Protein AF-0000000084665048 (afdb_homodimer)

Organism: Exserohilum turcicum (strain 28A) (NCBI:txid671987)

Radius of gyration: 93.36 Å; Cα contacts (8 Å, |Δi|>4): 493; chains: 2; bounding box: 47×267×161 Å

Structure (mmCIF, N/CA/C/O backbone):
data_AF-0000000084665048-model_v1
#
loop_
_entity.id
_entity.type
_entity.pdbx_description
1 polymer 'Uncharacterized protein'
#
loop_
_atom_site.group_PDB
_atom_site.id
_atom_site.type_symbol
_atom_site.label_atom_id
_atom_site.label_alt_id
_atom_site.label_comp_id
_atom_site.label_asym_id
_atom_site.label_entity_id
_atom_site.label_seq_id
_atom_site.pdbx_PDB_ins_code
_atom_site.Cartn_x
_atom_site.Cartn_y
_atom_site.Cartn_z
_atom_site.occupancy
_atom_site.B_iso_or_equiv
_atom_site.auth_seq_id
_atom_site.auth_comp_id
_atom_site.auth_asym_id
_atom_site.auth_atom_id
_atom_site.pdbx_PDB_model_num
ATOM 1 N N . MET A 1 1 ? -5.418 96.875 77.812 1 21.59 1 MET A N 1
ATOM 2 C CA . MET A 1 1 ? -4.332 97.875 78 1 21.59 1 MET A CA 1
ATOM 3 C C . MET A 1 1 ? -4.836 99.312 77.875 1 21.59 1 MET A C 1
ATOM 5 O O . MET A 1 1 ? -5.883 99.562 77.25 1 21.59 1 MET A O 1
ATOM 9 N N . GLY A 1 2 ? -4.117 100.188 78.5 1 20.19 2 GLY A N 1
ATOM 10 C CA . GLY A 1 2 ? -4.266 101.312 79.438 1 20.19 2 GLY A CA 1
ATOM 11 C C . GLY A 1 2 ? -4.543 102.625 78.75 1 20.19 2 GLY A C 1
ATOM 12 O O . GLY A 1 2 ? -5.07 103.562 79.375 1 20.19 2 GLY A O 1
ATOM 13 N N . ASP A 1 3 ? -3.957 102.75 77.625 1 22.33 3 ASP A N 1
ATOM 14 C CA . ASP A 1 3 ? -3.318 104.062 77.5 1 22.33 3 ASP A CA 1
ATOM 15 C C . ASP A 1 3 ? -4.352 105.188 77.25 1 22.33 3 ASP A C 1
ATOM 17 O O . ASP A 1 3 ? -5.078 105.125 76.312 1 22.33 3 ASP A O 1
ATOM 21 N N . ALA A 1 4 ? -4.734 105.812 78.438 1 29.12 4 ALA A N 1
ATOM 22 C CA . ALA A 1 4 ? -5.332 106.938 79.062 1 29.12 4 ALA A CA 1
ATOM 23 C C . ALA A 1 4 ? -4.84 108.25 78.5 1 29.12 4 ALA A C 1
ATOM 25 O O . ALA A 1 4 ? -3.941 108.875 79 1 29.12 4 ALA A O 1
ATOM 26 N N . THR A 1 5 ? -4.664 108 77.188 1 25.03 5 THR A N 1
ATOM 27 C CA . THR A 1 5 ? -3.963 109.188 76.688 1 25.03 5 THR A CA 1
ATOM 28 C C . THR A 1 5 ? -4.59 110.5 77.125 1 25.03 5 THR A C 1
ATOM 30 O O . THR A 1 5 ? -5.773 110.5 77.5 1 25.03 5 THR A O 1
ATOM 33 N N . ASN A 1 6 ? -3.83 111.5 77.25 1 23.17 6 ASN A N 1
ATOM 34 C CA . ASN A 1 6 ? -3.307 112.75 77.812 1 23.17 6 ASN A CA 1
ATOM 35 C C . ASN A 1 6 ? -4.148 113.938 77.375 1 23.17 6 ASN A C 1
ATOM 37 O O . ASN A 1 6 ? -3.861 115.062 77.75 1 23.17 6 ASN A O 1
ATOM 41 N N . SER A 1 7 ? -4.875 113.812 76.25 1 24.34 7 SER A N 1
ATOM 42 C CA . SER A 1 7 ? -4.688 115.125 75.688 1 24.34 7 SER A CA 1
ATOM 43 C C . SER A 1 7 ? -5.387 116.188 76.5 1 24.34 7 SER A C 1
ATOM 45 O O . SER A 1 7 ? -6.609 116.375 76.438 1 24.34 7 SER A O 1
ATOM 47 N N . PRO A 1 8 ? -4.992 116.375 77.812 1 24.16 8 PRO A N 1
ATOM 48 C CA . PRO A 1 8 ? -5.652 117 78.938 1 24.16 8 PRO A CA 1
ATOM 49 C C . PRO A 1 8 ? -6.023 118.5 78.562 1 24.16 8 PRO A C 1
ATOM 51 O O . PRO A 1 8 ? -7.195 118.875 78.688 1 24.16 8 PRO A O 1
ATOM 54 N N . GLU A 1 9 ? -5.215 119.375 79.312 1 23.55 9 GLU A N 1
ATOM 55 C CA . GLU A 1 9 ? -5.449 120.438 80.25 1 23.55 9 GLU A CA 1
ATOM 56 C C . GLU A 1 9 ? -5.551 121.812 79.562 1 23.55 9 GLU A C 1
ATOM 58 O O . GLU A 1 9 ? -4.555 122.5 79.375 1 23.55 9 GLU A O 1
ATOM 63 N N . TRP A 1 10 ? -5.969 121.812 78.312 1 20.64 10 TRP A N 1
ATOM 64 C CA . TRP A 1 10 ? -6.07 123.062 77.625 1 20.64 10 TRP A CA 1
ATOM 65 C C . TRP A 1 10 ? -6.746 124.125 78.562 1 20.64 10 TRP A C 1
ATOM 67 O O . TRP A 1 10 ? -7.793 123.875 79.125 1 20.64 10 TRP A O 1
ATOM 77 N N . SER A 1 11 ? -6.129 125.312 78.75 1 23.44 11 SER A N 1
ATOM 78 C CA . SER A 1 11 ? -5.816 126.5 79.562 1 23.44 11 SER A CA 1
ATOM 79 C C . SER A 1 11 ? -7.047 127.375 79.75 1 23.44 11 SER A C 1
ATOM 81 O O . SER A 1 11 ? -7.809 127.562 78.75 1 23.44 11 SER A O 1
ATOM 83 N N . ARG A 1 12 ? -7.609 127.562 81.062 1 27.73 12 ARG A N 1
ATOM 84 C CA . ARG A 1 12 ? -8.344 128.375 82 1 27.73 12 ARG A CA 1
ATOM 85 C C . ARG A 1 12 ? -8.211 129.875 81.75 1 27.73 12 ARG A C 1
ATOM 87 O O . ARG A 1 12 ? -7.234 130.5 82.125 1 27.73 12 ARG A O 1
ATOM 94 N N . ARG A 1 13 ? -8.234 130.25 80.562 1 26.05 13 ARG A N 1
ATOM 95 C CA . ARG A 1 13 ? -7.926 131.625 80.25 1 26.05 13 ARG A CA 1
ATOM 96 C C . ARG A 1 13 ? -8.789 132.5 81.125 1 26.05 13 ARG A C 1
ATOM 98 O O . ARG A 1 13 ? -8.266 133.375 81.875 1 26.05 13 ARG A O 1
ATOM 105 N N . ILE A 1 14 ? -9.414 133.625 80.562 1 21.19 14 ILE A N 1
ATOM 106 C CA . ILE A 1 14 ? -9.391 135 80.688 1 21.19 14 ILE A CA 1
ATOM 107 C C . ILE A 1 14 ? -10.547 135.5 81.562 1 21.19 14 ILE A C 1
ATOM 109 O O . ILE A 1 14 ? -11.352 136.375 81.188 1 21.19 14 ILE A O 1
ATOM 113 N N . GLN A 1 15 ? -11.203 134.5 82.375 1 19.81 15 GLN A N 1
ATOM 114 C CA . GLN A 1 15 ? -12.273 135 83.25 1 19.81 15 GLN A CA 1
ATOM 115 C C . GLN A 1 15 ? -11.828 136.125 84.125 1 19.81 15 GLN A C 1
ATOM 117 O O . GLN A 1 15 ? -12.641 136.75 84.812 1 19.81 15 GLN A O 1
ATOM 122 N N . GLU A 1 16 ? -10.539 136.125 84.562 1 21.41 16 GLU A N 1
ATOM 123 C CA . GLU A 1 16 ? -10.398 137 85.75 1 21.41 16 GLU A CA 1
ATOM 124 C C . GLU A 1 16 ? -10.875 138.375 85.438 1 21.41 16 GLU A C 1
ATOM 126 O O . GLU A 1 16 ? -10.086 139.25 85.062 1 21.41 16 GLU A O 1
ATOM 131 N N . LEU A 1 17 ? -11.641 138.625 84.375 1 19.05 17 LEU A N 1
ATOM 132 C CA . LEU A 1 17 ? -11.938 140 84.25 1 19.05 17 LEU A CA 1
ATOM 133 C C . LEU A 1 17 ? -12.312 140.625 85.625 1 19.05 17 LEU A C 1
ATOM 135 O O . LEU A 1 17 ? -12.859 140 86.438 1 19.05 17 LEU A O 1
ATOM 139 N N . MET A 1 18 ? -12.398 142 85.75 1 19.27 18 MET A N 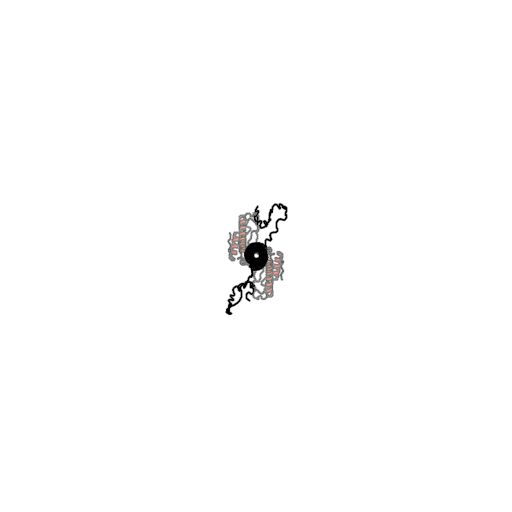1
ATOM 140 C CA . MET A 1 18 ? -12.141 143.25 86.562 1 19.27 18 MET A CA 1
ATOM 141 C C . MET A 1 18 ? -13.234 143.5 87.625 1 19.27 18 MET A C 1
ATOM 143 O O . MET A 1 18 ? -14.312 144 87.25 1 19.27 18 MET A O 1
ATOM 147 N N . ASP A 1 19 ? -13.578 142.375 88.5 1 21.27 19 ASP A N 1
ATOM 148 C CA . ASP A 1 19 ? -14.352 142.75 89.688 1 21.27 19 ASP A CA 1
ATOM 149 C C . ASP A 1 19 ? -13.781 143.875 90.438 1 21.27 19 ASP A C 1
ATOM 151 O O . ASP A 1 19 ? -12.68 143.875 91 1 21.27 19 ASP A O 1
ATOM 155 N N . GLY A 1 20 ? -13.961 145.125 89.938 1 20.64 20 GLY A N 1
ATOM 156 C CA . GLY A 1 20 ? -13.664 146.25 90.688 1 20.64 20 GLY A CA 1
ATOM 157 C C . GLY A 1 20 ? -14.344 146.375 92.062 1 20.64 20 GLY A C 1
ATOM 158 O O . GLY A 1 20 ? -15.562 146.25 92.188 1 20.64 20 GLY A O 1
ATOM 159 N N . THR A 1 21 ? -13.789 145.75 93.062 1 20.64 21 THR A N 1
ATOM 160 C CA . THR A 1 21 ? -14.109 146 94.5 1 20.64 21 THR A CA 1
ATOM 161 C C . THR A 1 21 ? -14.172 147.5 94.875 1 20.64 21 THR A C 1
ATOM 163 O O . THR A 1 21 ? -14.453 147.75 96 1 20.64 21 THR A O 1
ATOM 166 N N . VAL A 1 22 ? -14.242 148.375 94.125 1 20.45 22 VAL A N 1
ATOM 167 C CA . VAL A 1 22 ? -13.875 149.625 94.938 1 20.45 22 VAL A CA 1
ATOM 168 C C . VAL A 1 22 ? -14.852 149.75 96.125 1 20.45 22 VAL A C 1
ATOM 170 O O . VAL A 1 22 ? -16.062 149.625 95.938 1 20.45 22 VAL A O 1
ATOM 173 N N . ILE A 1 23 ? -14.312 149.5 97.312 1 19.67 23 ILE A N 1
ATOM 174 C CA . ILE A 1 23 ? -14.641 149.75 98.75 1 19.67 23 ILE A CA 1
ATOM 175 C C . ILE A 1 23 ? -14.984 151.25 98.938 1 19.67 23 ILE A C 1
ATOM 177 O O . ILE A 1 23 ? -15.18 151.625 100.125 1 19.67 23 ILE A O 1
ATOM 181 N N . SER A 1 24 ? -15.25 152 98.062 1 18.73 24 SER A N 1
ATOM 182 C CA . SER A 1 24 ? -15.328 153.375 98.625 1 18.73 24 SER A CA 1
ATOM 183 C C . SER A 1 24 ? -16.234 153.375 99.875 1 18.73 24 SER A C 1
ATOM 185 O O . SER A 1 24 ? -17.188 152.625 99.938 1 18.73 24 SER A O 1
ATOM 187 N N . HIS A 1 25 ? -15.625 153.875 101 1 18.75 25 HIS A N 1
ATOM 188 C CA . HIS A 1 25 ? -15.68 154.375 102.312 1 18.75 25 HIS A CA 1
ATOM 189 C C . HIS A 1 25 ? -16.969 155.25 102.5 1 18.75 25 HIS A C 1
ATOM 191 O O . HIS A 1 25 ? -17.625 155.625 101.562 1 18.75 25 HIS A O 1
ATOM 197 N N . ASP A 1 26 ? -16.938 155.75 103.688 1 19.64 26 ASP A N 1
ATOM 198 C CA . ASP A 1 26 ? -17.625 156.375 104.812 1 19.64 26 ASP A CA 1
ATOM 199 C C . ASP A 1 26 ? -18.203 157.75 104.5 1 19.64 26 ASP A C 1
ATOM 201 O O . ASP A 1 26 ? -17.469 158.625 104.25 1 19.64 26 ASP A O 1
ATOM 205 N N . ALA A 1 27 ? -19.312 157.75 103.938 1 20.66 27 ALA A N 1
ATOM 206 C CA . ALA A 1 27 ? -19.969 159 103.625 1 20.66 27 ALA A CA 1
ATOM 207 C C . ALA A 1 27 ? -20.375 159.75 104.938 1 20.66 27 ALA A C 1
ATOM 209 O O . ALA A 1 27 ? -21.359 159.375 105.562 1 20.66 27 ALA A O 1
ATOM 210 N N . GLN A 1 28 ? -19.188 159.875 105.812 1 21.7 28 GLN A N 1
ATOM 211 C CA . GLN A 1 28 ? -19.688 160.625 106.938 1 21.7 28 GLN A CA 1
ATOM 212 C C . GLN A 1 28 ? -20.422 161.875 106.438 1 21.7 28 GLN A C 1
ATOM 214 O O . GLN A 1 28 ? -19.938 162.625 105.5 1 21.7 28 GLN A O 1
ATOM 219 N N . PRO A 1 29 ? -21.688 161.75 106.812 1 19.88 29 PRO A N 1
ATOM 220 C CA . PRO A 1 29 ? -22.578 162.875 106.25 1 19.88 29 PRO A CA 1
ATOM 221 C C . PRO A 1 29 ? -22.062 164.25 106.5 1 19.88 29 PRO A C 1
ATOM 223 O O . PRO A 1 29 ? -21.047 164.375 107.188 1 19.88 29 PRO A O 1
ATOM 226 N N . LEU A 1 30 ? -22.922 165 106.812 1 18 30 LEU A N 1
ATOM 227 C CA . LEU A 1 30 ? -23.484 166.25 106.562 1 18 30 LEU A CA 1
ATOM 228 C C . LEU A 1 30 ? -23 167.25 107.625 1 18 30 LEU A C 1
ATOM 230 O O . LEU A 1 30 ? -23.328 167.25 108.812 1 18 30 LEU A O 1
ATOM 234 N N . ASN A 1 31 ? -21.484 167.375 107.938 1 20.86 31 ASN A N 1
ATOM 235 C CA . ASN A 1 31 ? -21.547 168.5 108.812 1 20.86 31 ASN A CA 1
ATOM 236 C C . ASN A 1 31 ? -22.562 169.625 108.312 1 20.86 31 ASN A C 1
ATOM 238 O O . ASN A 1 31 ? -22.953 169.625 107.125 1 20.86 31 ASN A O 1
ATOM 242 N N . GLY A 1 32 ? -23.188 170.25 109.375 1 21.27 32 GLY A N 1
ATOM 243 C CA . GLY A 1 32 ? -23.922 171.5 109.438 1 21.27 32 GLY A CA 1
ATOM 244 C C . GLY A 1 32 ? -23.25 172.625 108.625 1 21.27 32 GLY A C 1
ATOM 245 O O . GLY A 1 32 ? -22.016 172.75 108.688 1 21.27 32 GLY A O 1
ATOM 246 N N . ALA A 1 33 ? -23.875 173 107.625 1 21.39 33 ALA A N 1
ATOM 247 C CA . ALA A 1 33 ? -23.703 173.875 106.438 1 21.39 33 ALA A CA 1
ATOM 248 C C . ALA A 1 33 ? -23.172 175.25 106.812 1 21.39 33 ALA A C 1
ATOM 250 O O . ALA A 1 33 ? -22.281 175.75 106.188 1 21.39 33 ALA A O 1
ATOM 251 N N . VAL A 1 34 ? -23.781 175.75 107.875 1 20.91 34 VAL A N 1
ATOM 252 C CA . VAL A 1 34 ? -24.375 177 107.375 1 20.91 34 VAL A CA 1
ATOM 253 C C . VAL A 1 34 ? -23.281 178 107.125 1 20.91 34 VAL A C 1
ATOM 255 O O . VAL A 1 34 ? -22.203 177.875 107.75 1 20.91 34 VAL A O 1
ATOM 258 N N . LYS A 1 35 ? -23.562 179.375 107.25 1 25.08 35 LYS A N 1
ATOM 259 C CA . LYS A 1 35 ? -23.75 180.125 106.062 1 25.08 35 LYS A CA 1
ATOM 260 C C . LYS A 1 35 ? -22.469 181 105.75 1 25.08 35 LYS A C 1
ATOM 262 O O . LYS A 1 35 ? -22.438 181.75 104.75 1 25.08 35 LYS A O 1
ATOM 267 N N . ASP A 1 36 ? -21.375 180.5 106.562 1 23.59 36 ASP A N 1
ATOM 268 C CA . ASP A 1 36 ? -20.656 181.75 106.75 1 23.59 36 ASP A CA 1
ATOM 269 C C . ASP A 1 36 ? -20.094 182.375 105.438 1 23.59 36 ASP A C 1
ATOM 271 O O . ASP A 1 36 ? -19.875 181.5 104.5 1 23.59 36 ASP A O 1
ATOM 275 N N . SER A 1 37 ? -19.297 183.375 105.438 1 29.53 37 SER A N 1
ATOM 276 C CA . SER A 1 37 ? -19.391 184.5 104.5 1 29.53 37 SER A CA 1
ATOM 277 C C . SER A 1 37 ? -18.859 184.125 103.125 1 29.53 37 SER A C 1
ATOM 279 O O . SER A 1 37 ? -17.969 183.25 103 1 29.53 37 SER A O 1
ATOM 281 N N . THR A 1 38 ? -19.672 184.25 102 1 26.17 38 THR A N 1
ATOM 282 C CA . THR A 1 38 ? -19.906 184 100.562 1 26.17 38 THR A CA 1
ATOM 283 C C . THR A 1 38 ? -18.672 184.375 99.75 1 26.17 38 THR A C 1
ATOM 285 O O . THR A 1 38 ? -18.734 184.375 98.5 1 26.17 38 THR A O 1
ATOM 288 N N . HIS A 1 39 ? -17.391 184.25 100.312 1 30.7 39 HIS A N 1
ATOM 289 C CA . HIS A 1 39 ? -16.516 185 99.438 1 30.7 39 HIS A CA 1
ATOM 290 C C . HIS A 1 39 ? -16.469 184.375 98.062 1 30.7 39 HIS A C 1
ATOM 292 O O . HIS A 1 39 ? -16.516 183.125 97.875 1 30.7 39 HIS A O 1
ATOM 298 N N . THR A 1 40 ? -16.672 185.125 96.938 1 27.8 40 THR A N 1
ATOM 299 C CA . THR A 1 40 ? -16.891 185 95.5 1 27.8 40 THR A CA 1
ATOM 300 C C . THR A 1 40 ? -15.727 184.375 94.812 1 27.8 40 THR A C 1
ATOM 302 O O . THR A 1 40 ? -14.656 184.875 94.625 1 27.8 40 THR A O 1
ATOM 305 N N . LYS A 1 41 ? -15.266 183.125 95.25 1 38.25 41 LYS A N 1
ATOM 306 C CA . LYS A 1 41 ? -14.141 182.625 94.438 1 38.25 41 LYS A CA 1
ATOM 307 C C . LYS A 1 41 ? -14.531 182.5 92.938 1 38.25 41 LYS A C 1
ATOM 309 O O . LYS A 1 41 ? -15.57 182 92.625 1 38.25 41 LYS A O 1
ATOM 314 N N . GLY A 1 42 ? -14.062 183.25 92.125 1 32.84 42 GLY A N 1
ATOM 315 C CA . GLY A 1 42 ? -14.234 183.5 90.688 1 32.84 42 GLY A CA 1
ATOM 316 C C . GLY A 1 42 ? -13.945 182.25 89.875 1 32.84 42 GLY A C 1
ATOM 317 O O . GLY A 1 42 ? -13.367 181.25 90.375 1 32.84 42 GLY A O 1
ATOM 318 N N . PRO A 1 43 ? -14.289 181.875 88.5 1 39.59 43 PRO A N 1
ATOM 319 C CA . PRO A 1 43 ? -14.547 180.75 87.5 1 39.59 43 PRO A CA 1
ATOM 320 C C . PRO A 1 43 ? -13.289 180 87.125 1 39.59 43 PRO A C 1
ATOM 322 O O . PRO A 1 43 ? -13.344 179.125 86.25 1 39.59 43 PRO A O 1
ATOM 325 N N . HIS A 1 44 ? -12 180.125 87.5 1 41.44 44 HIS A N 1
ATOM 326 C CA . HIS A 1 44 ? -10.789 179.5 86.875 1 41.44 44 HIS A CA 1
ATOM 327 C C . HIS A 1 44 ? -10.609 178.125 87.25 1 41.44 44 HIS A C 1
ATOM 329 O O . HIS A 1 44 ? -9.734 177.375 86.688 1 41.44 44 HIS A O 1
ATOM 335 N N . GLN A 1 45 ? -11 177.375 88.312 1 48.84 45 GLN A N 1
ATOM 336 C CA . GLN A 1 45 ? -10.633 176.125 88.812 1 48.84 45 GLN A CA 1
ATOM 337 C C . GLN A 1 45 ? -11.211 175 87.938 1 48.84 45 GLN A C 1
ATOM 339 O O . GLN A 1 45 ? -10.68 173.875 87.938 1 48.84 45 GLN A O 1
ATOM 344 N N . SER A 1 46 ? -12.234 175.25 87.125 1 55.03 46 SER A N 1
ATOM 345 C CA . SER A 1 46 ? -13 174.25 86.5 1 55.03 46 SER A CA 1
ATOM 346 C C . SER A 1 46 ? -12.25 173.625 85.312 1 55.03 46 SER A C 1
ATOM 348 O O . SER A 1 46 ? -12.273 172.375 85.125 1 55.03 46 SER A O 1
ATOM 350 N N . PHE A 1 47 ? -11.352 174.25 84.625 1 57.69 47 PHE A N 1
ATOM 351 C CA . PHE A 1 47 ? -10.867 173.75 83.312 1 57.69 47 PHE A CA 1
ATOM 352 C C . PHE A 1 47 ? -9.664 172.875 83.5 1 57.69 47 PHE A C 1
ATOM 354 O O . PHE A 1 47 ? -9.5 171.875 82.75 1 57.69 47 PHE A O 1
ATOM 361 N N . GLU A 1 48 ? -8.891 172.875 84.562 1 59.19 48 GLU A N 1
ATOM 362 C CA . GLU A 1 48 ? -7.695 172.125 84.75 1 59.19 48 GLU A CA 1
ATOM 363 C C . GLU A 1 48 ? -8.055 170.625 85.062 1 59.19 48 GLU A C 1
ATOM 365 O O . GLU A 1 48 ? -7.426 169.75 84.562 1 59.19 48 GLU A O 1
ATOM 370 N N . HIS A 1 49 ? -9.023 170.375 85.75 1 63.69 49 HIS A N 1
ATOM 371 C CA . HIS A 1 49 ? -9.438 169 86.125 1 63.69 49 HIS A CA 1
ATOM 372 C C . HIS A 1 49 ? -9.977 168.25 84.938 1 63.69 49 HIS A C 1
ATOM 374 O O . HIS A 1 49 ? -9.672 167.125 84.75 1 63.69 49 HIS A O 1
ATOM 380 N N . LYS A 1 50 ? -10.5 169.125 84.062 1 64.12 50 LYS A N 1
ATOM 381 C CA . LYS A 1 50 ? -11.078 168.5 82.875 1 64.12 50 LYS A CA 1
ATOM 382 C C . LYS A 1 50 ? -9.992 168 81.938 1 64.12 50 LYS A C 1
ATOM 384 O O . LYS A 1 50 ? -10.086 167 81.312 1 64.12 50 LYS A O 1
ATOM 389 N N . TYR A 1 51 ? -8.828 168.625 81.875 1 63.91 51 TYR A N 1
ATOM 390 C CA . TYR A 1 51 ? -7.703 168.25 81 1 63.91 51 TYR A CA 1
ATOM 391 C C . TYR A 1 51 ? -7.008 167 81.5 1 63.91 51 TYR A C 1
ATOM 393 O O . TYR A 1 51 ? -6.703 166.125 80.688 1 63.91 51 TYR A O 1
ATOM 401 N N . GLU A 1 52 ? -6.855 167 82.75 1 67.81 52 GLU A N 1
ATOM 402 C CA . GLU A 1 52 ? -6.141 165.875 83.312 1 67.81 52 GLU A CA 1
ATOM 403 C C . GLU A 1 52 ? -6.945 164.625 83.125 1 67.81 52 GLU A C 1
ATOM 405 O O . GLU A 1 52 ? -6.387 163.5 82.812 1 67.81 52 GLU A O 1
ATOM 410 N N . GLU A 1 53 ? -8.25 164.75 83.188 1 68.5 53 GLU A N 1
ATOM 411 C CA . GLU A 1 53 ? -9.133 163.5 83 1 68.5 53 GLU A CA 1
ATOM 412 C C . GLU A 1 53 ? -9.102 163 81.562 1 68.5 53 GLU A C 1
ATOM 414 O O . GLU A 1 53 ? -9.062 161.875 81.312 1 68.5 53 GLU A O 1
ATOM 419 N N . LEU A 1 54 ? -8.938 163.875 80.688 1 71 54 LEU A N 1
ATOM 420 C CA . LEU A 1 54 ? -8.914 163.5 79.25 1 71 54 LEU A CA 1
ATOM 421 C C . LEU A 1 54 ? -7.57 162.875 78.875 1 71 54 LEU A C 1
ATOM 423 O O . LEU A 1 54 ? -7.52 162 78.062 1 71 54 LEU A O 1
ATOM 427 N N . ARG A 1 55 ? -6.523 163.375 79.562 1 72.75 55 ARG A N 1
ATOM 428 C CA . ARG A 1 55 ? -5.195 162.875 79.312 1 72.75 55 ARG A CA 1
ATOM 429 C C . ARG A 1 55 ? -5.109 161.375 79.812 1 72.75 55 ARG A C 1
ATOM 431 O O . ARG A 1 55 ? -4.547 160.5 79.062 1 72.75 55 ARG A O 1
ATOM 438 N N . PHE A 1 56 ? -5.711 161.125 80.812 1 74.5 56 PHE A N 1
ATOM 439 C CA . PHE A 1 56 ? -5.695 159.75 81.375 1 74.5 56 PHE A CA 1
ATOM 440 C C . PHE A 1 56 ? -6.523 158.875 80.5 1 74.5 56 PHE A C 1
ATOM 442 O O . PHE A 1 56 ? -6.121 157.75 80.25 1 74.5 56 PHE A O 1
ATOM 449 N N . GLU A 1 57 ? -7.586 159.375 80 1 74.31 57 GLU A N 1
ATOM 450 C CA . GLU A 1 57 ? -8.43 158.5 79.125 1 74.31 57 GLU A CA 1
ATOM 451 C C . GLU A 1 57 ? -7.73 158.25 77.812 1 74.31 57 GLU A C 1
ATOM 453 O O . GLU A 1 57 ? -7.836 157.125 77.25 1 74.31 57 GLU A O 1
ATOM 458 N N . LEU A 1 58 ? -6.895 159.125 77.375 1 70.19 58 LEU A N 1
ATOM 459 C CA . LEU A 1 58 ? -6.109 158.875 76.188 1 70.19 58 LEU A CA 1
ATOM 460 C C . LEU A 1 58 ? -5.062 157.875 76.375 1 70.19 58 LEU A C 1
ATOM 462 O O . LEU A 1 58 ? -4.871 157 75.5 1 70.19 58 LEU A O 1
ATOM 466 N N . GLN A 1 59 ? -4.461 157.875 77.5 1 74.38 59 GLN A N 1
ATOM 467 C CA . GLN A 1 59 ? -3.441 156.875 77.812 1 74.38 59 GLN A CA 1
ATOM 468 C C . GLN A 1 59 ? -4.051 155.5 77.875 1 74.38 59 GLN A C 1
ATOM 470 O O . GLN A 1 59 ? -3.465 154.5 77.375 1 74.38 59 GLN A O 1
ATOM 475 N N . ARG A 1 60 ? -5.188 155.375 78.438 1 75.44 60 ARG A N 1
ATOM 476 C CA . ARG A 1 60 ? -5.887 154.125 78.562 1 75.44 60 ARG A CA 1
ATOM 477 C C . ARG A 1 60 ? -6.277 153.625 77.188 1 75.44 60 ARG A C 1
ATOM 479 O O . ARG A 1 60 ? -6.07 152.375 76.938 1 75.44 60 ARG A O 1
ATOM 486 N N . ILE A 1 61 ? -6.66 154.5 76.312 1 70.5 61 ILE A N 1
ATOM 487 C CA . ILE A 1 61 ? -7.125 154 75 1 70.5 61 ILE A CA 1
ATOM 488 C C . ILE A 1 61 ? -5.934 153.625 74.125 1 70.5 61 ILE A C 1
ATOM 490 O O . ILE A 1 61 ? 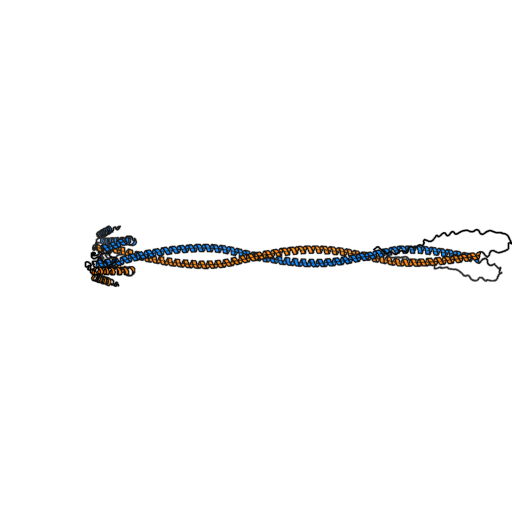-6.012 152.75 73.375 1 70.5 61 ILE A O 1
ATOM 494 N N . GLU A 1 62 ? -4.824 154.25 74.438 1 75.25 62 GLU A N 1
ATOM 495 C CA . GLU A 1 62 ? -3.604 153.875 73.688 1 75.25 62 GLU A CA 1
ATOM 496 C C . GLU A 1 62 ? -3.115 152.5 74.062 1 75.25 62 GLU A C 1
ATOM 498 O O . GLU A 1 62 ? -2.688 151.75 73.188 1 75.25 62 GLU A O 1
ATOM 503 N N . SER A 1 63 ? -3.287 152.25 75.25 1 76.56 63 SER A N 1
ATOM 504 C CA . SER A 1 63 ? -2.9 150.875 75.75 1 76.56 63 SER A CA 1
ATOM 505 C C . SER A 1 63 ? -3.824 149.75 75.188 1 76.56 63 SER A C 1
ATOM 507 O O . SER A 1 63 ? -3.367 148.75 74.812 1 76.56 63 SER A O 1
ATOM 509 N N . GLU A 1 64 ? -5.055 150.125 75.062 1 74.12 64 GLU A N 1
ATOM 510 C CA . GLU A 1 64 ? -6.023 149.125 74.438 1 74.12 64 GLU A CA 1
ATOM 511 C C . GLU A 1 64 ? -5.73 148.875 73 1 74.12 64 GLU A C 1
ATOM 513 O O . GLU A 1 64 ? -5.84 147.75 72.5 1 74.12 64 GLU A O 1
ATOM 518 N N . ILE A 1 65 ? -5.25 149.875 72.312 1 74 65 ILE A N 1
ATOM 519 C CA . ILE A 1 65 ? -4.887 149.75 70.938 1 74 65 ILE A CA 1
ATOM 520 C C . ILE A 1 65 ? -3.682 148.875 70.75 1 74 65 ILE A C 1
ATOM 522 O O . ILE A 1 65 ? -3.656 148 69.875 1 74 65 ILE A O 1
ATOM 526 N N . ASP A 1 66 ? -2.775 149 71.688 1 75.25 66 ASP A N 1
ATOM 527 C CA . ASP A 1 66 ? -1.581 148.125 71.625 1 75.25 66 ASP A CA 1
ATOM 528 C C . ASP A 1 66 ? -1.931 146.625 71.812 1 75.25 66 ASP A C 1
ATOM 530 O O . ASP A 1 66 ? -1.415 145.75 71.125 1 75.25 66 ASP A O 1
ATOM 534 N N . THR A 1 67 ? -2.854 146.5 72.688 1 75.56 67 THR A N 1
ATOM 535 C CA . THR A 1 67 ? -3.283 145.125 73 1 75.56 67 THR A CA 1
ATOM 536 C C . THR A 1 67 ? -4.039 144.5 71.812 1 75.56 67 THR A C 1
ATOM 538 O O . THR A 1 67 ? -3.828 143.375 71.5 1 75.56 67 THR A O 1
ATOM 541 N N . LEU A 1 68 ? -4.777 145.25 71.125 1 72.81 68 LEU A N 1
ATOM 542 C CA . LEU A 1 68 ? -5.551 144.75 70 1 72.81 68 LEU A CA 1
ATOM 543 C C . LEU A 1 68 ? -4.641 144.5 68.812 1 72.81 68 LEU A C 1
ATOM 545 O O . LEU A 1 68 ? -4.836 143.5 68.125 1 72.81 68 LEU A O 1
ATOM 549 N N . LYS A 1 69 ? -3.625 145.375 68.75 1 76.38 69 LYS A N 1
ATOM 550 C CA . LYS A 1 69 ? -2.67 145.125 67.688 1 76.38 69 LYS A CA 1
ATOM 551 C C . LYS A 1 69 ? -1.87 143.875 67.875 1 76.38 69 LYS A C 1
ATOM 553 O O . LYS A 1 69 ? -1.624 143.125 66.938 1 76.38 69 LYS A O 1
ATOM 558 N N . ALA A 1 70 ? -1.542 143.625 69.062 1 76.38 70 ALA A N 1
ATOM 559 C CA . ALA A 1 70 ? -0.823 142.375 69.375 1 76.38 70 ALA A CA 1
ATOM 560 C C . ALA A 1 70 ? -1.694 141.125 69.125 1 76.38 70 ALA A C 1
ATOM 562 O O . ALA A 1 70 ? -1.228 140.125 68.562 1 76.38 70 ALA A O 1
ATOM 563 N N . TYR A 1 71 ? -2.9 141.25 69.438 1 75.94 71 TYR A N 1
ATOM 564 C CA . TYR A 1 71 ? -3.875 140.125 69.188 1 75.94 71 TYR A CA 1
ATOM 565 C C . TYR A 1 71 ? -4.094 139.875 67.75 1 75.94 71 TYR A C 1
ATOM 567 O O . TYR A 1 71 ? -4.145 138.75 67.25 1 75.94 71 TYR A O 1
ATOM 575 N N . ASN A 1 72 ? -4.074 141 67 1 71 72 ASN A N 1
ATOM 576 C CA . ASN A 1 72 ? -4.207 141 65.562 1 71 72 ASN A CA 1
ATOM 577 C C . ASN A 1 72 ? -3.02 140.25 64.938 1 71 72 ASN A C 1
ATOM 579 O O . ASN A 1 72 ? -3.193 139.375 64.062 1 71 72 ASN A O 1
ATOM 583 N N . LYS A 1 73 ? -1.932 140.625 65.438 1 76.94 73 LYS A N 1
ATOM 584 C CA . LYS A 1 73 ? -0.728 140 64.938 1 76.94 73 LYS A CA 1
ATOM 585 C C . LYS A 1 73 ? -0.752 138.375 65.125 1 76.94 73 LYS A C 1
ATOM 587 O O . LYS A 1 73 ? -0.401 137.625 64.25 1 76.94 73 LYS A O 1
ATOM 592 N N . ASN A 1 74 ? -1.263 138 66.25 1 73.75 74 ASN A N 1
ATOM 593 C CA . ASN A 1 74 ? -1.369 136.625 66.562 1 73.75 74 ASN A CA 1
ATOM 594 C C . ASN A 1 74 ? -2.396 135.875 65.688 1 73.75 74 ASN A C 1
ATOM 596 O O . ASN A 1 74 ? -2.168 134.75 65.25 1 73.75 74 ASN A O 1
ATOM 600 N N . LEU A 1 75 ? -3.391 136.5 65.375 1 73.88 75 LEU A N 1
ATOM 601 C CA . LEU A 1 75 ? -4.441 136 64.562 1 73.88 75 LEU A CA 1
ATOM 602 C C . LEU A 1 75 ? -3.971 135.875 63.094 1 73.88 75 LEU A C 1
ATOM 604 O O . LEU A 1 75 ? -4.289 134.875 62.406 1 73.88 75 LEU A O 1
ATOM 608 N N . GLU A 1 76 ? -3.137 136.75 62.75 1 76.38 76 GLU A N 1
ATOM 609 C CA . GLU A 1 76 ? -2.578 136.75 61.406 1 76.38 76 GLU A CA 1
ATOM 610 C C . GLU A 1 76 ? -1.616 135.5 61.25 1 76.38 76 GLU A C 1
ATOM 612 O O . GLU A 1 76 ? -1.63 134.875 60.219 1 76.38 76 GLU A O 1
ATOM 617 N N . LEU A 1 77 ? -0.916 135.375 62.25 1 77.69 77 LEU A N 1
ATOM 618 C CA . LEU A 1 77 ? 0.013 134.25 62.25 1 77.69 77 LEU A CA 1
ATOM 619 C C . LEU A 1 77 ? -0.74 132.875 62.188 1 77.69 77 LEU A C 1
ATOM 621 O O . LEU A 1 77 ? -0.353 132 61.469 1 77.69 77 LEU A O 1
ATOM 625 N N . ASP A 1 78 ? -1.812 132.875 62.844 1 73.25 78 ASP A N 1
ATOM 626 C CA . ASP A 1 78 ? -2.645 131.625 62.875 1 73.25 78 ASP A CA 1
ATOM 627 C C . ASP A 1 78 ? -3.303 131.375 61.5 1 73.25 78 ASP A C 1
ATOM 629 O O . ASP A 1 78 ? -3.381 130.25 61.031 1 73.25 78 ASP A O 1
ATOM 633 N N . ASN A 1 79 ? -3.637 132.375 60.906 1 70.94 79 ASN A N 1
ATOM 634 C CA . ASN A 1 79 ? -4.23 132.375 59.562 1 70.94 79 ASN A CA 1
ATOM 635 C C . ASN A 1 79 ? -3.225 131.875 58.531 1 70.94 79 ASN A C 1
ATOM 637 O O . ASN A 1 79 ? -3.574 131.125 57.656 1 70.94 79 ASN A O 1
ATOM 641 N N . ALA A 1 80 ? -2.006 132.375 58.781 1 75.38 80 ALA A N 1
ATOM 642 C CA . ALA A 1 80 ? -0.963 131.875 57.844 1 75.38 80 ALA A CA 1
ATOM 643 C C . ALA A 1 80 ? -0.712 130.375 58 1 75.38 80 ALA A C 1
ATOM 645 O O . ALA A 1 80 ? -0.552 129.75 57 1 75.38 80 ALA A O 1
ATOM 646 N N . ARG A 1 81 ? -0.686 129.875 59.125 1 75.81 81 ARG A N 1
ATOM 647 C CA . ARG A 1 81 ? -0.532 128.5 59.406 1 75.81 81 ARG A CA 1
ATOM 648 C C . ARG A 1 81 ? -1.7 127.688 58.844 1 75.81 81 ARG A C 1
ATOM 650 O O . ARG A 1 81 ? -1.51 126.625 58.312 1 75.81 81 ARG A O 1
ATOM 657 N N . MET A 1 82 ? -2.768 128.25 58.812 1 74.12 82 MET A N 1
ATOM 658 C CA . MET A 1 82 ? -3.992 127.625 58.312 1 74.12 82 MET A CA 1
ATOM 659 C C . MET A 1 82 ? -3.953 127.438 56.812 1 74.12 82 MET A C 1
ATOM 661 O O . MET A 1 82 ? -4.43 126.438 56.281 1 74.12 82 MET A O 1
ATOM 665 N N . ALA A 1 83 ? -3.324 128.375 56.219 1 75.81 83 ALA A N 1
ATOM 666 C CA . ALA A 1 83 ? -3.158 128.375 54.781 1 75.81 83 ALA A CA 1
ATOM 667 C C . ALA A 1 83 ? -2.303 127.125 54.406 1 75.81 83 ALA A C 1
ATOM 669 O O . ALA A 1 83 ? -2.609 126.375 53.438 1 75.81 83 ALA A O 1
ATOM 670 N N . SER A 1 84 ? -1.375 126.812 55.25 1 79.88 84 SER A N 1
ATOM 671 C CA . SER A 1 84 ? -0.508 125.688 55.031 1 79.88 84 SER A CA 1
ATOM 672 C C . SER A 1 84 ? -1.262 124.375 55.25 1 79.88 84 SER A C 1
ATOM 674 O O . SER A 1 84 ? -1.099 123.438 54.469 1 79.88 84 SER A O 1
ATOM 676 N N . VAL A 1 85 ? -2.18 124.25 56.094 1 80.44 85 VAL A N 1
ATOM 677 C CA . VAL A 1 85 ? -2.982 123.062 56.406 1 80.44 85 VAL A CA 1
ATOM 678 C C . VAL A 1 85 ? -3.984 122.812 55.281 1 80.44 85 VAL A C 1
ATOM 680 O O . VAL A 1 85 ? -4.203 121.688 54.875 1 80.44 85 VAL A O 1
ATOM 683 N N . ALA A 1 86 ? -4.461 123.938 54.719 1 78.88 86 ALA A N 1
ATOM 684 C CA . ALA A 1 86 ? -5.395 123.812 53.594 1 78.88 86 ALA A CA 1
ATOM 685 C C . ALA A 1 86 ? -4.707 123.188 52.375 1 78.88 86 ALA A C 1
ATOM 687 O O . ALA A 1 86 ? -5.277 122.312 51.688 1 78.88 86 ALA A O 1
ATOM 688 N N . LEU A 1 87 ? -3.445 123.625 52.219 1 81.56 87 LEU A N 1
ATOM 689 C CA . LEU A 1 87 ? -2.676 123.125 51.094 1 81.56 87 LEU A CA 1
ATOM 690 C C . LEU A 1 87 ? -2.367 121.625 51.312 1 81.56 87 LEU A C 1
ATOM 692 O O . LEU A 1 87 ? -2.439 120.812 50.375 1 81.56 87 LEU A O 1
ATOM 696 N N . GLU A 1 88 ? -2.137 121.25 52.469 1 83.69 88 GLU A N 1
ATOM 697 C CA . GLU A 1 88 ? -1.88 119.812 52.812 1 83.69 88 GLU A CA 1
ATOM 698 C C . GLU A 1 88 ? -3.137 119 52.625 1 83.69 88 GLU A C 1
ATOM 700 O O . GLU A 1 88 ? -3.068 117.875 52.156 1 83.69 88 GLU A O 1
ATOM 705 N N . ASN A 1 89 ? -4.266 119.625 53 1 81.75 89 ASN A N 1
ATOM 706 C CA . ASN A 1 89 ? -5.543 118.938 52.812 1 81.75 89 ASN A CA 1
ATOM 707 C C . ASN A 1 89 ? -5.809 118.625 51.344 1 81.75 89 ASN A C 1
ATOM 709 O O . ASN A 1 89 ? -6.277 117.562 51 1 81.75 89 ASN A O 1
ATOM 713 N N . GLN A 1 90 ? -5.426 119.625 50.562 1 84.38 90 GLN A N 1
ATOM 714 C CA . GLN A 1 90 ? -5.609 119.438 49.125 1 84.38 90 GLN A CA 1
ATOM 715 C C . GLN A 1 90 ? -4.699 118.312 48.594 1 84.38 90 GLN A C 1
ATOM 717 O O . GLN A 1 90 ? -5.129 117.5 47.812 1 84.38 90 GLN A O 1
ATOM 722 N N . ARG A 1 91 ? -3.494 118.25 49.062 1 84.75 91 ARG A N 1
ATOM 723 C CA . ARG A 1 91 ? -2.523 117.25 48.656 1 84.75 91 ARG A CA 1
ATOM 724 C C . ARG A 1 91 ? -2.963 115.875 49.094 1 84.75 91 ARG A C 1
ATOM 726 O O . ARG A 1 91 ? -2.918 114.938 48.312 1 84.75 91 ARG A O 1
ATOM 733 N N . LEU A 1 92 ? -3.445 115.688 50.25 1 86.25 92 LEU A N 1
ATOM 734 C CA . LEU A 1 92 ? -3.863 114.438 50.812 1 86.25 92 LEU A CA 1
ATOM 735 C C . LEU A 1 92 ? -5.117 113.875 50.125 1 86.25 92 LEU A C 1
ATOM 737 O O . LEU A 1 92 ? -5.238 112.688 49.875 1 86.25 92 LEU A O 1
ATOM 741 N N . SER A 1 93 ? -5.965 114.938 49.844 1 86.06 93 SER A N 1
ATOM 742 C CA . SER A 1 93 ? -7.164 114.5 49.094 1 86.06 93 SER A CA 1
ATOM 743 C C . SER A 1 93 ? -6.812 113.938 47.75 1 86.06 93 SER A C 1
ATOM 745 O O . SER A 1 93 ? -7.367 112.938 47.344 1 86.06 93 SER A O 1
ATOM 747 N N . ALA A 1 94 ? -5.848 114.562 47.156 1 86.94 94 ALA A N 1
ATOM 748 C CA . ALA A 1 94 ? -5.395 114.062 45.875 1 86.94 94 ALA A CA 1
ATOM 749 C C . ALA A 1 94 ? -4.711 112.75 46 1 86.94 94 ALA A C 1
ATOM 751 O O . ALA A 1 94 ? -4.91 111.812 45.156 1 86.94 94 ALA A O 1
ATOM 752 N N . GLU A 1 95 ? -4.039 112.5 46.969 1 86.19 95 GLU A N 1
ATOM 753 C CA . GLU A 1 95 ? -3.334 111.25 47.219 1 86.19 95 GLU A CA 1
ATOM 754 C C . GLU A 1 95 ? -4.309 110.062 47.531 1 86.19 95 GLU A C 1
ATOM 756 O O . GLU A 1 95 ? -4.145 109 47.031 1 86.19 95 GLU A O 1
ATOM 761 N N . VAL A 1 96 ? -5.328 110.375 48.312 1 87.44 96 VAL A N 1
ATOM 762 C CA . VAL A 1 96 ? -6.352 109.375 48.594 1 87.44 96 VAL A CA 1
ATOM 763 C C . VAL A 1 96 ? -7.016 108.938 47.312 1 87.44 96 VAL A C 1
ATOM 765 O O . VAL A 1 96 ? -7.199 107.75 47.094 1 87.44 96 VAL A O 1
ATOM 768 N N . LYS A 1 97 ? -7.285 110 46.531 1 86.06 97 LYS A N 1
ATOM 769 C CA . LYS A 1 97 ? -7.93 109.688 45.281 1 86.06 97 LYS A CA 1
ATOM 770 C C . LYS A 1 97 ? -7.027 108.812 44.406 1 86.06 97 LYS A C 1
ATOM 772 O O . LYS A 1 97 ? -7.477 107.812 43.875 1 86.06 97 LYS A O 1
ATOM 777 N N . LYS A 1 98 ? -5.773 109.062 44.344 1 86.75 98 LYS A N 1
ATOM 778 C CA . LYS A 1 98 ? -4.801 108.312 43.562 1 86.75 98 LYS A CA 1
ATOM 779 C C . LYS A 1 98 ? -4.652 106.875 44.062 1 86.75 98 LYS A C 1
ATOM 781 O O . LYS A 1 98 ? -4.707 105.938 43.281 1 86.75 98 LYS A O 1
ATOM 786 N N . VAL A 1 99 ? -4.574 106.688 45.312 1 89.12 99 VAL A N 1
ATOM 787 C CA . VAL A 1 99 ? -4.324 105.375 45.906 1 89.12 99 VAL A CA 1
ATOM 788 C C . VAL A 1 99 ? -5.594 104.562 45.844 1 89.12 99 VAL A C 1
ATOM 790 O O . VAL A 1 99 ? -5.527 103.312 45.625 1 89.12 99 VAL A O 1
ATOM 793 N N . THR A 1 100 ? -6.703 105.188 45.969 1 87.56 100 THR A N 1
ATOM 794 C CA . THR A 1 100 ? -7.969 104.5 45.844 1 87.56 100 THR A CA 1
ATOM 795 C C . THR A 1 100 ? -8.156 103.938 44.438 1 87.56 100 THR A C 1
ATOM 797 O O . THR A 1 100 ? -8.57 102.812 44.25 1 87.56 100 THR A O 1
ATOM 800 N N . THR A 1 101 ? -7.797 104.688 43.5 1 88.56 101 THR A N 1
ATOM 801 C CA . THR A 1 101 ? -7.891 104.25 42.094 1 88.56 101 THR A CA 1
ATOM 802 C C . THR A 1 101 ? -6.934 103.125 41.844 1 88.56 101 THR A C 1
ATOM 804 O O . THR A 1 101 ? -7.297 102.125 41.188 1 88.56 101 THR A O 1
ATOM 807 N N . ALA A 1 102 ? -5.812 103.188 42.344 1 86.25 102 ALA A N 1
ATOM 808 C CA . ALA A 1 102 ? -4.828 102.125 42.219 1 86.25 102 ALA A CA 1
ATOM 809 C C . ALA A 1 102 ? -5.32 100.875 42.875 1 86.25 102 ALA A C 1
ATOM 811 O O . ALA A 1 102 ? -5.156 99.75 42.312 1 86.25 102 ALA A O 1
ATOM 812 N N . LEU A 1 103 ? -5.918 100.938 44 1 88.19 103 LEU A N 1
ATOM 813 C CA . LEU A 1 103 ? -6.477 99.812 44.719 1 88.19 103 LEU A CA 1
ATOM 814 C C . LEU A 1 103 ? -7.582 99.188 43.906 1 88.19 103 LEU A C 1
ATOM 816 O O . LEU A 1 103 ? -7.625 97.938 43.781 1 88.19 103 LEU A O 1
ATOM 820 N N . GLU A 1 104 ? -8.406 100.062 43.312 1 87.31 104 GLU A N 1
ATOM 821 C CA . GLU A 1 104 ? -9.492 99.5 42.5 1 87.31 104 GLU A CA 1
ATOM 822 C C . GLU A 1 104 ? -8.953 98.75 41.312 1 87.31 104 GLU A C 1
ATOM 824 O O . GLU A 1 104 ? -9.461 97.688 40.969 1 87.31 104 GLU A O 1
ATOM 829 N N . ARG A 1 105 ? -7.941 99.188 40.719 1 87.56 105 ARG A N 1
ATOM 830 C CA . ARG A 1 105 ? -7.316 98.562 39.562 1 87.56 105 ARG A CA 1
ATOM 831 C C . ARG A 1 105 ? -6.715 97.188 39.969 1 87.56 105 ARG A C 1
ATOM 833 O O . ARG A 1 105 ? -6.871 96.25 39.25 1 87.56 105 ARG A O 1
ATOM 840 N N . LYS A 1 106 ? -6.176 97.188 41.094 1 86.75 106 LYS A N 1
ATOM 841 C CA . LYS A 1 106 ? -5.543 95.938 41.562 1 86.75 106 LYS A CA 1
ATOM 842 C C . LYS A 1 106 ? -6.586 94.875 41.938 1 86.75 106 LYS A C 1
ATOM 844 O O . LYS A 1 106 ? -6.383 93.688 41.719 1 86.75 106 LYS A O 1
ATOM 849 N N . ILE A 1 107 ? -7.645 95.375 42.438 1 87.56 107 ILE A N 1
ATOM 850 C CA . ILE A 1 107 ? -8.75 94.438 42.75 1 87.56 107 ILE A CA 1
ATOM 851 C C . ILE A 1 107 ? -9.281 93.812 41.469 1 87.56 107 ILE A C 1
ATOM 853 O O . ILE A 1 107 ? -9.508 92.625 41.438 1 87.56 107 ILE A O 1
ATOM 857 N N . LEU A 1 108 ? -9.344 94.625 40.469 1 88.81 108 LEU A N 1
ATOM 858 C CA . LEU A 1 108 ? -9.844 94.125 39.188 1 88.81 108 LEU A CA 1
ATOM 859 C C . LEU A 1 108 ? -8.844 93.125 38.562 1 88.81 108 LEU A C 1
ATOM 861 O O . LEU A 1 108 ? -9.234 92.062 38.031 1 88.81 108 LEU A O 1
ATOM 865 N N . GLU A 1 109 ? -7.641 93.438 38.625 1 88.31 109 GLU A N 1
ATOM 866 C CA . GLU A 1 109 ? -6.586 92.562 38.125 1 88.31 109 GLU A CA 1
ATOM 867 C C . GLU A 1 109 ? -6.57 91.188 38.844 1 88.31 109 GLU A C 1
ATOM 869 O O . GLU A 1 109 ? -6.457 90.188 38.219 1 88.31 109 GLU A O 1
ATOM 874 N N . LEU A 1 110 ? -6.715 91.312 40.156 1 88 110 LEU A N 1
ATOM 875 C CA . LEU A 1 110 ? -6.738 90.062 40.969 1 88 110 LEU A CA 1
ATOM 876 C C . LEU A 1 110 ? -7.906 89.188 40.594 1 88 110 LEU A C 1
ATOM 878 O O . LEU A 1 110 ? -7.746 88 40.469 1 88 110 LEU A O 1
ATOM 882 N N . ALA A 1 111 ? -9.047 89.812 40.406 1 86.56 111 ALA A N 1
ATOM 883 C CA . ALA A 1 111 ? -10.234 89.062 40 1 86.56 111 ALA A CA 1
ATOM 884 C C . ALA A 1 111 ? -10.023 88.375 38.688 1 86.56 111 ALA A C 1
ATOM 886 O O . ALA A 1 111 ? -10.383 87.188 38.5 1 86.56 111 ALA A O 1
ATOM 887 N N . THR A 1 112 ? -9.383 89 37.75 1 87.88 112 THR A N 1
ATOM 888 C CA . THR A 1 112 ? -9.125 88.438 36.438 1 87.88 112 THR A CA 1
ATOM 889 C C . THR A 1 112 ? -8.141 87.312 36.5 1 87.88 112 THR A C 1
ATOM 891 O O . THR A 1 112 ? -8.359 86.25 35.875 1 87.88 112 THR A O 1
ATOM 894 N N . VAL A 1 113 ? -7.145 87.438 37.312 1 84.81 113 VAL A N 1
ATOM 895 C CA . VAL A 1 113 ? -6.109 86.438 37.469 1 84.81 113 VAL A CA 1
ATOM 896 C C . VAL A 1 113 ? -6.684 85.188 38.156 1 84.81 113 VAL A C 1
ATOM 898 O O . VAL A 1 113 ? -6.398 84.062 37.75 1 84.81 113 VAL A O 1
ATOM 901 N N . LYS A 1 114 ? -7.559 85.438 39.125 1 83.44 114 LYS A N 1
ATOM 902 C CA . LYS A 1 114 ? -8.188 84.312 39.812 1 83.44 114 LYS A CA 1
ATOM 903 C C . LYS A 1 114 ? -9.094 83.5 38.875 1 83.44 114 LYS A C 1
ATOM 905 O O . LYS A 1 114 ? -9.102 82.25 38.906 1 83.44 114 LYS A O 1
ATOM 910 N N . ALA A 1 115 ? -9.789 84.25 38.031 1 85.56 115 ALA A N 1
ATOM 911 C CA . ALA A 1 115 ? -10.664 83.562 37.062 1 85.56 115 ALA A CA 1
ATOM 912 C C . ALA A 1 115 ? -9.859 82.75 36.062 1 85.56 115 ALA A C 1
ATOM 914 O O . ALA A 1 115 ? -10.211 81.625 35.75 1 85.56 115 ALA A O 1
ATOM 915 N N . SER A 1 116 ? -8.766 83.25 35.625 1 83.44 116 SER A N 1
ATOM 916 C CA . SER A 1 116 ? -7.895 82.625 34.688 1 83.44 116 SER A CA 1
ATOM 917 C C . SER A 1 116 ? -7.234 81.375 35.312 1 83.44 116 SER A C 1
ATOM 919 O O . SER A 1 116 ? -7.117 80.312 34.656 1 83.44 116 SER A O 1
ATOM 921 N N . THR A 1 117 ? -6.922 81.5 36.562 1 81.88 117 THR A N 1
ATOM 922 C CA . THR A 1 117 ? -6.297 80.438 37.281 1 81.88 117 THR A CA 1
ATOM 923 C C . THR A 1 117 ? -7.273 79.25 37.469 1 81.88 117 THR A C 1
ATOM 925 O O . THR A 1 117 ? -6.902 78.125 37.312 1 81.88 117 THR A O 1
ATOM 928 N N . ALA A 1 118 ? -8.477 79.688 37.781 1 83.38 118 ALA A N 1
ATOM 929 C CA . ALA A 1 118 ? -9.5 78.625 37.969 1 83.38 118 ALA A CA 1
ATOM 930 C C . ALA A 1 118 ? -9.734 77.875 36.656 1 83.38 118 ALA A C 1
ATOM 932 O O . ALA A 1 118 ? -9.844 76.625 36.688 1 83.38 118 ALA A O 1
ATOM 933 N N . LYS A 1 119 ? -9.75 78.5 35.594 1 83 119 LYS A N 1
ATOM 934 C CA . LYS A 1 119 ? -9.945 77.875 34.281 1 83 119 LYS A CA 1
ATOM 935 C C . LYS A 1 119 ? -8.781 77 33.938 1 83 119 LYS A C 1
ATOM 937 O O . LYS A 1 119 ? -8.977 75.875 33.438 1 83 119 LYS A O 1
ATOM 942 N N . THR A 1 120 ? -7.633 77.375 34.188 1 79.94 120 THR A N 1
ATOM 943 C CA . THR A 1 120 ? -6.43 76.625 33.906 1 79.94 120 THR A CA 1
ATOM 944 C C . THR A 1 120 ? -6.375 75.375 34.781 1 79.94 120 THR A C 1
ATOM 946 O O . THR A 1 120 ? -5.973 74.312 34.312 1 79.94 120 THR A O 1
ATOM 949 N N . ALA A 1 121 ? -6.805 75.625 36.062 1 81.25 121 ALA A N 1
ATOM 950 C CA . ALA A 1 121 ? -6.828 74.438 36.969 1 81.25 121 ALA A CA 1
ATOM 951 C C . ALA A 1 121 ? -7.805 73.375 36.469 1 81.25 121 ALA A C 1
ATOM 953 O O . ALA A 1 121 ? -7.504 72.188 36.531 1 81.25 121 ALA A O 1
ATOM 954 N N . LEU A 1 122 ? -8.961 73.812 35.969 1 85.25 122 LEU A N 1
ATOM 955 C CA . LEU A 1 122 ? -9.961 72.875 35.438 1 85.25 122 LEU A CA 1
ATOM 956 C C . LEU A 1 122 ? -9.445 72.125 34.219 1 85.25 122 LEU A C 1
ATOM 958 O O . LEU A 1 122 ? -9.625 70.938 34.094 1 85.25 122 LEU A O 1
ATOM 962 N N . THR A 1 123 ? -8.766 72.75 33.344 1 81.25 123 THR A N 1
ATOM 963 C CA . THR A 1 123 ? -8.195 72.125 32.125 1 81.25 123 THR A CA 1
ATOM 964 C C . THR A 1 123 ? -7.105 71.125 32.5 1 81.25 123 THR A C 1
ATOM 966 O O . THR A 1 123 ? -7.008 70.062 31.875 1 81.25 123 THR A O 1
ATOM 969 N N . ALA A 1 124 ? -6.352 71.562 33.5 1 80.06 124 ALA A N 1
ATOM 970 C CA . ALA A 1 124 ? -5.289 70.688 33.969 1 80.06 124 ALA A CA 1
ATOM 971 C C . ALA A 1 124 ? -5.859 69.375 34.562 1 80.06 124 ALA A C 1
ATOM 973 O O . ALA A 1 124 ? -5.324 68.312 34.344 1 80.06 124 ALA A O 1
ATOM 974 N N . GLN A 1 125 ? -6.934 69.562 35.281 1 83.75 125 GLN A N 1
ATOM 975 C CA . GLN A 1 125 ? -7.59 68.375 35.875 1 83.75 125 GLN A CA 1
ATOM 976 C C . GLN A 1 125 ? -8.156 67.438 34.812 1 83.75 125 GLN A C 1
ATOM 978 O O . GLN A 1 125 ? -8.023 66.25 34.906 1 83.75 125 GLN A O 1
ATOM 983 N N . GLU A 1 126 ? -8.766 67.938 33.812 1 84.06 126 GLU A N 1
ATOM 984 C CA . GLU A 1 126 ? -9.312 67.125 32.688 1 84.06 126 GLU A CA 1
ATOM 985 C C . GLU A 1 126 ? -8.211 66.375 31.938 1 84.06 126 GLU A C 1
ATOM 987 O O . GLU A 1 126 ? -8.375 65.25 31.578 1 84.06 126 GLU A O 1
ATOM 992 N N . ALA A 1 127 ? -7.129 67.062 31.766 1 79.88 127 ALA A N 1
ATOM 993 C CA . ALA A 1 127 ? -5.992 66.5 31.062 1 79.88 127 ALA A CA 1
ATOM 994 C C . ALA A 1 127 ? -5.402 65.312 31.875 1 79.88 127 ALA A C 1
ATOM 996 O O . ALA A 1 127 ? -5.031 64.312 31.312 1 79.88 127 ALA A O 1
ATOM 997 N N . ALA A 1 128 ? -5.371 65.562 33.156 1 81.88 128 ALA A N 1
ATOM 998 C CA . ALA A 1 128 ? -4.848 64.5 34.031 1 81.88 128 ALA A CA 1
ATOM 999 C C . ALA A 1 128 ? -5.75 63.281 34.031 1 81.88 128 ALA A C 1
ATOM 1001 O O . ALA A 1 128 ? -5.27 62.156 34.031 1 81.88 128 ALA A O 1
ATOM 1002 N N . GLN A 1 129 ? -7.02 63.469 34.031 1 85.75 129 GLN A N 1
ATOM 1003 C CA . GLN A 1 129 ? -7.984 62.375 34 1 85.75 129 GLN A CA 1
ATOM 1004 C C . GLN A 1 129 ? -7.883 61.625 32.656 1 85.75 129 GLN A C 1
ATOM 1006 O O . GLN A 1 129 ? -7.906 60.406 32.656 1 85.75 129 GLN A O 1
ATOM 1011 N N . GLU A 1 130 ? -7.727 62.25 31.594 1 83.38 130 GLU A N 1
ATOM 1012 C CA . GLU A 1 130 ? -7.562 61.625 30.281 1 83.38 130 GLU A CA 1
ATOM 1013 C C . GLU A 1 130 ? -6.277 60.812 30.203 1 83.38 130 GLU A C 1
ATOM 1015 O O . GLU A 1 130 ? -6.273 59.688 29.672 1 83.38 130 GLU A O 1
ATOM 1020 N N . ALA A 1 131 ? -5.223 61.438 30.797 1 82.81 131 ALA A N 1
ATOM 1021 C CA . ALA A 1 131 ? -3.943 60.719 30.828 1 82.81 131 ALA A CA 1
ATOM 1022 C C . ALA A 1 131 ? -4.051 59.438 31.609 1 82.81 131 ALA A C 1
ATOM 1024 O O . ALA A 1 131 ? -3.508 58.406 31.203 1 82.81 131 ALA A O 1
ATOM 1025 N N . SER A 1 132 ? -4.793 59.594 32.719 1 86.62 132 SER A N 1
ATOM 1026 C CA . SER A 1 132 ? -4.988 58.406 33.531 1 86.62 132 SER A CA 1
ATOM 1027 C C . SER A 1 132 ? -5.789 57.344 32.781 1 86.62 132 SER A C 1
ATOM 1029 O O . SER A 1 132 ? -5.438 56.156 32.812 1 86.62 132 SER A O 1
ATOM 1031 N N . HIS A 1 133 ? -6.824 57.656 32.094 1 88.44 133 HIS A N 1
ATOM 1032 C CA . HIS A 1 133 ? -7.656 56.719 31.312 1 88.44 133 HIS A CA 1
ATOM 1033 C C . HIS A 1 133 ? -6.863 56.094 30.172 1 88.44 133 HIS A C 1
ATOM 1035 O O . HIS A 1 133 ? -6.957 54.875 29.953 1 88.44 133 HIS A O 1
ATOM 1041 N N . THR A 1 134 ? -6.023 56.844 29.516 1 90.06 134 THR A N 1
ATOM 1042 C CA . THR A 1 134 ? -5.238 56.375 28.391 1 90.06 134 THR A CA 1
ATOM 1043 C C . THR A 1 134 ? -4.164 55.406 28.859 1 90.06 134 THR A C 1
ATOM 1045 O O . THR A 1 134 ? -3.859 54.406 28.172 1 90.06 134 THR A O 1
ATOM 1048 N N . ARG A 1 135 ? -3.689 55.688 30.078 1 90.25 135 ARG A N 1
ATOM 1049 C CA . ARG A 1 135 ? -2.703 54.781 30.656 1 90.25 135 ARG A CA 1
ATOM 1050 C C . ARG A 1 135 ? -3.316 53.406 30.906 1 90.25 135 ARG A C 1
ATOM 1052 O O . ARG A 1 135 ? -2.684 52.375 30.641 1 90.25 135 ARG A O 1
ATOM 1059 N N . ILE A 1 136 ? -4.523 53.344 31.328 1 91.69 136 ILE A N 1
ATOM 1060 C CA . ILE A 1 136 ? -5.234 52.094 31.562 1 91.69 136 ILE A CA 1
ATOM 1061 C C . ILE A 1 136 ? -5.477 51.375 30.234 1 91.69 136 ILE A C 1
ATOM 1063 O O . ILE A 1 136 ? -5.301 50.156 30.141 1 91.69 136 ILE A O 1
ATOM 1067 N N . GLN A 1 137 ? -5.801 52.094 29.219 1 92.12 137 GLN A N 1
ATOM 1068 C CA . GLN A 1 137 ? -6.027 51.531 27.891 1 92.12 137 GLN A CA 1
ATOM 1069 C C . GLN A 1 137 ? -4.75 50.938 27.328 1 92.12 137 GLN A C 1
ATOM 1071 O O . GLN A 1 137 ? -4.789 49.844 26.719 1 92.12 137 GLN A O 1
ATOM 1076 N N . VAL A 1 138 ? -3.621 51.594 27.516 1 93.94 138 VAL A N 1
ATOM 1077 C CA . VAL A 1 138 ? -2.33 51.094 27.062 1 93.94 138 VAL A CA 1
ATOM 1078 C C . VAL A 1 138 ? -2.025 49.781 27.734 1 93.94 138 VAL A C 1
ATOM 1080 O O . VAL A 1 138 ? -1.612 48.812 27.078 1 93.94 138 VAL A O 1
ATOM 1083 N N . GLN A 1 139 ? -2.299 49.75 29.078 1 93.06 139 GLN A N 1
ATOM 1084 C CA . GLN A 1 139 ? -2.035 48.531 29.812 1 93.06 139 GLN A CA 1
ATOM 1085 C C . GLN A 1 139 ? -2.91 47.375 29.312 1 93.06 139 GLN A C 1
ATOM 1087 O O . GLN A 1 139 ? -2.43 46.281 29.125 1 93.06 139 GLN A O 1
ATOM 1092 N N . GLU A 1 140 ? -4.168 47.562 29.031 1 94.31 140 GLU A N 1
ATOM 1093 C CA . GLU A 1 140 ? -5.102 46.562 28.547 1 94.31 140 GLU A CA 1
ATOM 1094 C C . GLU A 1 140 ? -4.703 46.062 27.156 1 94.31 140 GLU A C 1
ATOM 1096 O O . GLU A 1 140 ? -4.727 44.875 26.891 1 94.31 140 GLU A O 1
ATOM 1101 N N . LEU A 1 141 ? -4.262 47.031 26.344 1 96 141 LEU A N 1
ATOM 1102 C CA . LEU A 1 141 ? -3.854 46.688 24.984 1 96 141 LEU A CA 1
ATOM 1103 C C . LEU A 1 141 ? -2.568 45.844 25 1 96 141 LEU A C 1
ATOM 1105 O O . LEU A 1 141 ? -2.406 44.938 24.188 1 96 141 LEU A O 1
ATOM 1109 N N . GLN A 1 142 ? -1.723 46.25 25.984 1 95.62 142 GLN A N 1
ATOM 1110 C CA . GLN A 1 142 ? -0.477 45.5 26.094 1 95.62 142 GLN A CA 1
ATOM 1111 C C . GLN A 1 142 ? -0.744 44.031 26.484 1 95.62 142 GLN A C 1
ATOM 1113 O O . GLN A 1 142 ? -0.136 43.125 25.938 1 95.62 142 GLN A O 1
ATOM 1118 N N . VAL A 1 143 ? -1.659 43.75 27.375 1 96.31 143 VAL A N 1
ATOM 1119 C CA . VAL A 1 143 ? -2.02 42.406 27.812 1 96.31 143 VAL A CA 1
ATOM 1120 C C . VAL A 1 143 ? -2.648 41.625 26.656 1 96.31 143 VAL A C 1
ATOM 1122 O O . VAL A 1 143 ? -2.297 40.469 26.406 1 96.31 143 VAL A O 1
ATOM 1125 N N . LYS A 1 144 ? -3.516 42.281 25.953 1 95.31 144 LYS A N 1
ATOM 1126 C CA . LYS A 1 144 ? -4.172 41.656 24.812 1 95.31 144 LYS A CA 1
ATOM 1127 C C . LYS A 1 144 ? -3.168 41.312 23.719 1 95.31 144 LYS A C 1
ATOM 1129 O O . LYS A 1 144 ? -3.264 40.25 23.094 1 95.31 144 LYS A O 1
ATOM 1134 N N . LEU A 1 145 ? -2.25 42.219 23.484 1 96.06 145 LEU A N 1
ATOM 1135 C CA . LEU A 1 145 ? -1.218 42 22.469 1 96.06 145 LEU A CA 1
ATOM 1136 C C . LEU A 1 145 ? -0.343 40.812 22.844 1 96.06 145 LEU A C 1
ATOM 1138 O O . LEU A 1 145 ? -0.069 39.969 22 1 96.06 145 LEU A O 1
ATOM 1142 N N . GLU A 1 146 ? 0.111 40.781 24.047 1 95.06 146 GLU A N 1
ATOM 1143 C CA . GLU A 1 146 ? 0.938 39.688 24.5 1 95.06 146 GLU A CA 1
ATOM 1144 C C . GLU A 1 146 ? 0.216 38.344 24.328 1 95.06 146 GLU A C 1
ATOM 1146 O O . GLU A 1 146 ? 0.807 37.375 23.875 1 95.06 146 GLU A O 1
ATOM 1151 N N . ALA A 1 147 ? -1.055 38.281 24.672 1 95.06 147 ALA A N 1
ATOM 1152 C CA . ALA A 1 147 ? -1.856 37.062 24.547 1 95.06 147 ALA A CA 1
ATOM 1153 C C . ALA A 1 147 ? -1.99 36.656 23.078 1 95.06 147 ALA A C 1
ATOM 1155 O O . ALA A 1 147 ? -1.859 35.469 22.734 1 95.06 147 ALA A O 1
ATOM 1156 N N . ALA A 1 148 ? -2.219 37.656 22.281 1 93.5 148 ALA A N 1
ATOM 1157 C CA . ALA A 1 148 ? -2.367 37.375 20.844 1 93.5 148 ALA A CA 1
ATOM 1158 C C . ALA A 1 148 ? -1.066 36.875 20.25 1 93.5 148 ALA A C 1
ATOM 1160 O O . ALA A 1 148 ? -1.078 35.938 19.438 1 93.5 148 ALA A O 1
ATOM 1161 N N . GLU A 1 149 ? 0.027 37.438 20.656 1 94.25 149 GLU A N 1
ATOM 1162 C CA . GLU A 1 149 ? 1.33 37.031 20.141 1 94.25 149 GLU A CA 1
ATOM 1163 C C . GLU A 1 149 ? 1.69 35.625 20.625 1 94.25 149 GLU A C 1
ATOM 1165 O O . GLU A 1 149 ? 2.24 34.812 19.859 1 94.25 149 GLU A O 1
ATOM 1170 N N . GLN A 1 150 ? 1.409 35.375 21.859 1 94.62 150 GLN A N 1
ATOM 1171 C CA . GLN A 1 150 ? 1.663 34.031 22.375 1 94.62 150 GLN A CA 1
ATOM 1172 C C . GLN A 1 150 ? 0.854 32.969 21.625 1 94.62 150 GLN A C 1
ATOM 1174 O O . GLN A 1 150 ? 1.381 31.922 21.266 1 94.62 150 GLN A O 1
ATOM 1179 N N . ASP A 1 151 ? -0.389 33.25 21.359 1 93.44 151 ASP A N 1
ATOM 1180 C CA . ASP A 1 151 ? -1.261 32.344 20.609 1 93.44 151 ASP A CA 1
ATOM 1181 C C . ASP A 1 151 ? -0.764 32.156 19.188 1 93.44 151 ASP A C 1
ATOM 1183 O O . ASP A 1 151 ? -0.704 31.047 18.672 1 93.44 151 ASP A O 1
ATOM 1187 N N . ARG A 1 152 ? -0.437 33.25 18.609 1 91.19 152 ARG A N 1
ATOM 1188 C CA . ARG A 1 152 ? 0.12 33.219 17.266 1 91.19 152 ARG A CA 1
ATOM 1189 C C . ARG A 1 152 ? 1.359 32.344 17.203 1 91.19 152 ARG A C 1
ATOM 1191 O O . ARG A 1 152 ? 1.469 31.484 16.328 1 91.19 152 ARG A O 1
ATOM 1198 N N . ASP A 1 153 ? 2.254 32.594 18.062 1 92.81 153 ASP A N 1
ATOM 1199 C CA . ASP A 1 153 ? 3.51 31.844 18.047 1 92.81 153 ASP A CA 1
ATOM 1200 C C . ASP A 1 153 ? 3.268 30.359 18.297 1 92.81 153 ASP A C 1
ATOM 1202 O O . ASP A 1 153 ? 3.939 29.516 17.719 1 92.81 153 ASP A O 1
ATOM 1206 N N . TRP A 1 154 ? 2.328 29.984 19.141 1 93.62 154 TRP A N 1
ATOM 1207 C CA . TRP A 1 154 ? 1.966 28.594 19.391 1 93.62 154 TRP A CA 1
ATOM 1208 C C . TRP A 1 154 ? 1.434 27.938 18.109 1 93.62 154 TRP A C 1
ATOM 1210 O O . TRP A 1 154 ? 1.885 26.859 17.734 1 93.62 154 TRP A O 1
ATOM 1220 N N . HIS A 1 155 ? 0.556 28.594 17.453 1 90.44 155 HIS A N 1
ATOM 1221 C CA . HIS A 1 155 ? -0.029 28.047 16.234 1 90.44 155 HIS A CA 1
ATOM 1222 C C . HIS A 1 155 ? 1.016 27.922 15.133 1 90.44 155 HIS A C 1
ATOM 1224 O O . HIS A 1 155 ? 0.991 26.953 14.359 1 90.44 155 HIS A O 1
ATOM 1230 N N . ARG A 1 156 ? 1.863 28.922 15.148 1 90.12 156 ARG A N 1
ATOM 1231 C CA . ARG A 1 156 ? 2.943 28.859 14.172 1 90.12 156 ARG A CA 1
ATOM 1232 C C . ARG A 1 156 ? 3.816 27.625 14.398 1 90.12 156 ARG A C 1
ATOM 1234 O O . ARG A 1 156 ? 4.141 26.906 13.453 1 90.12 156 ARG A O 1
ATOM 1241 N N . LYS A 1 157 ? 4.18 27.406 15.562 1 91.94 157 LYS A N 1
ATOM 1242 C CA . LYS A 1 157 ? 4.992 26.25 15.906 1 91.94 157 LYS A CA 1
ATOM 1243 C C . LYS A 1 157 ? 4.238 24.953 15.617 1 91.94 157 LYS A C 1
ATOM 1245 O O . LYS A 1 157 ? 4.793 24.031 15.023 1 91.94 157 LYS A O 1
ATOM 1250 N N . GLU A 1 158 ? 3.039 24.891 16.016 1 90 158 GLU A N 1
ATOM 1251 C CA . GLU A 1 158 ? 2.209 23.703 15.797 1 90 158 GLU A CA 1
ATOM 1252 C C . GLU A 1 158 ? 2.055 23.406 14.305 1 90 158 GLU A C 1
ATOM 1254 O O . GLU A 1 158 ? 2.098 22.25 13.891 1 90 158 GLU A O 1
ATOM 1259 N N . HIS A 1 159 ? 1.868 24.469 13.586 1 88.12 159 HIS A N 1
ATOM 1260 C CA . HIS A 1 159 ? 1.76 24.328 12.133 1 88.12 159 HIS A CA 1
ATOM 1261 C C . HIS A 1 159 ? 3.031 23.734 11.547 1 88.12 159 HIS A C 1
ATOM 1263 O O . HIS A 1 159 ? 2.967 22.812 10.734 1 88.12 159 HIS A O 1
ATOM 1269 N N . THR A 1 160 ? 4.086 24.266 11.984 1 89.31 160 THR A N 1
ATOM 1270 C CA . THR A 1 160 ? 5.367 23.797 11.477 1 89.31 160 THR A CA 1
ATOM 1271 C C . THR A 1 160 ? 5.578 22.328 11.844 1 89.31 160 THR A C 1
ATOM 1273 O O . THR A 1 160 ? 5.973 21.516 11 1 89.31 160 THR A O 1
ATOM 1276 N N . ASP A 1 161 ? 5.309 21.922 13.016 1 91.06 161 ASP A N 1
ATOM 1277 C CA . ASP A 1 161 ? 5.465 20.547 13.492 1 91.06 161 ASP A CA 1
ATOM 1278 C C . ASP A 1 161 ? 4.535 19.594 12.742 1 91.06 161 ASP A C 1
ATOM 1280 O O . ASP A 1 161 ? 4.945 18.516 12.336 1 91.06 161 ASP A O 1
ATOM 1284 N N . MET A 1 162 ? 3.346 20.062 12.578 1 88.56 162 MET A N 1
ATOM 1285 C CA . MET A 1 162 ? 2.365 19.25 11.867 1 88.56 162 MET A CA 1
ATOM 1286 C C . MET A 1 162 ? 2.771 19.062 10.406 1 88.56 162 MET A C 1
ATOM 1288 O O . MET A 1 162 ? 2.602 17.969 9.852 1 88.56 162 MET A O 1
ATOM 1292 N N . PHE A 1 163 ? 3.262 20.062 9.852 1 88.88 163 PHE A N 1
ATOM 1293 C CA . PHE A 1 163 ? 3.705 20 8.461 1 88.88 163 PHE A CA 1
ATOM 1294 C C . PHE A 1 163 ? 4.84 19 8.297 1 88.88 163 PHE A C 1
ATOM 1296 O O . PHE A 1 163 ? 4.828 18.188 7.371 1 88.88 163 PHE A O 1
ATOM 1303 N N . GLU A 1 164 ? 5.746 19.031 9.164 1 90.75 164 GLU A N 1
ATOM 1304 C CA . GLU A 1 164 ? 6.867 18.109 9.109 1 90.75 164 GLU A CA 1
ATOM 130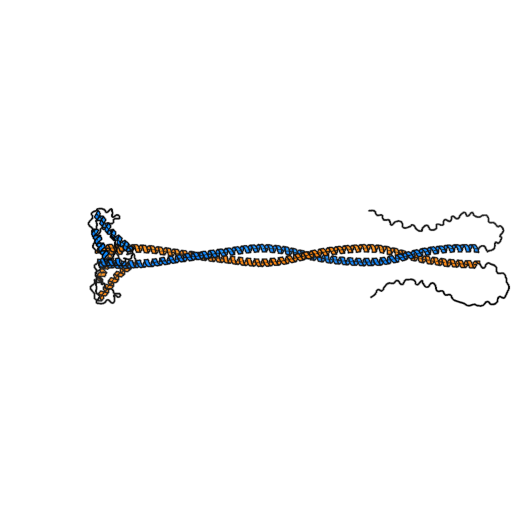5 C C . GLU A 1 164 ? 6.402 16.672 9.336 1 90.75 164 GLU A C 1
ATOM 1307 O O . GLU A 1 164 ? 6.832 15.75 8.633 1 90.75 164 GLU A O 1
ATOM 1312 N N . ALA A 1 165 ? 5.605 16.516 10.297 1 87.25 165 ALA A N 1
ATOM 1313 C CA . ALA A 1 165 ? 5.062 15.195 10.594 1 87.25 165 ALA A CA 1
ATOM 1314 C C . ALA A 1 165 ? 4.289 14.641 9.398 1 87.25 165 ALA A C 1
ATOM 1316 O O . ALA A 1 165 ? 4.41 13.453 9.07 1 87.25 165 ALA A O 1
ATOM 1317 N N . ARG A 1 166 ? 3.518 15.484 8.805 1 86.19 166 ARG A N 1
ATOM 1318 C CA . ARG A 1 166 ? 2.756 15.102 7.621 1 86.19 166 ARG A CA 1
ATOM 1319 C C . ARG A 1 166 ? 3.684 14.68 6.488 1 86.19 166 ARG A C 1
ATOM 1321 O O . ARG A 1 166 ? 3.445 13.656 5.836 1 86.19 166 ARG A O 1
ATOM 1328 N N . ASN A 1 167 ? 4.66 15.438 6.285 1 87.38 167 ASN A N 1
ATOM 1329 C CA . ASN A 1 167 ? 5.609 15.125 5.227 1 87.38 167 ASN A CA 1
ATOM 1330 C C . ASN A 1 167 ? 6.309 13.789 5.473 1 87.38 167 ASN A C 1
ATOM 1332 O O . ASN A 1 167 ? 6.477 12.992 4.547 1 87.38 167 ASN A O 1
ATOM 1336 N N . THR A 1 168 ? 6.672 13.617 6.641 1 89.62 168 THR A N 1
ATOM 1337 C CA . THR A 1 168 ? 7.316 12.367 7.008 1 89.62 168 THR A CA 1
ATOM 1338 C C . THR A 1 168 ? 6.363 11.188 6.812 1 89.62 168 THR A C 1
ATOM 1340 O O . THR A 1 168 ? 6.746 10.164 6.242 1 89.62 168 THR A O 1
ATOM 1343 N N . HIS A 1 169 ? 5.184 11.336 7.277 1 90.31 169 HIS A N 1
ATOM 1344 C CA . HIS A 1 169 ? 4.168 10.297 7.141 1 90.31 169 HIS A CA 1
ATOM 1345 C C . HIS A 1 169 ? 3.873 10.008 5.672 1 90.31 169 HIS A C 1
ATOM 1347 O O . HIS A 1 169 ? 3.766 8.844 5.277 1 90.31 169 HIS A O 1
ATOM 1353 N N . ASN A 1 170 ? 3.758 11.055 4.918 1 87.5 170 ASN A N 1
ATOM 1354 C CA . ASN A 1 170 ? 3.502 10.898 3.49 1 87.5 170 ASN A CA 1
ATOM 1355 C C . ASN A 1 170 ? 4.629 10.133 2.801 1 87.5 170 ASN A C 1
ATOM 1357 O O . ASN A 1 170 ? 4.379 9.273 1.96 1 87.5 170 ASN A O 1
ATOM 1361 N N . ALA A 1 171 ? 5.77 10.492 3.195 1 89.62 171 ALA A N 1
ATOM 1362 C CA . ALA A 1 171 ? 6.922 9.805 2.621 1 89.62 171 ALA A CA 1
ATOM 1363 C C . ALA A 1 171 ? 6.918 8.32 2.992 1 89.62 171 ALA A C 1
ATOM 1365 O O . ALA A 1 171 ? 7.18 7.461 2.146 1 89.62 171 ALA A O 1
ATOM 1366 N N . THR A 1 172 ? 6.582 8.023 4.18 1 90.31 172 THR A N 1
ATOM 1367 C CA . THR A 1 172 ? 6.527 6.652 4.664 1 90.31 172 THR A CA 1
ATOM 1368 C C . THR A 1 172 ? 5.41 5.879 3.973 1 90.31 172 THR A C 1
ATOM 1370 O O . THR A 1 172 ? 5.609 4.738 3.543 1 90.31 172 THR A O 1
ATOM 1373 N N . CYS A 1 173 ? 4.316 6.469 3.848 1 87.69 173 CYS A N 1
ATOM 1374 C CA . CYS A 1 173 ? 3.182 5.844 3.18 1 87.69 173 CYS A CA 1
ATOM 1375 C C . CYS A 1 173 ? 3.498 5.559 1.718 1 87.69 173 CYS A C 1
ATOM 1377 O O . CYS A 1 173 ? 3.193 4.477 1.214 1 87.69 173 CYS A O 1
ATOM 1379 N N . ALA A 1 174 ? 4.105 6.543 1.143 1 89.88 174 ALA A N 1
ATOM 1380 C CA . ALA A 1 174 ? 4.469 6.367 -0.261 1 89.88 174 ALA A CA 1
ATOM 1381 C C . ALA A 1 174 ? 5.461 5.219 -0.433 1 89.88 174 ALA A C 1
ATOM 1383 O O . ALA A 1 174 ? 5.312 4.395 -1.338 1 89.88 174 ALA A O 1
ATOM 1384 N N . ALA A 1 175 ? 6.426 5.129 0.371 1 93.44 175 ALA A N 1
ATOM 1385 C CA . ALA A 1 175 ? 7.418 4.059 0.315 1 93.44 175 ALA A CA 1
ATOM 1386 C C . ALA A 1 175 ? 6.773 2.695 0.536 1 93.44 175 ALA A C 1
ATOM 1388 O O . ALA A 1 175 ? 7.066 1.738 -0.184 1 93.44 175 ALA A O 1
ATOM 1389 N N . ASN A 1 176 ? 5.953 2.574 1.489 1 92.44 176 ASN A N 1
ATOM 1390 C CA . ASN A 1 176 ? 5.25 1.333 1.793 1 92.44 176 ASN A CA 1
ATOM 1391 C C . ASN A 1 176 ? 4.348 0.902 0.641 1 92.44 176 ASN A C 1
ATOM 1393 O O . ASN A 1 176 ? 4.32 -0.274 0.274 1 92.44 176 ASN A O 1
ATOM 1397 N N . THR A 1 177 ? 3.682 1.798 0.12 1 92.25 177 THR A N 1
ATOM 1398 C CA . THR A 1 177 ? 2.812 1.523 -1.018 1 92.25 177 THR A CA 1
ATOM 1399 C C . THR A 1 177 ? 3.619 1.006 -2.205 1 92.25 177 THR A C 1
ATOM 1401 O O . THR A 1 177 ? 3.23 0.031 -2.85 1 92.25 177 THR A O 1
ATOM 1404 N N . ASN A 1 178 ? 4.711 1.636 -2.432 1 94.38 178 ASN A N 1
ATOM 1405 C CA . ASN A 1 178 ? 5.57 1.218 -3.535 1 94.38 178 ASN A CA 1
ATOM 1406 C C . ASN A 1 178 ? 6.109 -0.193 -3.322 1 94.38 178 ASN A C 1
ATOM 1408 O O . ASN A 1 178 ? 6.16 -0.992 -4.258 1 94.38 178 ASN A O 1
ATOM 1412 N N . ARG A 1 179 ? 6.469 -0.487 -2.139 1 96.12 179 ARG A N 1
ATOM 1413 C CA . ARG A 1 179 ? 6.961 -1.817 -1.8 1 96.12 179 ARG A CA 1
ATOM 1414 C C . ARG A 1 179 ? 5.883 -2.873 -2.018 1 96.12 179 ARG A C 1
ATOM 1416 O O . ARG A 1 179 ? 6.148 -3.926 -2.604 1 96.12 179 ARG A O 1
ATOM 1423 N N . LEU A 1 180 ? 4.742 -2.6 -1.608 1 96.12 180 LEU A N 1
ATOM 1424 C CA . LEU A 1 180 ? 3.625 -3.529 -1.741 1 96.12 180 LEU A CA 1
ATOM 1425 C C . LEU A 1 180 ? 3.25 -3.723 -3.207 1 96.12 180 LEU A C 1
ATOM 1427 O O . LEU A 1 180 ? 2.943 -4.84 -3.631 1 96.12 180 LEU A O 1
ATOM 1431 N N . LYS A 1 181 ? 3.344 -2.652 -3.969 1 95.69 181 LYS A N 1
ATOM 1432 C CA . LYS A 1 181 ? 3.074 -2.746 -5.398 1 95.69 181 LYS A CA 1
ATOM 1433 C C . LYS A 1 181 ? 4.09 -3.652 -6.094 1 95.69 181 LYS A C 1
ATOM 1435 O O . LYS A 1 181 ? 3.719 -4.512 -6.895 1 95.69 181 LYS A O 1
ATOM 1440 N N . LYS A 1 182 ? 5.281 -3.529 -5.809 1 96.06 182 LYS A N 1
ATOM 1441 C CA . LYS A 1 182 ? 6.34 -4.352 -6.387 1 96.06 182 LYS A CA 1
ATOM 1442 C C . LYS A 1 182 ? 6.164 -5.82 -6.004 1 96.06 182 LYS A C 1
ATOM 1444 O O . LYS A 1 182 ? 6.312 -6.707 -6.848 1 96.06 182 LYS A O 1
ATOM 1449 N N . SER A 1 183 ? 5.871 -5.965 -4.773 1 96.88 183 SER A N 1
ATOM 1450 C CA . SER A 1 183 ? 5.629 -7.324 -4.297 1 96.88 183 SER A CA 1
ATOM 1451 C C . SER A 1 183 ? 4.441 -7.957 -5.016 1 96.88 183 SER A C 1
ATOM 1453 O O . SER A 1 183 ? 4.504 -9.125 -5.414 1 96.88 183 SER A O 1
ATOM 1455 N N . ASN A 1 184 ? 3.434 -7.215 -5.172 1 96.19 184 ASN A N 1
ATOM 1456 C CA . ASN A 1 184 ? 2.252 -7.68 -5.891 1 96.19 184 ASN A CA 1
ATOM 1457 C C . ASN A 1 184 ? 2.572 -8.008 -7.344 1 96.19 184 ASN A C 1
ATOM 1459 O O . ASN A 1 184 ? 2.139 -9.039 -7.863 1 96.19 184 ASN A O 1
ATOM 1463 N N . ASP A 1 185 ? 3.326 -7.211 -7.945 1 96.12 185 ASP A N 1
ATOM 1464 C CA . ASP A 1 185 ? 3.721 -7.441 -9.336 1 96.12 185 ASP A CA 1
ATOM 1465 C C . ASP A 1 185 ? 4.551 -8.711 -9.469 1 96.12 185 ASP A C 1
ATOM 1467 O O . ASP A 1 185 ? 4.34 -9.508 -10.383 1 96.12 185 ASP A O 1
ATOM 1471 N N . LYS A 1 186 ? 5.43 -8.898 -8.609 1 97.31 186 LYS A N 1
ATOM 1472 C CA . LYS A 1 186 ? 6.27 -10.094 -8.609 1 97.31 186 LYS A CA 1
ATOM 1473 C C . LYS A 1 186 ? 5.434 -11.352 -8.398 1 97.31 186 LYS A C 1
ATOM 1475 O O . LYS A 1 186 ? 5.629 -12.352 -9.094 1 97.31 186 LYS A O 1
ATOM 1480 N N . ALA A 1 187 ? 4.535 -11.281 -7.504 1 96.81 187 ALA A N 1
ATOM 1481 C CA . ALA A 1 187 ? 3.67 -12.414 -7.207 1 96.81 187 ALA A CA 1
ATOM 1482 C C . ALA A 1 187 ? 2.777 -12.75 -8.398 1 96.81 187 ALA A C 1
ATOM 1484 O O . ALA A 1 187 ? 2.586 -13.922 -8.727 1 96.81 187 ALA A O 1
ATOM 1485 N N . LYS A 1 188 ? 2.311 -11.812 -9.047 1 96.19 188 LYS A N 1
ATOM 1486 C CA . LYS A 1 188 ? 1.457 -12.016 -10.211 1 96.19 188 LYS A CA 1
ATOM 1487 C C . LYS A 1 188 ? 2.24 -12.633 -11.367 1 96.19 188 LYS A C 1
ATOM 1489 O O . LYS A 1 188 ? 1.744 -13.539 -12.039 1 96.19 188 LYS A O 1
ATOM 1494 N N . LYS A 1 189 ? 3.391 -12.141 -11.516 1 97.25 189 LYS A N 1
ATOM 1495 C CA . LYS A 1 189 ? 4.246 -12.703 -12.562 1 97.25 189 LYS A CA 1
ATOM 1496 C C . LYS A 1 189 ? 4.566 -14.164 -12.273 1 97.25 189 LYS A C 1
ATOM 1498 O O . LYS A 1 189 ? 4.531 -15.008 -13.18 1 97.25 189 LYS A O 1
ATOM 1503 N N . GLN A 1 190 ? 4.836 -14.414 -11.102 1 97.62 190 GLN A N 1
ATOM 1504 C CA . GLN A 1 190 ? 5.105 -15.789 -10.68 1 97.62 190 GLN A CA 1
ATOM 1505 C C . GLN A 1 190 ? 3.887 -16.672 -10.898 1 97.62 190 GLN A C 1
ATOM 1507 O O . GLN A 1 190 ? 4.016 -17.812 -11.359 1 97.62 190 GLN A O 1
ATOM 1512 N N . ASN A 1 191 ? 2.781 -16.156 -10.539 1 96.88 191 ASN A N 1
ATOM 1513 C CA . ASN A 1 191 ? 1.531 -16.875 -10.773 1 96.88 191 ASN A CA 1
ATOM 1514 C C . ASN A 1 191 ? 1.342 -17.203 -12.25 1 96.88 191 ASN A C 1
ATOM 1516 O O . ASN A 1 191 ? 0.959 -18.328 -12.594 1 96.88 191 ASN A O 1
ATOM 1520 N N . GLU A 1 192 ? 1.61 -16.266 -13.039 1 97 192 GLU A N 1
ATOM 1521 C CA . GLU A 1 192 ? 1.472 -16.469 -14.477 1 97 192 GLU A CA 1
ATOM 1522 C C . GLU A 1 192 ? 2.432 -17.531 -14.992 1 97 192 GLU A C 1
ATOM 1524 O O . GLU A 1 192 ? 2.045 -18.391 -15.781 1 97 192 GLU A O 1
ATOM 1529 N N . GLU A 1 193 ? 3.59 -17.484 -14.562 1 96.75 193 GLU A N 1
ATOM 1530 C CA . GLU A 1 193 ? 4.605 -18.453 -14.977 1 96.75 193 GLU A CA 1
ATOM 1531 C C . GLU A 1 193 ? 4.246 -19.859 -14.523 1 96.75 193 GLU A C 1
ATOM 1533 O O . GLU A 1 193 ? 4.328 -20.812 -15.305 1 96.75 193 GLU A O 1
ATOM 1538 N N . LEU A 1 194 ? 3.812 -19.984 -13.328 1 96.75 194 LEU A N 1
ATOM 1539 C CA . LEU A 1 194 ? 3.416 -21.281 -12.789 1 96.75 194 LEU A CA 1
ATOM 1540 C C . LEU A 1 194 ? 2.191 -21.828 -13.523 1 96.75 194 LEU A C 1
ATOM 1542 O O . LEU A 1 194 ? 2.133 -23.016 -13.844 1 96.75 194 LEU A O 1
ATOM 1546 N N . ALA A 1 195 ? 1.269 -20.938 -13.711 1 96.25 195 ALA A N 1
ATOM 1547 C CA . ALA A 1 195 ? 0.052 -21.344 -14.414 1 96.25 195 ALA A CA 1
ATOM 1548 C C . ALA A 1 195 ? 0.371 -21.828 -15.82 1 96.25 195 ALA A C 1
ATOM 1550 O O . ALA A 1 195 ? -0.171 -22.844 -16.281 1 96.25 195 ALA A O 1
ATOM 1551 N N . LYS A 1 196 ? 1.197 -21.109 -16.516 1 96.69 196 LYS A N 1
ATOM 1552 C CA . LYS A 1 196 ? 1.612 -21.5 -17.859 1 96.69 196 LYS A CA 1
ATOM 1553 C C . LYS A 1 196 ? 2.301 -22.859 -17.859 1 96.69 196 LYS A C 1
ATOM 1555 O O . LYS A 1 196 ? 2.01 -23.719 -18.688 1 96.69 196 LYS A O 1
ATOM 1560 N N . LYS A 1 197 ? 3.152 -23 -16.922 1 96.44 197 LYS A N 1
ATOM 1561 C CA . LYS A 1 197 ? 3.861 -24.266 -16.797 1 96.44 197 LYS A CA 1
ATOM 1562 C C . LYS A 1 197 ? 2.896 -25.406 -16.516 1 96.44 197 LYS A C 1
ATOM 1564 O O . LYS A 1 197 ? 2.977 -26.469 -17.141 1 96.44 197 LYS A O 1
ATOM 1569 N N . LEU A 1 198 ? 2.064 -25.172 -15.602 1 96.56 198 LEU A N 1
ATOM 1570 C CA . LEU A 1 198 ? 1.08 -26.188 -15.25 1 96.56 198 LEU A CA 1
ATOM 1571 C C . LEU A 1 198 ? 0.195 -26.531 -16.453 1 96.56 198 LEU A C 1
ATOM 1573 O O . LEU A 1 198 ? -0.053 -27.703 -16.734 1 96.56 198 LEU A O 1
ATOM 1577 N N . THR A 1 199 ? -0.261 -25.516 -17.094 1 96.5 199 THR A N 1
ATOM 1578 C CA . THR A 1 199 ? -1.091 -25.719 -18.281 1 96.5 199 THR A CA 1
ATOM 1579 C C . THR A 1 199 ? -0.358 -26.547 -19.312 1 96.5 199 THR A C 1
ATOM 1581 O O . THR A 1 199 ? -0.937 -27.469 -19.891 1 96.5 199 THR A O 1
ATOM 1584 N N . SER A 1 200 ? 0.848 -26.266 -19.484 1 96.5 200 SER A N 1
ATOM 1585 C CA . SER A 1 200 ? 1.66 -27 -20.453 1 96.5 200 SER A CA 1
ATOM 1586 C C . SER A 1 200 ? 1.805 -28.453 -20.062 1 96.5 200 SER A C 1
ATOM 1588 O O . SER A 1 200 ? 1.609 -29.344 -20.891 1 96.5 200 SER A O 1
ATOM 1590 N N . VAL A 1 201 ? 2.119 -28.688 -18.844 1 96.81 201 VAL A N 1
ATOM 1591 C CA . VAL A 1 201 ? 2.32 -30.062 -18.359 1 96.81 201 VAL A CA 1
ATOM 1592 C C . VAL A 1 201 ? 1.019 -30.844 -18.484 1 96.81 201 VAL A C 1
ATOM 1594 O O . VAL A 1 201 ? 1.016 -31.984 -18.953 1 96.81 201 VAL A O 1
ATOM 1597 N N . LEU A 1 202 ? -0.022 -30.25 -18.141 1 96.88 202 LEU A N 1
ATOM 1598 C CA . LEU A 1 202 ? -1.322 -30.906 -18.203 1 96.88 202 LEU A CA 1
ATOM 1599 C C . LEU A 1 202 ? -1.695 -31.219 -19.656 1 96.88 202 LEU A C 1
ATOM 1601 O O . LEU A 1 202 ? -2.252 -32.281 -19.953 1 96.88 202 LEU A O 1
ATOM 1605 N N . TYR A 1 203 ? -1.401 -30.266 -20.516 1 97.06 203 TYR A N 1
ATOM 1606 C CA . TYR A 1 203 ? -1.646 -30.484 -21.938 1 97.06 203 TYR A CA 1
ATOM 1607 C C . TYR A 1 203 ? -0.912 -31.719 -22.438 1 97.06 203 TYR A C 1
ATOM 1609 O O . TYR A 1 203 ? -1.519 -32.625 -23.047 1 97.06 203 TYR A O 1
ATOM 1617 N N . TYR A 1 204 ? 0.346 -31.797 -22.125 1 96 204 TYR A N 1
ATOM 1618 C CA . TYR A 1 204 ? 1.158 -32.938 -22.578 1 96 204 TYR A CA 1
ATOM 1619 C C . TYR A 1 204 ? 0.662 -34.25 -21.984 1 96 204 TYR A C 1
ATOM 1621 O O . TYR A 1 204 ? 0.638 -35.25 -22.656 1 96 204 TYR A O 1
ATOM 1629 N N . MET A 1 205 ? 0.249 -34.188 -20.812 1 96.44 205 MET A N 1
ATOM 1630 C CA . MET A 1 205 ? -0.252 -35.406 -20.156 1 96.44 205 MET A CA 1
ATOM 1631 C C . MET A 1 205 ? -1.519 -35.906 -20.844 1 96.44 205 MET A C 1
ATOM 1633 O O . MET A 1 205 ? -1.692 -37.094 -21.031 1 96.44 205 MET A O 1
ATOM 1637 N N . GLY A 1 206 ? -2.332 -34.969 -21.156 1 96.06 206 GLY A N 1
ATOM 1638 C CA . GLY A 1 206 ? -3.516 -35.375 -21.906 1 96.06 206 GLY A CA 1
ATOM 1639 C C . GLY A 1 206 ? -3.193 -36.062 -23.219 1 96.06 206 GLY A C 1
ATOM 1640 O O . GLY A 1 206 ? -3.814 -37.094 -23.562 1 96.06 206 GLY A O 1
ATOM 1641 N N . CYS A 1 207 ? -2.207 -35.594 -23.875 1 96.75 207 CYS A N 1
ATOM 1642 C CA . CYS A 1 207 ? -1.768 -36.219 -25.125 1 96.75 207 CYS A CA 1
ATOM 1643 C C . CYS A 1 207 ? -1.129 -37.562 -24.875 1 96.75 207 CYS A C 1
ATOM 1645 O O . CYS A 1 207 ? -1.389 -38.531 -25.625 1 96.75 207 CYS A O 1
ATOM 1647 N N . TYR A 1 208 ? -0.401 -37.625 -23.828 1 97.25 208 TYR A N 1
ATOM 1648 C CA . TYR A 1 208 ? 0.337 -38.875 -23.562 1 97.25 208 TYR A CA 1
ATOM 1649 C C . TYR A 1 208 ? -0.608 -40 -23.172 1 97.25 208 TYR A C 1
ATOM 1651 O O . TYR A 1 208 ? -0.366 -41.156 -23.5 1 97.25 208 TYR A O 1
ATOM 1659 N N . VAL A 1 209 ? -1.607 -39.656 -22.438 1 97.81 209 VAL A N 1
ATOM 1660 C CA . VAL A 1 209 ? -2.582 -40.688 -22.109 1 97.81 209 VAL A CA 1
ATOM 1661 C C . VAL A 1 209 ? -3.18 -41.25 -23.391 1 97.81 209 VAL A C 1
ATOM 1663 O O . VAL A 1 209 ? -3.35 -42.469 -23.516 1 97.81 209 VAL A O 1
ATOM 1666 N N . THR A 1 210 ? -3.471 -40.406 -24.312 1 96.81 210 THR A N 1
ATOM 1667 C CA . THR A 1 210 ? -3.984 -40.875 -25.594 1 96.81 210 THR A CA 1
ATOM 1668 C C . THR A 1 210 ? -2.955 -41.719 -26.312 1 96.81 210 THR A C 1
ATOM 1670 O O . THR A 1 210 ? -3.293 -42.781 -26.844 1 96.81 210 THR A O 1
ATOM 1673 N N . ASP A 1 211 ? -1.748 -41.281 -26.297 1 97.38 211 ASP A N 1
ATOM 1674 C CA . ASP A 1 211 ? -0.68 -42.062 -26.906 1 97.38 211 ASP A CA 1
ATOM 1675 C C . ASP A 1 211 ? -0.572 -43.438 -26.266 1 97.38 211 ASP A C 1
ATOM 1677 O O . ASP A 1 211 ? -0.423 -44.469 -26.969 1 97.38 211 ASP A O 1
ATOM 1681 N N . LEU A 1 212 ? -0.635 -43.438 -24.984 1 98.25 212 LEU A N 1
ATOM 1682 C CA . LEU A 1 212 ? -0.537 -44.719 -24.266 1 98.25 212 LEU A CA 1
ATOM 1683 C C . LEU A 1 212 ? -1.724 -45.625 -24.578 1 98.25 212 LEU A C 1
ATOM 1685 O O . LEU A 1 212 ? -1.571 -46.844 -24.688 1 98.25 212 LEU A O 1
ATOM 1689 N N . ASP A 1 213 ? -2.816 -45.062 -24.719 1 97.81 213 ASP A N 1
ATOM 1690 C CA . ASP A 1 213 ? -3.984 -45.844 -25.125 1 97.81 213 ASP A CA 1
ATOM 1691 C C . ASP A 1 213 ? -3.787 -46.469 -26.5 1 97.81 213 ASP A C 1
ATOM 1693 O O . ASP A 1 213 ? -4.133 -47.625 -26.719 1 97.81 213 ASP A O 1
ATOM 1697 N N . LEU A 1 214 ? -3.262 -45.688 -27.375 1 97.38 214 LEU A N 1
ATOM 1698 C CA . LEU A 1 214 ? -2.977 -46.188 -28.719 1 97.38 214 LEU A CA 1
ATOM 1699 C C . LEU A 1 214 ? -1.959 -47.312 -28.656 1 97.38 214 LEU A C 1
ATOM 1701 O O . LEU A 1 214 ? -2.08 -48.312 -29.391 1 97.38 214 LEU A O 1
ATOM 1705 N N . VAL A 1 215 ? -1.02 -47.156 -27.828 1 97.25 215 VAL A N 1
ATOM 1706 C CA . VAL A 1 215 ? -0.018 -48.219 -27.641 1 97.25 215 VAL A CA 1
ATOM 1707 C C . VAL A 1 215 ? -0.685 -49.469 -27.109 1 97.25 215 VAL A C 1
ATOM 1709 O O . VAL A 1 215 ? -0.444 -50.562 -27.609 1 97.25 215 VAL A O 1
ATOM 1712 N N . SER A 1 216 ? -1.481 -49.312 -26.078 1 96.38 216 SER A N 1
ATOM 1713 C CA . SER A 1 216 ? -2.145 -50.406 -25.422 1 96.38 216 SER A CA 1
ATOM 1714 C C . SER A 1 216 ? -3.014 -51.219 -26.391 1 96.38 216 SER A C 1
ATOM 1716 O O . SER A 1 216 ? -3.092 -52.438 -26.312 1 96.38 216 SER A O 1
ATOM 1718 N N . GLU A 1 217 ? -3.525 -50.531 -27.266 1 95.38 217 GLU A N 1
ATOM 1719 C CA . GLU A 1 217 ? -4.441 -51.156 -28.219 1 95.38 217 GLU A CA 1
ATOM 1720 C C . GLU A 1 217 ? -3.736 -51.469 -29.516 1 95.38 217 GLU A C 1
ATOM 1722 O O . GLU A 1 217 ? -4.375 -51.906 -30.484 1 95.38 217 GLU A O 1
ATOM 1727 N N . GLU A 1 218 ? -2.494 -51.219 -29.641 1 95.31 218 GLU A N 1
ATOM 1728 C CA . GLU A 1 218 ? -1.645 -51.531 -30.781 1 95.31 218 GLU A CA 1
ATOM 1729 C C . GLU A 1 218 ? -2.172 -50.906 -32.062 1 95.31 218 GLU A C 1
ATOM 1731 O O . GLU A 1 218 ? -2.27 -51.562 -33.094 1 95.31 218 GLU A O 1
ATOM 1736 N N . VAL A 1 219 ? -2.484 -49.656 -31.922 1 96.25 219 VAL A N 1
ATOM 1737 C CA . VAL A 1 219 ? -3.049 -48.938 -33.062 1 96.25 219 VAL A CA 1
ATOM 1738 C C . VAL A 1 219 ? -1.924 -48.406 -33.938 1 96.25 219 VAL A C 1
ATOM 1740 O O . VAL A 1 219 ? -0.924 -47.875 -33.438 1 96.25 219 VAL A O 1
ATOM 1743 N N . ARG A 1 220 ? -2.084 -48.625 -35.188 1 95.88 220 ARG A N 1
ATOM 1744 C CA . ARG A 1 220 ? -1.15 -48.031 -36.156 1 95.88 220 ARG A CA 1
ATOM 1745 C C . ARG A 1 220 ? -1.633 -46.688 -36.656 1 95.88 220 ARG A C 1
ATOM 1747 O O . ARG A 1 220 ? -2.727 -46.562 -37.219 1 95.88 220 ARG A O 1
ATOM 1754 N N . ILE A 1 221 ? -0.781 -45.625 -36.438 1 93.81 221 ILE A N 1
ATOM 1755 C CA . ILE A 1 221 ? -1.206 -44.25 -36.75 1 93.81 221 ILE A CA 1
ATOM 1756 C C . ILE A 1 221 ? -0.301 -43.656 -37.844 1 93.81 221 ILE A C 1
ATOM 1758 O O . ILE A 1 221 ? 0.793 -44.188 -38.094 1 93.81 221 ILE A O 1
ATOM 1762 N N . TYR A 1 222 ? -0.853 -42.594 -38.469 1 90.56 222 TYR A N 1
ATOM 1763 C CA . TYR A 1 222 ? -0.036 -41.812 -39.406 1 90.56 222 TYR A CA 1
ATOM 1764 C C . TYR A 1 222 ? 0.89 -40.875 -38.656 1 90.56 222 TYR A C 1
ATOM 1766 O O . TYR A 1 222 ? 0.484 -40.25 -37.688 1 90.56 222 TYR A O 1
ATOM 1774 N N . LYS A 1 223 ? 2.119 -40.812 -39.031 1 84.19 223 LYS A N 1
ATOM 1775 C CA . LYS A 1 223 ? 3.113 -40.031 -38.312 1 84.19 223 LYS A CA 1
ATOM 1776 C C . LYS A 1 223 ? 3.369 -38.688 -39.031 1 84.19 223 LYS A C 1
ATOM 1778 O O . LYS A 1 223 ? 4.254 -37.938 -38.625 1 84.19 223 LYS A O 1
ATOM 1783 N N . CYS A 1 224 ? 2.715 -38.469 -40.031 1 82.56 224 CYS A N 1
ATOM 1784 C CA . CYS A 1 224 ? 2.975 -37.281 -40.781 1 82.56 224 CYS A CA 1
ATOM 1785 C C . CYS A 1 224 ? 2.451 -36.031 -40.062 1 82.56 224 CYS A C 1
ATOM 1787 O O . CYS A 1 224 ? 1.453 -36.125 -39.344 1 82.56 224 CYS A O 1
ATOM 1789 N N . GLU A 1 225 ? 3.338 -35.062 -40.188 1 73.31 225 GLU A N 1
ATOM 1790 C CA . GLU A 1 225 ? 2.977 -33.781 -39.594 1 73.31 225 GLU A CA 1
ATOM 1791 C C . GLU A 1 225 ? 2.414 -32.844 -40.656 1 73.31 225 GLU A C 1
ATOM 1793 O O . GLU A 1 225 ? 2.951 -32.75 -41.75 1 73.31 225 GLU A O 1
ATOM 1798 N N . HIS A 1 226 ? 1.187 -32.562 -40.5 1 73.5 226 HIS A N 1
ATOM 1799 C CA . HIS A 1 226 ? 0.619 -31.562 -41.406 1 73.5 226 HIS A CA 1
ATOM 1800 C C . HIS A 1 226 ? -0.187 -30.531 -40.625 1 73.5 226 HIS A C 1
ATOM 1802 O O . HIS A 1 226 ? -0.943 -30.875 -39.719 1 73.5 226 HIS A O 1
ATOM 1808 N N . ASP A 1 227 ? 0.117 -29.328 -40.938 1 65.06 227 ASP A N 1
ATOM 1809 C CA . ASP A 1 227 ? -0.619 -28.219 -40.344 1 65.06 227 ASP A CA 1
ATOM 1810 C C . ASP A 1 227 ? -2.066 -28.188 -40.844 1 65.06 227 ASP A C 1
ATOM 1812 O O . ASP A 1 227 ? -2.971 -27.812 -40.094 1 65.06 227 ASP A O 1
ATOM 1816 N N . ASP A 1 228 ? -2.107 -28.641 -42.062 1 72.31 228 ASP A N 1
ATOM 1817 C CA . ASP A 1 228 ? -3.416 -28.594 -42.688 1 72.31 228 ASP A CA 1
ATOM 1818 C C . ASP A 1 228 ? -3.826 -29.984 -43.188 1 72.31 228 ASP A C 1
ATOM 1820 O O . ASP A 1 228 ? -3.236 -30.531 -44.125 1 72.31 228 ASP A O 1
ATOM 1824 N N . ILE A 1 229 ? -4.797 -30.625 -42.375 1 79.75 229 ILE A N 1
ATOM 1825 C CA . ILE A 1 229 ? -5.207 -31.984 -42.688 1 79.75 229 ILE A CA 1
ATOM 1826 C C . ILE A 1 229 ? -6.039 -32 -43.969 1 79.75 229 ILE A C 1
ATOM 1828 O O . ILE A 1 229 ? -6.32 -33.062 -44.5 1 79.75 229 ILE A O 1
ATOM 1832 N N . SER A 1 230 ? -6.297 -30.812 -44.469 1 76.5 230 SER A N 1
ATOM 1833 C CA . SER A 1 230 ? -7.082 -30.75 -45.719 1 76.5 230 SER A CA 1
ATOM 1834 C C . SER A 1 230 ? -6.199 -30.938 -46.938 1 76.5 230 SER A C 1
ATOM 1836 O O . SER A 1 230 ? -6.699 -31.203 -48.031 1 76.5 230 SER A O 1
ATOM 1838 N N . ASN A 1 231 ? -4.895 -30.844 -46.75 1 77.12 231 ASN A N 1
ATOM 1839 C CA . ASN A 1 231 ? -3.998 -30.953 -47.906 1 77.12 231 ASN A CA 1
ATOM 1840 C C . ASN A 1 231 ? -2.904 -31.984 -47.656 1 77.12 231 ASN A C 1
ATOM 1842 O O . ASN A 1 231 ? -1.719 -31.641 -47.625 1 77.12 231 ASN A O 1
ATOM 1846 N N . ILE A 1 232 ? -3.24 -33.188 -47.469 1 79.19 232 ILE A N 1
ATOM 1847 C CA . ILE A 1 232 ? -2.273 -34.25 -47.281 1 79.19 232 ILE A CA 1
ATOM 1848 C C . ILE A 1 232 ? -1.699 -34.688 -48.625 1 79.19 232 ILE A C 1
ATOM 1850 O O . ILE A 1 232 ? -2.449 -35.031 -49.531 1 79.19 232 ILE A O 1
ATOM 1854 N N . PRO A 1 233 ? -0.45 -34.531 -48.688 1 75.06 233 PRO A N 1
ATOM 1855 C CA . PRO A 1 233 ? 0.137 -35 -49.938 1 75.06 233 PRO A CA 1
ATOM 1856 C C . PRO A 1 233 ? -0.058 -36.5 -50.156 1 75.06 233 PRO A C 1
ATOM 1858 O O . PRO A 1 233 ? -0.052 -37.281 -49.219 1 75.06 233 PRO A O 1
ATOM 1861 N N . TYR A 1 234 ? -0.178 -36.938 -51.406 1 72.38 234 TYR A N 1
ATOM 1862 C CA . TYR A 1 234 ? -0.5 -38.312 -51.781 1 72.38 234 TYR A CA 1
ATOM 1863 C C . TYR A 1 234 ? 0.639 -39.25 -51.438 1 72.38 234 TYR A C 1
ATOM 1865 O O . TYR A 1 234 ? 0.403 -40.406 -51.062 1 72.38 234 TYR A O 1
ATOM 1873 N N . LYS A 1 235 ? 1.839 -38.781 -51.25 1 71.38 235 LYS A N 1
ATOM 1874 C CA . LYS A 1 235 ? 2.957 -39.688 -51.094 1 71.38 235 LYS A CA 1
ATOM 1875 C C . LYS A 1 235 ? 3.311 -39.875 -49.625 1 71.38 235 LYS A C 1
ATOM 1877 O O . LYS A 1 235 ? 4.133 -40.719 -49.281 1 71.38 235 LYS A O 1
ATOM 1882 N N . VAL A 1 236 ? 2.633 -39.219 -48.875 1 67.69 236 VAL A N 1
ATOM 1883 C CA . VAL A 1 236 ? 3.035 -39.281 -47.469 1 67.69 236 VAL A CA 1
ATOM 1884 C C . VAL A 1 236 ? 2.109 -40.219 -46.719 1 67.69 236 VAL A C 1
ATOM 1886 O O . VAL A 1 236 ? 1.011 -39.844 -46.312 1 67.69 236 VAL A O 1
ATOM 1889 N N . GLN A 1 237 ? 2.547 -41.531 -46.594 1 79.19 237 GLN A N 1
ATOM 1890 C CA . GLN A 1 237 ? 1.712 -42.531 -45.969 1 79.19 237 GLN A CA 1
ATOM 1891 C C . GLN A 1 237 ? 2.494 -43.281 -44.875 1 79.19 237 GLN A C 1
ATOM 1893 O O . GLN A 1 237 ? 2.264 -44.469 -44.656 1 79.19 237 GLN A O 1
ATOM 1898 N N . HIS A 1 238 ? 3.365 -42.562 -44.312 1 86.38 238 HIS A N 1
ATOM 1899 C CA . HIS A 1 238 ? 4.137 -43.281 -43.312 1 86.38 238 HIS A CA 1
ATOM 1900 C C . HIS A 1 238 ? 3.318 -43.469 -42.031 1 86.38 238 HIS A C 1
ATOM 1902 O O . HIS A 1 238 ? 2.604 -42.562 -41.594 1 86.38 238 HIS A O 1
ATOM 1908 N N . THR A 1 239 ? 3.314 -44.781 -41.594 1 91.62 239 THR A N 1
ATOM 1909 C CA . THR A 1 239 ? 2.574 -45.156 -40.406 1 91.62 239 THR A CA 1
ATOM 1910 C C . THR A 1 239 ? 3.508 -45.719 -39.344 1 91.62 239 THR A C 1
ATOM 1912 O O . THR A 1 239 ? 4.672 -46.031 -39.625 1 91.62 239 THR A O 1
ATOM 1915 N N . GLN A 1 240 ? 3.064 -45.625 -38.094 1 91.69 240 GLN A N 1
ATOM 1916 C CA . GLN A 1 240 ? 3.824 -46.219 -37 1 91.69 240 GLN A CA 1
ATOM 1917 C C . GLN A 1 240 ? 2.898 -46.75 -35.906 1 91.69 240 GLN A C 1
ATOM 1919 O O . GLN A 1 240 ? 1.777 -46.25 -35.75 1 91.69 240 GLN A O 1
ATOM 1924 N N . GLN A 1 241 ? 3.342 -47.812 -35.438 1 93.62 241 GLN A N 1
ATOM 1925 C CA . GLN A 1 241 ? 2.793 -48.219 -34.156 1 93.62 241 GLN A CA 1
ATOM 1926 C C . GLN A 1 241 ? 3.654 -47.688 -33 1 93.62 241 GLN A C 1
ATOM 1928 O O . GLN A 1 241 ? 4.844 -48 -32.906 1 93.62 241 GLN A O 1
ATOM 1933 N N . LYS A 1 242 ? 3.061 -46.844 -32.188 1 93.44 242 LYS A N 1
ATOM 1934 C CA . LYS A 1 242 ? 3.828 -46.281 -31.078 1 93.44 242 LYS A CA 1
ATOM 1935 C C . LYS A 1 242 ? 4.156 -47.375 -30.047 1 93.44 242 LYS A C 1
ATOM 1937 O O . LYS A 1 242 ? 3.381 -48.312 -29.844 1 93.44 242 LYS A O 1
ATOM 1942 N N . GLU A 1 243 ? 5.293 -47.188 -29.484 1 95.5 243 GLU A N 1
ATOM 1943 C CA . GLU A 1 243 ? 5.738 -48.094 -28.422 1 95.5 243 GLU A CA 1
ATOM 1944 C C . GLU A 1 243 ? 5.852 -47.375 -27.094 1 95.5 243 GLU A C 1
ATOM 1946 O O . GLU A 1 243 ? 5.957 -46.125 -27.062 1 95.5 243 GLU A O 1
ATOM 1951 N N . VAL A 1 244 ? 5.863 -48.125 -26.094 1 97.31 244 VAL A N 1
ATOM 1952 C CA . VAL A 1 244 ? 5.855 -47.594 -24.75 1 97.31 244 VAL A CA 1
ATOM 1953 C C . VAL A 1 244 ? 7.105 -46.719 -24.531 1 97.31 244 VAL A C 1
ATOM 1955 O O . VAL A 1 244 ? 7.027 -45.625 -23.969 1 97.31 244 VAL A O 1
ATOM 1958 N N . TRP A 1 245 ? 8.203 -47.188 -25.031 1 96 245 TRP A N 1
ATOM 1959 C CA . TRP A 1 245 ? 9.453 -46.469 -24.781 1 96 245 TRP A CA 1
ATOM 1960 C C . TRP A 1 245 ? 9.453 -45.125 -25.484 1 96 245 TRP A C 1
ATOM 1962 O O . TRP A 1 245 ? 10.102 -44.156 -25.016 1 96 245 TRP A O 1
ATOM 1972 N N . MET A 1 246 ? 8.719 -44.938 -26.516 1 95.69 246 MET A N 1
ATOM 1973 C CA . MET A 1 246 ? 8.633 -43.656 -27.219 1 95.69 246 MET A CA 1
ATOM 1974 C C . MET A 1 246 ? 7.934 -42.625 -26.359 1 95.69 246 MET A C 1
ATOM 1976 O O . MET A 1 246 ? 8.383 -41.469 -26.266 1 95.69 246 MET A O 1
ATOM 1980 N N . VAL A 1 247 ? 6.867 -43.125 -25.75 1 97.38 247 VAL A N 1
ATOM 1981 C CA . VAL A 1 247 ? 6.078 -42.219 -24.922 1 97.38 247 VAL A CA 1
ATOM 1982 C C . VAL A 1 247 ? 6.867 -41.844 -23.656 1 97.38 247 VAL A C 1
ATOM 1984 O O . VAL A 1 247 ? 6.965 -40.688 -23.297 1 97.38 247 VAL A O 1
ATOM 1987 N N . SER A 1 248 ? 7.422 -42.844 -22.969 1 97.75 248 SER A N 1
ATOM 1988 C CA . SER A 1 248 ? 8.195 -42.594 -21.766 1 97.75 248 SER A CA 1
ATOM 1989 C C . SER A 1 248 ? 9.375 -41.688 -22.047 1 97.75 248 SER A C 1
ATOM 1991 O O . SER A 1 248 ? 9.656 -40.75 -21.281 1 97.75 248 SER A O 1
ATOM 1993 N N . ASN A 1 249 ? 10.016 -41.875 -23.188 1 96.62 249 ASN A N 1
ATOM 1994 C CA . ASN A 1 249 ? 11.141 -41.031 -23.562 1 96.62 249 ASN A CA 1
ATOM 1995 C C . ASN A 1 249 ? 10.695 -39.594 -23.844 1 96.62 249 ASN A C 1
ATOM 1997 O O . ASN A 1 249 ? 11.406 -38.625 -23.531 1 96.62 249 ASN A O 1
ATOM 2001 N N . ASP A 1 250 ? 9.602 -39.438 -24.391 1 96.25 250 ASP A N 1
ATOM 2002 C CA . ASP A 1 250 ? 9.086 -38.094 -24.688 1 96.25 250 ASP A CA 1
ATOM 2003 C C . ASP A 1 250 ? 8.75 -37.344 -23.406 1 96.25 250 ASP A C 1
ATOM 2005 O O . ASP A 1 250 ? 9.07 -36.156 -23.266 1 96.25 250 ASP A O 1
ATOM 2009 N N . ILE A 1 251 ? 8.117 -38.062 -22.516 1 97.31 251 ILE A N 1
ATOM 2010 C CA . ILE A 1 251 ? 7.816 -37.438 -21.234 1 97.31 251 ILE A CA 1
ATOM 2011 C C . ILE A 1 251 ? 9.109 -36.969 -20.562 1 97.31 251 ILE A C 1
ATOM 2013 O O . ILE A 1 251 ? 9.211 -35.844 -20.094 1 97.31 251 ILE A O 1
ATOM 2017 N N . TYR A 1 252 ? 10.055 -37.844 -20.531 1 97.44 252 TYR A N 1
ATOM 2018 C CA . TYR A 1 252 ? 11.336 -37.531 -19.922 1 97.44 252 TYR A CA 1
ATOM 2019 C C . TYR A 1 252 ? 11.969 -36.312 -20.594 1 97.44 252 TYR A C 1
ATOM 2021 O O . TYR A 1 252 ? 12.438 -35.375 -19.922 1 97.44 252 TYR A O 1
ATOM 2029 N N . ARG A 1 253 ? 11.945 -36.25 -21.859 1 95.75 253 ARG A N 1
ATOM 2030 C CA . ARG A 1 253 ? 12.555 -35.156 -22.609 1 95.75 253 ARG A CA 1
ATOM 2031 C C . ARG A 1 253 ? 11.875 -33.844 -22.297 1 95.75 253 ARG A C 1
ATOM 2033 O O . ARG A 1 253 ? 12.539 -32.812 -22.172 1 95.75 253 ARG A O 1
ATOM 2040 N N . GLN A 1 254 ? 10.641 -33.875 -22.109 1 95.5 254 GLN A N 1
ATOM 2041 C CA . GLN A 1 254 ? 9.867 -32.656 -21.875 1 95.5 254 GLN A CA 1
ATOM 2042 C C . GLN A 1 254 ? 10.102 -32.125 -20.469 1 95.5 254 GLN A C 1
ATOM 2044 O O . GLN A 1 254 ? 10.062 -30.906 -20.25 1 95.5 254 GLN A O 1
ATOM 2049 N N . LEU A 1 255 ? 10.469 -33.062 -19.594 1 96.38 255 LEU A N 1
ATOM 2050 C CA . LEU A 1 255 ? 10.422 -32.625 -18.203 1 96.38 255 LEU A CA 1
ATOM 2051 C C . LEU A 1 255 ? 11.789 -32.781 -17.531 1 96.38 255 LEU A C 1
ATOM 2053 O O . LEU A 1 255 ? 11.945 -32.469 -16.359 1 96.38 255 LEU A O 1
ATOM 2057 N N . LYS A 1 256 ? 12.727 -33.125 -18.281 1 95 256 LYS A N 1
ATOM 2058 C CA . LYS A 1 256 ? 14.039 -33.438 -17.734 1 95 256 LYS A CA 1
ATOM 2059 C C . LYS A 1 256 ? 14.656 -32.219 -17.047 1 95 256 LYS A C 1
ATOM 2061 O O . LYS A 1 256 ? 15.531 -32.375 -16.188 1 95 256 LYS A O 1
ATOM 2066 N N . ASP A 1 257 ? 14.195 -30.984 -17.406 1 94 257 ASP A N 1
ATOM 2067 C CA . ASP A 1 257 ? 14.766 -29.781 -16.812 1 94 257 ASP A CA 1
ATOM 2068 C C . ASP A 1 257 ? 13.984 -29.344 -15.578 1 94 257 ASP A C 1
ATOM 2070 O O . ASP A 1 257 ? 14.336 -28.359 -14.922 1 94 257 ASP A O 1
ATOM 2074 N N . GLU A 1 258 ? 13.086 -30.109 -15.25 1 95.19 258 GLU A N 1
ATOM 2075 C CA . GLU A 1 258 ? 12.305 -29.828 -14.055 1 95.19 258 GLU A CA 1
ATOM 2076 C C . GLU A 1 258 ? 12.828 -30.609 -12.852 1 95.19 258 GLU A C 1
ATOM 2078 O O . GLU A 1 258 ? 12.781 -31.828 -12.836 1 95.19 258 GLU A O 1
ATOM 2083 N N . GLU A 1 259 ? 13.156 -29.875 -11.852 1 93.56 259 GLU A N 1
ATOM 2084 C CA . GLU A 1 259 ? 13.797 -30.484 -10.688 1 93.56 259 GLU A CA 1
ATOM 2085 C C . GLU A 1 259 ? 12.852 -31.453 -9.984 1 93.56 259 GLU A C 1
ATOM 2087 O O . GLU A 1 259 ? 13.258 -32.562 -9.602 1 93.56 259 GLU A O 1
ATOM 2092 N N . GLY A 1 260 ? 11.609 -31 -9.859 1 94.44 260 GLY A N 1
ATOM 2093 C CA . GLY A 1 260 ? 10.641 -31.859 -9.203 1 94.44 260 GLY A CA 1
ATOM 2094 C C . GLY A 1 260 ? 10.445 -33.188 -9.906 1 94.44 260 GLY A C 1
ATOM 2095 O O . GLY A 1 260 ? 10.312 -34.219 -9.258 1 94.44 260 GLY A O 1
ATOM 2096 N N . PHE A 1 261 ? 10.477 -33.25 -11.188 1 96.94 261 PHE A N 1
ATOM 2097 C CA . PHE A 1 261 ? 10.344 -34.438 -12.008 1 96.94 261 PHE A CA 1
ATOM 2098 C C . PHE A 1 261 ? 11.555 -35.344 -11.82 1 96.94 261 PHE A C 1
ATOM 2100 O O . PHE A 1 261 ? 11.406 -36.562 -11.57 1 96.94 261 PHE A O 1
ATOM 2107 N N . LEU A 1 262 ? 12.719 -34.781 -11.906 1 96.06 262 LEU A N 1
ATOM 2108 C CA . LEU A 1 262 ? 13.945 -35.562 -11.844 1 96.06 262 LEU A CA 1
ATOM 2109 C C . LEU A 1 262 ? 14.086 -36.25 -10.484 1 96.06 262 LEU A C 1
ATOM 2111 O O . LEU A 1 262 ? 14.5 -37.406 -10.398 1 96.06 262 LEU A O 1
ATOM 2115 N N . ASN A 1 263 ? 13.797 -35.5 -9.453 1 95.62 263 ASN A N 1
ATOM 2116 C CA . ASN A 1 263 ? 13.852 -36.062 -8.109 1 95.62 263 ASN A CA 1
ATOM 2117 C C . ASN A 1 263 ? 12.906 -37.25 -7.969 1 95.62 263 ASN A C 1
ATOM 2119 O O . ASN A 1 263 ? 13.289 -38.281 -7.414 1 95.62 263 ASN A O 1
ATOM 2123 N N . ALA A 1 264 ? 11.719 -37.031 -8.477 1 96.69 264 ALA A N 1
ATOM 2124 C CA . ALA A 1 264 ? 10.734 -38.125 -8.414 1 96.69 264 ALA A CA 1
ATOM 2125 C C . ALA A 1 264 ? 11.172 -39.312 -9.258 1 96.69 264 ALA A C 1
ATOM 2127 O O . ALA A 1 264 ? 11 -40.469 -8.844 1 96.69 264 ALA A O 1
ATOM 2128 N N . TYR A 1 265 ? 11.711 -39.031 -10.422 1 96.81 265 TYR A N 1
ATOM 2129 C CA . TYR A 1 265 ? 12.25 -40.031 -11.336 1 96.81 265 TYR A CA 1
ATOM 2130 C C . TYR A 1 265 ? 13.297 -40.906 -10.648 1 96.81 265 TYR A C 1
ATOM 2132 O O . TYR A 1 265 ? 13.203 -42.125 -10.664 1 96.81 265 TYR A O 1
ATOM 2140 N N . MET A 1 266 ? 14.164 -40.281 -9.961 1 95.38 266 MET A N 1
ATOM 2141 C CA . MET A 1 266 ? 15.242 -40.969 -9.258 1 95.38 266 MET A CA 1
ATOM 2142 C C . MET A 1 266 ? 14.695 -41.719 -8.039 1 95.38 266 MET A C 1
ATOM 2144 O O . MET A 1 266 ? 15.094 -42.844 -7.781 1 95.38 266 MET A O 1
ATOM 2148 N N . TYR A 1 267 ? 13.891 -41.062 -7.367 1 95.12 267 TYR A N 1
ATOM 2149 C CA . TYR A 1 267 ? 13.289 -41.688 -6.188 1 95.12 267 TYR A CA 1
ATOM 2150 C C . TYR A 1 267 ? 12.547 -42.969 -6.551 1 95.12 267 TYR A C 1
ATOM 2152 O O . TYR A 1 267 ? 12.703 -44 -5.887 1 95.12 267 TYR A O 1
ATOM 2160 N N . ALA A 1 268 ? 11.719 -42.875 -7.562 1 95.44 268 ALA A N 1
ATOM 2161 C CA . ALA A 1 268 ? 10.922 -44.031 -7.988 1 95.44 268 ALA A CA 1
ATOM 2162 C C . ALA A 1 268 ? 11.812 -45.219 -8.344 1 95.44 268 ALA A C 1
ATOM 2164 O O . ALA A 1 268 ? 11.531 -46.344 -7.949 1 95.44 268 ALA A O 1
ATOM 2165 N N . ARG A 1 269 ? 12.812 -44.969 -9.016 1 95.56 269 ARG A N 1
ATOM 2166 C CA . ARG A 1 269 ? 13.734 -46 -9.445 1 95.56 269 ARG A CA 1
ATOM 2167 C C . ARG A 1 269 ? 14.445 -46.625 -8.258 1 95.56 269 ARG A C 1
ATOM 2169 O O . ARG A 1 269 ? 14.5 -47.875 -8.141 1 95.56 269 ARG A O 1
ATOM 2176 N N . GLN A 1 270 ? 14.914 -45.781 -7.363 1 94.69 270 GLN A N 1
ATOM 2177 C CA . GLN A 1 270 ? 15.586 -46.281 -6.172 1 94.69 270 GLN A CA 1
ATOM 2178 C C . GLN A 1 270 ? 14.625 -47.094 -5.293 1 94.69 270 GLN A C 1
ATOM 2180 O O . GLN A 1 270 ? 15 -48.125 -4.742 1 94.69 270 GLN A O 1
ATOM 2185 N N . ASN A 1 271 ? 13.531 -46.594 -5.188 1 93 271 ASN A N 1
ATOM 2186 C CA . ASN A 1 271 ? 12.531 -47.25 -4.352 1 93 271 ASN A CA 1
ATOM 2187 C C . ASN A 1 271 ? 12.227 -48.656 -4.848 1 93 271 ASN A C 1
ATOM 2189 O O . ASN A 1 271 ? 12.078 -49.594 -4.047 1 93 271 ASN A O 1
ATOM 2193 N N . ILE A 1 272 ? 12.062 -48.812 -6.145 1 93.75 272 ILE A N 1
ATOM 2194 C CA . ILE A 1 272 ? 11.805 -50.125 -6.73 1 93.75 272 ILE A CA 1
ATOM 2195 C C . ILE A 1 272 ? 12.969 -51.062 -6.434 1 93.75 272 ILE A C 1
ATOM 2197 O O . ILE A 1 272 ? 12.758 -52.219 -6.059 1 93.75 272 ILE A O 1
ATOM 2201 N N . LEU A 1 273 ? 14.133 -50.594 -6.586 1 94.75 273 LEU A N 1
ATOM 2202 C CA . LEU A 1 273 ? 15.32 -51.406 -6.332 1 94.75 273 LEU A CA 1
ATOM 2203 C C . LEU A 1 273 ? 15.383 -51.844 -4.871 1 94.75 273 LEU A C 1
ATOM 2205 O O . LEU A 1 273 ? 15.602 -53 -4.574 1 94.75 273 LEU A O 1
ATOM 2209 N N . ASP A 1 274 ? 15.203 -50.875 -3.975 1 93 274 ASP A N 1
ATOM 2210 C CA . ASP A 1 274 ? 15.25 -51.188 -2.545 1 93 274 ASP A CA 1
ATOM 2211 C C . ASP A 1 274 ? 14.164 -52.188 -2.15 1 93 274 ASP A C 1
ATOM 2213 O O . ASP A 1 274 ? 14.406 -53.094 -1.359 1 93 274 ASP A O 1
ATOM 2217 N N . HIS A 1 275 ? 13.039 -51.969 -2.691 1 93 275 HIS A N 1
ATOM 2218 C CA . HIS A 1 275 ? 11.93 -52.875 -2.422 1 93 275 HIS A CA 1
ATOM 2219 C C . HIS A 1 275 ? 12.25 -54.281 -2.863 1 93 275 HIS A C 1
ATOM 2221 O O . HIS A 1 275 ? 12.031 -55.25 -2.113 1 93 275 HIS A O 1
ATOM 2227 N N . HIS A 1 276 ? 12.742 -54.469 -4.055 1 94.06 276 HIS A N 1
ATOM 2228 C CA . HIS A 1 276 ? 13.094 -55.781 -4.578 1 94.06 276 HIS A CA 1
ATOM 2229 C C . HIS A 1 276 ? 14.234 -56.406 -3.779 1 94.06 276 HIS A C 1
ATOM 2231 O O . HIS A 1 276 ? 14.211 -57.594 -3.49 1 94.06 276 HIS A O 1
ATOM 2237 N N . ARG A 1 277 ? 15.172 -55.594 -3.357 1 93.12 277 ARG A N 1
ATOM 2238 C CA . ARG A 1 277 ? 16.266 -56.062 -2.516 1 93.12 277 ARG A CA 1
ATOM 2239 C C . ARG A 1 277 ? 15.727 -56.594 -1.187 1 93.12 277 ARG A C 1
ATOM 2241 O O . ARG A 1 277 ? 16.203 -57.625 -0.681 1 93.12 277 ARG A O 1
ATOM 2248 N N . ALA A 1 278 ? 14.859 -55.906 -0.64 1 91.81 278 ALA A N 1
ATOM 2249 C CA . ALA A 1 278 ? 14.266 -56.312 0.631 1 91.81 278 ALA A CA 1
ATOM 2250 C C . ALA A 1 278 ? 13.594 -57.688 0.501 1 91.81 278 ALA A C 1
ATOM 2252 O O . ALA A 1 278 ? 13.719 -58.531 1.388 1 91.81 278 ALA A O 1
ATOM 2253 N N . HIS A 1 279 ? 12.883 -57.844 -0.562 1 92.56 279 HIS A N 1
ATOM 2254 C CA . HIS A 1 279 ? 12.25 -59.156 -0.809 1 92.56 279 HIS A CA 1
ATOM 2255 C C . HIS A 1 279 ? 13.297 -60.25 -1.021 1 92.56 279 HIS A C 1
ATOM 2257 O O . HIS A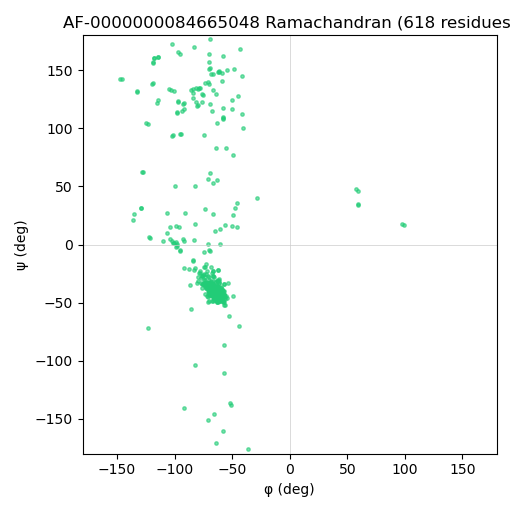 1 279 ? 13.141 -61.344 -0.523 1 92.56 279 HIS A O 1
ATOM 2263 N N . GLU A 1 280 ? 14.344 -59.906 -1.713 1 92.06 280 GLU A N 1
ATOM 2264 C CA . GLU A 1 280 ? 15.422 -60.875 -1.956 1 92.06 280 GLU A CA 1
ATOM 2265 C C . GLU A 1 280 ? 16.094 -61.281 -0.652 1 92.06 280 GLU A C 1
ATOM 2267 O O . GLU A 1 280 ? 16.453 -62.469 -0.478 1 92.06 280 GLU A O 1
ATOM 2272 N N . LYS A 1 281 ? 16.219 -60.406 0.216 1 90.69 281 LYS A N 1
ATOM 2273 C CA . LYS A 1 281 ? 16.875 -60.656 1.5 1 90.69 281 LYS A CA 1
ATOM 2274 C C . LYS A 1 281 ? 16.109 -61.719 2.305 1 90.69 281 LYS A C 1
ATOM 2276 O O . LYS A 1 281 ? 16.703 -62.438 3.09 1 90.69 281 LYS A O 1
ATOM 2281 N N . ILE A 1 282 ? 14.867 -61.75 2.125 1 89.44 282 ILE A N 1
ATOM 2282 C CA . ILE A 1 282 ? 14.078 -62.656 2.934 1 89.44 282 ILE A CA 1
ATOM 2283 C C . ILE A 1 282 ? 13.711 -63.906 2.102 1 89.44 282 ILE A C 1
ATOM 2285 O O . ILE A 1 282 ? 12.812 -64.688 2.469 1 89.44 282 ILE A O 1
ATOM 2289 N N . GLY A 1 283 ? 14.203 -64 0.83 1 88.62 283 GLY A N 1
ATOM 2290 C CA . GLY A 1 283 ? 14.117 -65.25 0.049 1 88.62 283 GLY A CA 1
ATOM 2291 C C . GLY A 1 283 ? 12.961 -65.25 -0.934 1 88.62 283 GLY A C 1
ATOM 2292 O O . GLY A 1 283 ? 12.492 -66.312 -1.35 1 88.62 283 GLY A O 1
ATOM 2293 N N . HIS A 1 284 ? 12.422 -64.125 -1.223 1 88.81 284 HIS A N 1
ATOM 2294 C CA . HIS A 1 284 ? 11.383 -64 -2.246 1 88.81 284 HIS A CA 1
ATOM 2295 C C . HIS A 1 284 ? 11.992 -63.875 -3.635 1 88.81 284 HIS A C 1
ATOM 2297 O O . HIS A 1 284 ? 12.781 -62.938 -3.865 1 88.81 284 HIS A O 1
ATOM 2303 N N . TRP A 1 285 ? 11.555 -64.75 -4.574 1 87.44 285 TRP A N 1
ATOM 2304 C CA . TRP A 1 285 ? 12.227 -64.688 -5.871 1 87.44 285 TRP A CA 1
ATOM 2305 C C . TRP A 1 285 ? 11.211 -64.75 -7.012 1 87.44 285 TRP A C 1
ATOM 2307 O O . TRP A 1 285 ? 11.539 -65.125 -8.133 1 87.44 285 TRP A O 1
ATOM 2317 N N . LYS A 1 286 ? 10.016 -64.312 -6.688 1 89.5 286 LYS A N 1
ATOM 2318 C CA . LYS A 1 286 ? 8.977 -64.375 -7.711 1 89.5 286 LYS A CA 1
ATOM 2319 C C . LYS A 1 286 ? 9.055 -63.188 -8.641 1 89.5 286 LYS A C 1
ATOM 2321 O O . LYS A 1 286 ? 8.547 -63.219 -9.766 1 89.5 286 LYS A O 1
ATOM 2326 N N . GLY A 1 287 ? 9.68 -62.125 -8.156 1 91.88 287 GLY A N 1
ATOM 2327 C CA . GLY A 1 287 ? 9.914 -60.969 -9 1 91.88 287 GLY A CA 1
ATOM 2328 C C . GLY A 1 287 ? 11.289 -60.969 -9.648 1 91.88 287 GLY A C 1
ATOM 2329 O O . GLY A 1 287 ? 12.148 -61.781 -9.281 1 91.88 287 GLY A O 1
ATOM 2330 N N . ASP A 1 288 ? 11.406 -60.156 -10.625 1 95.12 288 ASP A N 1
ATOM 2331 C CA . ASP A 1 288 ? 12.734 -60 -11.211 1 95.12 288 ASP A CA 1
ATOM 2332 C C . ASP A 1 288 ? 13.75 -59.531 -10.172 1 95.12 288 ASP A C 1
ATOM 2334 O O . ASP A 1 288 ? 13.398 -58.844 -9.227 1 95.12 288 ASP A O 1
ATOM 2338 N N . SER A 1 289 ? 14.93 -60 -10.414 1 95.44 289 SER A N 1
ATOM 2339 C CA . SER A 1 289 ? 15.945 -59.656 -9.422 1 95.44 289 SER A CA 1
ATOM 2340 C C . SER A 1 289 ? 16.281 -58.188 -9.461 1 95.44 289 SER A C 1
ATOM 2342 O O . SER A 1 289 ? 16.25 -57.562 -10.523 1 95.44 289 SER A O 1
ATOM 2344 N N . SER A 1 290 ? 16.719 -57.688 -8.219 1 95.5 290 SER A N 1
ATOM 2345 C CA . SER A 1 290 ? 17.125 -56.281 -8.125 1 95.5 290 SER A CA 1
ATOM 2346 C C . SER A 1 290 ? 18.312 -56 -9.047 1 95.5 290 SER A C 1
ATOM 2348 O O . SER A 1 290 ? 18.391 -54.906 -9.625 1 95.5 290 SER A O 1
ATOM 2350 N N . LYS A 1 291 ? 19.125 -56.906 -9.258 1 95.88 291 LYS A N 1
ATOM 2351 C CA . LYS A 1 291 ? 20.297 -56.75 -10.125 1 95.88 291 LYS A CA 1
ATOM 2352 C C . LYS A 1 291 ? 19.891 -56.594 -11.578 1 95.88 291 LYS A C 1
ATOM 2354 O O . LYS A 1 291 ? 20.406 -55.75 -12.297 1 95.88 291 LYS A O 1
ATOM 2359 N N . GLN A 1 292 ? 18.984 -57.375 -12.008 1 96.62 292 GLN A N 1
ATOM 2360 C CA . GLN A 1 292 ? 18.484 -57.312 -13.375 1 96.62 292 GLN A CA 1
ATOM 2361 C C . GLN A 1 292 ? 17.734 -56 -13.625 1 96.62 292 GLN A C 1
ATOM 2363 O O . GLN A 1 292 ? 17.922 -55.375 -14.664 1 96.62 292 GLN A O 1
ATOM 2368 N N . ILE A 1 293 ? 16.969 -55.625 -12.633 1 96.94 293 ILE A N 1
ATOM 2369 C CA . ILE A 1 293 ? 16.203 -54.406 -12.766 1 96.94 293 ILE A CA 1
ATOM 2370 C C . ILE A 1 293 ? 17.156 -53.219 -12.844 1 96.94 293 ILE A C 1
ATOM 2372 O O . ILE A 1 293 ? 16.969 -52.312 -13.688 1 96.94 293 ILE A O 1
ATOM 2376 N N . LYS A 1 294 ? 18.078 -53.188 -11.961 1 96.69 294 LYS A N 1
ATOM 2377 C CA . LYS A 1 294 ? 19.062 -52.125 -11.969 1 96.69 294 LYS A CA 1
ATOM 2378 C C . LYS A 1 294 ? 19.766 -52.031 -13.32 1 96.69 294 LYS A C 1
ATOM 2380 O O . LYS A 1 294 ? 19.953 -50.938 -13.852 1 96.69 294 LYS A O 1
ATOM 2385 N N . TRP A 1 295 ? 20.125 -53.125 -13.836 1 96.5 295 TRP A N 1
ATOM 2386 C CA . TRP A 1 295 ? 20.797 -53.188 -15.133 1 96.5 295 TRP A CA 1
ATOM 2387 C C . TRP A 1 295 ? 19.891 -52.625 -16.219 1 96.5 295 TRP A C 1
ATOM 2389 O O . TRP A 1 295 ? 20.328 -51.812 -17.047 1 96.5 295 TRP A O 1
ATOM 2399 N N . LEU A 1 296 ? 18.703 -52.969 -16.234 1 96.19 296 LEU A N 1
ATOM 2400 C CA . LEU A 1 296 ? 17.734 -52.5 -17.219 1 96.19 296 LEU A CA 1
ATOM 2401 C C . LEU A 1 296 ? 17.531 -51 -17.125 1 96.19 296 LEU A C 1
ATOM 2403 O O . LEU A 1 296 ? 17.562 -50.312 -18.141 1 96.19 296 LEU A O 1
ATOM 2407 N N . LEU A 1 297 ? 17.375 -50.562 -15.875 1 96.19 297 LEU A N 1
ATOM 2408 C CA . LEU A 1 297 ? 17.141 -49.125 -15.672 1 96.19 297 LEU A CA 1
ATOM 2409 C C . LEU A 1 297 ? 18.359 -48.312 -16.094 1 96.19 297 LEU A C 1
ATOM 2411 O O . LEU A 1 297 ? 18.234 -47.25 -16.703 1 96.19 297 LEU A O 1
ATOM 2415 N N . LYS A 1 298 ? 19.484 -48.812 -15.82 1 95.88 298 LYS A N 1
ATOM 2416 C CA . LYS A 1 298 ? 20.719 -48.125 -16.219 1 95.88 298 LYS A CA 1
ATOM 2417 C C . LYS A 1 298 ? 20.828 -48.031 -17.734 1 95.88 298 LYS A C 1
ATOM 2419 O O . LYS A 1 298 ? 21.281 -47.031 -18.266 1 95.88 298 LYS A O 1
ATOM 2424 N N . ASN A 1 299 ? 20.484 -49.031 -18.406 1 95.81 299 ASN A N 1
ATOM 2425 C CA . ASN A 1 299 ? 20.531 -49.031 -19.875 1 95.81 299 ASN A CA 1
ATOM 2426 C C . ASN A 1 299 ? 19.547 -48.031 -20.469 1 95.81 299 ASN A C 1
ATOM 2428 O O . ASN A 1 299 ? 19.875 -47.312 -21.422 1 95.81 299 ASN A O 1
ATOM 2432 N N . VAL A 1 300 ? 18.375 -48 -19.891 1 96.69 300 VAL A N 1
ATOM 2433 C CA . VAL A 1 300 ? 17.375 -47.062 -20.359 1 96.69 300 VAL A CA 1
ATOM 2434 C C . VAL A 1 300 ? 17.859 -45.625 -20.125 1 96.69 300 VAL A C 1
ATOM 2436 O O . VAL A 1 300 ? 17.734 -44.781 -21 1 96.69 300 VAL A O 1
ATOM 2439 N N . ASP A 1 301 ? 18.438 -45.438 -18.984 1 96.31 301 ASP A N 1
ATOM 2440 C CA . ASP A 1 301 ? 18.953 -44.094 -18.641 1 96.31 301 ASP A CA 1
ATOM 2441 C C . ASP A 1 301 ? 20.094 -43.719 -19.578 1 96.31 301 ASP A C 1
ATOM 2443 O O . ASP A 1 301 ? 20.188 -42.531 -19.984 1 96.31 301 ASP A O 1
ATOM 2447 N N . LYS A 1 302 ? 20.875 -44.625 -19.875 1 94.69 302 LYS A N 1
ATOM 2448 C CA . LYS A 1 302 ? 21.969 -44.344 -20.797 1 94.69 302 LYS A CA 1
ATOM 2449 C C . LYS A 1 302 ? 21.453 -43.906 -22.156 1 94.69 302 LYS A C 1
ATOM 2451 O O . LYS A 1 302 ? 21.969 -42.969 -22.75 1 94.69 302 LYS A O 1
ATOM 2456 N N . LYS A 1 303 ? 20.422 -44.531 -22.578 1 94.12 303 LYS A N 1
ATOM 2457 C CA . LYS A 1 303 ? 19.844 -44.188 -23.875 1 94.12 303 LYS A CA 1
ATOM 2458 C C . LYS A 1 303 ? 19.25 -42.781 -23.859 1 94.12 303 LYS A C 1
ATOM 2460 O O . LYS A 1 303 ? 19.266 -42.094 -24.891 1 94.12 303 LYS A O 1
ATOM 2465 N N . ARG A 1 304 ? 18.828 -42.312 -22.641 1 93.5 304 ARG A N 1
ATOM 2466 C CA . ARG A 1 304 ? 18.219 -41 -22.5 1 93.5 304 ARG A CA 1
ATOM 2467 C C . ARG A 1 304 ? 19.266 -39.969 -22.094 1 93.5 304 ARG A C 1
ATOM 2469 O O . ARG A 1 304 ? 18.938 -38.781 -21.922 1 93.5 304 ARG A O 1
ATOM 2476 N N . SER A 1 305 ? 20.391 -40.375 -21.844 1 92 305 SER A N 1
ATOM 2477 C CA . SER A 1 305 ? 21.438 -39.531 -21.297 1 92 305 SER A CA 1
ATOM 2478 C C . SER A 1 305 ? 21.016 -38.938 -19.953 1 92 305 SER A C 1
ATOM 2480 O O . SER A 1 305 ? 21.25 -37.781 -19.672 1 92 305 SER A O 1
ATOM 2482 N N . ALA A 1 306 ? 20.281 -39.812 -19.297 1 91.56 306 ALA A N 1
ATOM 2483 C CA . ALA A 1 306 ? 19.906 -39.438 -17.938 1 91.56 306 ALA A CA 1
ATOM 2484 C C . ALA A 1 306 ? 21.031 -39.688 -16.953 1 91.56 306 ALA A C 1
ATOM 2486 O O . ALA A 1 306 ? 21.672 -40.75 -17.016 1 91.56 306 ALA A O 1
ATOM 2487 N N . VAL A 1 307 ? 21.297 -38.75 -16.109 1 85.31 307 VAL A N 1
ATOM 2488 C CA . VAL A 1 307 ? 22.328 -38.938 -15.094 1 85.31 307 VAL A CA 1
ATOM 2489 C C . VAL A 1 307 ? 21.688 -39.406 -13.805 1 85.31 307 VAL A C 1
ATOM 2491 O O . VAL A 1 307 ? 21.109 -38.625 -13.047 1 85.31 307 VAL A O 1
ATOM 2494 N N . THR A 1 308 ? 21.688 -40.656 -13.656 1 87.38 308 THR A N 1
ATOM 2495 C CA . THR A 1 308 ? 21.094 -41.281 -12.477 1 87.38 308 THR A CA 1
ATOM 2496 C C . THR A 1 308 ? 22.141 -42.062 -11.703 1 87.38 308 THR A C 1
ATOM 2498 O O . THR A 1 308 ? 23.047 -42.656 -12.289 1 87.38 308 THR A O 1
ATOM 2501 N N . THR A 1 309 ? 22.047 -41.938 -10.344 1 87.25 309 THR A N 1
ATOM 2502 C CA . THR A 1 309 ? 22.891 -42.719 -9.469 1 87.25 309 THR A CA 1
ATOM 2503 C C . THR A 1 309 ? 22.062 -43.688 -8.633 1 87.25 309 THR A C 1
ATOM 2505 O O . THR A 1 309 ? 21.031 -43.312 -8.07 1 87.25 309 THR A O 1
ATOM 2508 N N . TYR A 1 310 ? 22.406 -44.906 -8.805 1 89.75 310 TYR A N 1
ATOM 2509 C CA . TYR A 1 310 ? 21.734 -45.938 -8.047 1 89.75 310 TYR A CA 1
ATOM 2510 C C . TYR A 1 310 ? 22.594 -46.438 -6.879 1 89.75 310 TYR A C 1
ATOM 2512 O O . TYR A 1 310 ? 23.812 -46.562 -7.012 1 89.75 310 TYR A O 1
ATOM 2520 N N . GLU A 1 311 ? 21.969 -46.531 -5.688 1 82.44 311 GLU A N 1
ATOM 2521 C CA . GLU A 1 311 ? 22.688 -47.125 -4.559 1 82.44 311 GLU A CA 1
ATOM 2522 C C . GLU A 1 311 ? 22.625 -48.625 -4.586 1 82.44 311 GLU A C 1
ATOM 2524 O O . GLU A 1 311 ? 21.672 -49.219 -5.102 1 82.44 311 GLU A O 1
ATOM 2529 N N . MET B 1 1 ? -1.948 122.312 26.031 1 25.41 1 MET B N 1
ATOM 2530 C CA . MET B 1 1 ? -3.168 122.812 26.672 1 25.41 1 MET B CA 1
ATOM 2531 C C . MET B 1 1 ? -2.922 123.125 28.141 1 25.41 1 MET B C 1
ATOM 2533 O O . MET B 1 1 ? -2.998 122.188 29 1 25.41 1 MET B O 1
ATOM 2537 N N . GLY B 1 2 ? -1.835 124 28.25 1 22.7 2 GLY B N 1
ATOM 2538 C CA . GLY B 1 2 ? -1.227 124.375 29.516 1 22.7 2 GLY B CA 1
ATOM 2539 C C . GLY B 1 2 ? -2.221 124.938 30.5 1 22.7 2 GLY B C 1
ATOM 2540 O O . GLY B 1 2 ? -3.311 125.375 30.109 1 22.7 2 GLY B O 1
ATOM 2541 N N . ASP B 1 3 ? -1.848 124.688 31.688 1 23.27 3 ASP B N 1
ATOM 2542 C CA . ASP B 1 3 ? -2.312 124.812 33.062 1 23.27 3 ASP B CA 1
ATOM 2543 C C . ASP B 1 3 ? -2.621 126.312 33.375 1 23.27 3 ASP B C 1
ATOM 2545 O O . ASP B 1 3 ? -1.771 127.188 33.219 1 23.27 3 ASP B O 1
ATOM 2549 N N . ALA B 1 4 ? -3.891 126.562 33.469 1 26.97 4 ALA B N 1
ATOM 2550 C CA . ALA B 1 4 ? -4.848 127.625 33.688 1 26.97 4 ALA B CA 1
ATOM 2551 C C . ALA B 1 4 ? -4.496 128.375 34.938 1 26.97 4 ALA B C 1
ATOM 2553 O O . ALA B 1 4 ? -4.492 129.625 34.906 1 26.97 4 ALA B O 1
ATOM 2554 N N . THR B 1 5 ? -4.496 127.75 36.062 1 24.19 5 THR B N 1
ATOM 2555 C CA . THR B 1 5 ? -5.555 128.125 36.969 1 24.19 5 THR B CA 1
ATOM 2556 C C . THR B 1 5 ? -5.109 129.375 37.812 1 24.19 5 THR B C 1
ATOM 2558 O O . THR B 1 5 ? -5.918 130.25 38.094 1 24.19 5 THR B O 1
ATOM 2561 N N . ASN B 1 6 ? -3.924 129.125 38.469 1 25.94 6 ASN B N 1
ATOM 2562 C CA . ASN B 1 6 ? -4.094 129.5 39.875 1 25.94 6 ASN B CA 1
ATOM 2563 C C . ASN B 1 6 ? -4.285 131 40.062 1 25.94 6 ASN B C 1
ATOM 2565 O O . ASN B 1 6 ? -3.715 131.75 39.312 1 25.94 6 ASN B O 1
ATOM 2569 N N . SER B 1 7 ? -5.258 131.375 40.844 1 24.03 7 SER B N 1
ATOM 2570 C CA . SER B 1 7 ? -6.168 132.375 41.312 1 24.03 7 SER B CA 1
ATOM 2571 C C . SER B 1 7 ? -5.41 133.625 42 1 24.03 7 SER B C 1
ATOM 2573 O O . SER B 1 7 ? -5.934 134.625 42.156 1 24.03 7 SER B O 1
ATOM 2575 N N . PRO B 1 8 ? -4.188 133.25 42.656 1 27.36 8 PRO B N 1
ATOM 2576 C CA . PRO B 1 8 ? -4.141 134 43.938 1 27.36 8 PRO B CA 1
ATOM 2577 C C . PRO B 1 8 ? -3.904 135.5 43.812 1 27.36 8 PRO B C 1
ATOM 2579 O O . PRO B 1 8 ? -2.787 135.875 43.5 1 27.36 8 PRO B O 1
ATOM 2582 N N . GLU B 1 9 ? -4.723 136.25 43.062 1 25.34 9 GLU B N 1
ATOM 2583 C CA . GLU B 1 9 ? -4.473 137.625 42.781 1 25.34 9 GLU B CA 1
ATOM 2584 C C . GLU B 1 9 ? -4.418 138.5 44.062 1 25.34 9 GLU B C 1
ATOM 2586 O O . GLU B 1 9 ? -4.406 139.75 44 1 25.34 9 GLU B O 1
ATOM 2591 N N . TRP B 1 10 ? -4.609 137.75 45.25 1 22.02 10 TRP B N 1
ATOM 2592 C CA . TRP B 1 10 ? -5.074 138.625 46.312 1 22.02 10 TRP B CA 1
ATOM 2593 C C . TRP B 1 10 ? -4.016 139.625 46.719 1 22.02 10 TRP B C 1
ATOM 2595 O O . TRP B 1 10 ? -4.273 140.5 47.5 1 22.02 10 TRP B O 1
ATOM 2605 N N . SER B 1 11 ? -2.674 139.25 46.406 1 24.25 11 SER B N 1
ATOM 2606 C CA . SER B 1 11 ? -1.697 140 47.188 1 24.25 11 SER B CA 1
ATOM 2607 C C . SER B 1 11 ? -1.835 141.5 46.969 1 24.25 11 SER B C 1
ATOM 2609 O O . SER B 1 11 ? -1.891 142 45.844 1 24.25 11 SER B O 1
ATOM 2611 N N . ARG B 1 12 ? -2.182 142.375 48.031 1 30.48 12 ARG B N 1
ATOM 2612 C CA . ARG B 1 12 ? -2.312 143.75 48.531 1 30.48 12 ARG B CA 1
ATOM 2613 C C . ARG B 1 12 ? -1.145 144.625 48.094 1 30.48 12 ARG B C 1
ATOM 2615 O O . ARG B 1 12 ? 0.017 144.25 48.312 1 30.48 12 ARG B O 1
ATOM 2622 N N . ARG B 1 13 ? -1.402 145.375 47.094 1 24.88 13 ARG B N 1
ATOM 2623 C CA . ARG B 1 13 ? -0.9 146.625 46.594 1 24.88 13 ARG B CA 1
ATOM 2624 C C . ARG B 1 13 ? -0.864 147.625 47.719 1 24.88 13 ARG B C 1
ATOM 2626 O O . ARG B 1 13 ? -1.645 148.625 47.688 1 24.88 13 ARG B O 1
ATOM 2633 N N . ILE B 1 14 ? -0.768 147.25 49.031 1 22.66 14 ILE B N 1
ATOM 2634 C CA . ILE B 1 14 ? -0.738 148.25 50.094 1 22.66 14 ILE B CA 1
ATOM 2635 C C . ILE B 1 14 ? 0.46 149.125 49.875 1 22.66 14 ILE B C 1
ATOM 2637 O O . ILE B 1 14 ? 0.817 149.875 50.75 1 22.66 14 ILE B O 1
ATOM 2641 N N . GLN B 1 15 ? 1.15 149.125 48.719 1 21.02 15 GLN B N 1
ATOM 2642 C CA . GLN B 1 15 ? 2.396 149.875 48.688 1 21.02 15 GLN B CA 1
ATOM 2643 C C . GLN B 1 15 ? 2.125 151.375 48.688 1 21.02 15 GLN B C 1
ATOM 2645 O O . GLN B 1 15 ? 3.027 152.125 48.938 1 21.02 15 GLN B O 1
ATOM 2650 N N . GLU B 1 16 ? 0.89 151.875 48.25 1 21.59 16 GLU B N 1
ATOM 2651 C CA . GLU B 1 16 ? 1.028 153.25 47.75 1 21.59 16 GLU B CA 1
ATOM 2652 C C . GLU B 1 16 ? 1.214 154.25 48.875 1 21.59 16 GLU B C 1
ATOM 2654 O O . GLU B 1 16 ? 0.236 154.625 49.469 1 21.59 16 GLU B O 1
ATOM 2659 N N . LEU B 1 17 ? 1.832 153.875 50.031 1 20.25 17 LEU B N 1
ATOM 2660 C CA . LEU B 1 17 ? 2.041 154.75 51.188 1 20.25 17 LEU B CA 1
ATOM 2661 C C . LEU B 1 17 ? 2.525 156.125 50.75 1 20.25 17 LEU B C 1
ATOM 2663 O O . LEU B 1 17 ? 2.055 157.125 51.281 1 20.25 17 LEU B O 1
ATOM 2667 N N . MET B 1 18 ? 3.719 156.375 50.25 1 20.34 18 MET B N 1
ATOM 2668 C CA . MET B 1 18 ? 4.66 157.375 50.688 1 20.34 18 MET B CA 1
ATOM 2669 C C . MET B 1 18 ? 4.516 158.625 49.812 1 20.34 18 MET B C 1
ATOM 2671 O O . MET B 1 18 ? 5.469 159.375 49.656 1 20.34 18 MET B O 1
ATOM 2675 N N . ASP B 1 19 ? 3.416 158.875 48.969 1 20.97 19 ASP B N 1
ATOM 2676 C CA . ASP B 1 19 ? 3.73 159.875 48.031 1 20.97 19 ASP B CA 1
ATOM 2677 C C . ASP B 1 19 ? 3.881 161.25 48.781 1 20.97 19 ASP B C 1
ATOM 2679 O O . ASP B 1 19 ? 3.039 161.625 49.594 1 20.97 19 ASP B O 1
ATOM 2683 N N . GLY B 1 20 ? 5.051 162 48.75 1 21.45 20 GLY B N 1
ATOM 2684 C CA . GLY B 1 20 ? 5.859 163.125 49.219 1 21.45 20 GLY B CA 1
ATOM 2685 C C . GLY B 1 20 ? 5.301 164.375 48.844 1 21.45 20 GLY B C 1
ATOM 2686 O O . GLY B 1 20 ? 6.016 165.5 48.875 1 21.45 20 GLY B O 1
ATOM 2687 N N . THR B 1 21 ? 3.936 164.5 48.625 1 20.11 21 THR B N 1
ATOM 2688 C CA . THR B 1 21 ? 3.75 165.75 47.875 1 20.11 21 THR B CA 1
ATOM 2689 C C . THR B 1 21 ? 4.199 167 48.688 1 20.11 21 THR B C 1
ATOM 2691 O O . THR B 1 21 ? 3.629 167.25 49.75 1 20.11 21 THR B O 1
ATOM 2694 N N . VAL B 1 22 ? 5.316 167.625 48.438 1 21.39 22 VAL B N 1
ATOM 2695 C CA . VAL B 1 22 ? 6.18 168.625 48.969 1 21.39 22 VAL B CA 1
ATOM 2696 C C . VAL B 1 22 ? 5.629 170 48.594 1 21.39 22 VAL B C 1
ATOM 2698 O O . VAL B 1 22 ? 6.25 171 48.875 1 21.39 22 VAL B O 1
ATOM 2701 N N . ILE B 1 23 ? 4.355 170.25 48.188 1 18.88 23 ILE B N 1
ATOM 2702 C CA . ILE B 1 23 ? 4.363 171.375 47.312 1 18.88 23 ILE B CA 1
ATOM 2703 C C . ILE B 1 23 ? 4.688 172.625 48.094 1 18.88 23 ILE B C 1
ATOM 2705 O O . ILE B 1 23 ? 4.441 172.625 49.312 1 18.88 23 ILE B O 1
ATOM 2709 N N . SER B 1 24 ? 4.793 173.75 47.344 1 17.67 24 SER B N 1
ATOM 2710 C CA . SER B 1 24 ? 5.637 174.875 47.125 1 17.67 24 SER B CA 1
ATOM 2711 C C . SER B 1 24 ? 5.227 176.125 48.031 1 17.67 24 SER B C 1
ATOM 2713 O O . SER B 1 24 ? 4.137 176.125 48.625 1 17.67 24 SER B O 1
ATOM 2715 N N . HIS B 1 25 ? 5.246 177.5 47.562 1 17.94 25 HIS B N 1
ATOM 2716 C CA . HIS B 1 25 ? 6.172 178.625 47.625 1 17.94 25 HIS B CA 1
ATOM 2717 C C . HIS B 1 25 ? 5.523 179.875 48.281 1 17.94 25 HIS B C 1
ATOM 2719 O O . HIS B 1 25 ? 6.121 180.375 49.188 1 17.94 25 HIS B O 1
ATOM 2725 N N . ASP B 1 26 ? 4.551 180.625 47.625 1 19.53 26 ASP B N 1
ATOM 2726 C CA . ASP B 1 26 ? 5.008 182 47.531 1 19.53 26 ASP B CA 1
ATOM 2727 C C . ASP B 1 26 ? 4.711 182.75 48.812 1 19.53 26 ASP B C 1
ATOM 2729 O O . ASP B 1 26 ? 3.816 182.375 49.562 1 19.53 26 ASP B O 1
ATOM 2733 N N . ALA B 1 27 ? 5.418 184.25 48.906 1 22.16 27 ALA B N 1
ATOM 2734 C CA . ALA B 1 27 ? 6.113 185.125 49.781 1 22.16 27 ALA B CA 1
ATOM 2735 C C . ALA B 1 27 ? 5.184 186.25 50.188 1 22.16 27 ALA B C 1
ATOM 2737 O O . ALA B 1 27 ? 5.641 187.375 50.688 1 22.16 27 ALA B O 1
ATOM 2738 N N . GLN B 1 28 ? 3.92 186 50.188 1 20.97 28 GLN B N 1
ATOM 2739 C CA . GLN B 1 28 ? 3.242 187.375 50.188 1 20.97 28 GLN B CA 1
ATOM 2740 C C . GLN B 1 28 ? 3.68 188.125 51.375 1 20.97 28 GLN B C 1
ATOM 2742 O O . GLN B 1 28 ? 3.785 187.625 52.5 1 20.97 28 GLN B O 1
ATOM 2747 N N . PRO B 1 29 ? 3.85 189.375 51.031 1 22.02 29 PRO B N 1
ATOM 2748 C CA . PRO B 1 29 ? 4.648 190.5 51.594 1 22.02 29 PRO B CA 1
ATOM 2749 C C . PRO B 1 29 ? 4.086 191 52.906 1 22.02 29 PRO B C 1
ATOM 2751 O O . PRO B 1 29 ? 2.904 190.75 53.219 1 22.02 29 PRO B O 1
ATOM 2754 N N . LEU B 1 30 ? 4.945 191.625 53.656 1 19.92 30 LEU B N 1
ATOM 2755 C CA . LEU B 1 30 ? 5.293 192.125 55 1 19.92 30 LEU B CA 1
ATOM 2756 C C . LEU B 1 30 ? 4.602 193.5 55.25 1 19.92 30 LEU B C 1
ATOM 2758 O O . LEU B 1 30 ? 4.875 194.125 56.281 1 19.92 30 LEU B O 1
ATOM 2762 N N . ASN B 1 31 ? 3.828 193.875 54.312 1 20.33 31 ASN B N 1
ATOM 2763 C CA . ASN B 1 31 ? 3.924 195.375 54.594 1 20.33 31 ASN B CA 1
ATOM 2764 C C . ASN B 1 31 ? 3.48 195.625 56 1 20.33 31 ASN B C 1
ATOM 2766 O O . ASN B 1 31 ? 2.771 194.875 56.625 1 20.33 31 ASN B O 1
ATOM 2770 N N . GLY B 1 32 ? 3.039 197 56.438 1 24.06 32 GLY B N 1
ATOM 2771 C CA . GLY B 1 32 ? 3.727 198 57.25 1 24.06 32 GLY B CA 1
ATOM 2772 C C . GLY B 1 32 ? 3.242 198 58.688 1 24.06 32 GLY B C 1
ATOM 2773 O O . GLY B 1 32 ? 2.115 197.625 59 1 24.06 32 GLY B O 1
ATOM 2774 N N . ALA B 1 33 ? 4.027 198 59.75 1 24.69 33 ALA B N 1
ATOM 2775 C CA . ALA B 1 33 ? 3.652 197.875 61.125 1 24.69 33 ALA B CA 1
ATOM 2776 C C . ALA B 1 33 ? 2.816 199 61.656 1 24.69 33 ALA B C 1
ATOM 2778 O O . ALA B 1 33 ? 2.533 199.125 62.844 1 24.69 33 ALA B O 1
ATOM 2779 N N . VAL B 1 34 ? 2.373 199.75 60.844 1 22.59 34 VAL B N 1
ATOM 2780 C CA . VAL B 1 34 ? 2.248 200.875 61.719 1 22.59 34 VAL B CA 1
ATOM 2781 C C . VAL B 1 34 ? 1.361 200.5 62.906 1 22.59 34 VAL B C 1
ATOM 2783 O O . VAL B 1 34 ? 1.729 200.75 64.062 1 22.59 34 VAL B O 1
ATOM 2786 N N . LYS B 1 35 ? 0.104 200.625 62.812 1 27 35 LYS B N 1
ATOM 2787 C CA . LYS B 1 35 ? -0.312 201.75 63.656 1 27 35 LYS B CA 1
ATOM 2788 C C . LYS B 1 35 ? -0.464 201.375 65.125 1 27 35 LYS B C 1
ATOM 2790 O O . LYS B 1 35 ? 0.188 201.875 66 1 27 35 LYS B O 1
ATOM 2795 N N . ASP B 1 36 ? -1.622 201.25 65.5 1 23.75 36 ASP B N 1
ATOM 2796 C CA . ASP B 1 36 ? -2.424 202 66.5 1 23.75 36 ASP B CA 1
ATOM 2797 C C . ASP B 1 36 ? -2.557 201.25 67.812 1 23.75 36 ASP B C 1
ATOM 2799 O O . ASP B 1 36 ? -2.424 200 67.812 1 23.75 36 ASP B O 1
ATOM 2803 N N . SER B 1 37 ? -3.066 201.75 68.812 1 30.12 37 SER B N 1
ATOM 2804 C CA . SER B 1 37 ? -3.045 201.75 70.25 1 30.12 37 SER B CA 1
ATOM 2805 C C . SER B 1 37 ? -3.58 200.5 70.875 1 30.12 37 SER B C 1
ATOM 2807 O O . SER B 1 37 ? -4.496 199.875 70.375 1 30.12 37 SER B O 1
ATOM 2809 N N . THR B 1 38 ? -2.971 199.875 72 1 26.59 38 THR B N 1
ATOM 2810 C CA . THR B 1 38 ? -2.258 198.75 72.688 1 26.59 38 THR B CA 1
ATOM 2811 C C . THR B 1 38 ? -3.211 198 73.625 1 26.59 38 THR B C 1
ATOM 2813 O O . THR B 1 38 ? -2.785 197.125 74.312 1 26.59 38 THR B O 1
ATOM 2816 N N . HIS B 1 39 ? -4.641 198.25 73.625 1 28.27 39 HIS B N 1
ATOM 2817 C CA . HIS B 1 39 ? -5.254 197.875 74.938 1 28.27 39 HIS B CA 1
ATOM 2818 C C . HIS B 1 39 ? -5.215 196.375 75.25 1 28.27 39 HIS B C 1
ATOM 2820 O O . HIS B 1 39 ? -5.016 195.625 74.375 1 28.27 39 HIS B O 1
ATOM 2826 N N . THR B 1 40 ? -6.312 195.75 76 1 29.39 40 THR B N 1
ATOM 2827 C CA . THR B 1 40 ? -6.609 195.125 77.25 1 29.39 40 THR B CA 1
ATOM 2828 C C . THR B 1 40 ? -6.855 193.625 77.062 1 29.39 40 THR B C 1
ATOM 2830 O O . THR B 1 40 ? -7.195 192.875 78 1 29.39 40 THR B O 1
ATOM 2833 N N . LYS B 1 41 ? -6.805 192.75 76 1 38.22 41 LYS B N 1
ATOM 2834 C CA . LYS B 1 41 ? -7.625 191.625 76.062 1 38.22 41 LYS B CA 1
ATOM 2835 C C . LYS B 1 41 ? -6.984 190.5 76.938 1 38.22 41 LYS B C 1
ATOM 2837 O O . LYS B 1 41 ? -5.805 190.125 76.75 1 38.22 41 LYS B O 1
ATOM 2842 N N . GLY B 1 42 ? -7.609 190 78 1 35.53 42 GLY B N 1
ATOM 2843 C CA . GLY B 1 42 ? -7.316 189.125 79.125 1 35.53 42 GLY B CA 1
ATOM 2844 C C . GLY B 1 42 ? -7.137 187.75 78.75 1 35.53 42 GLY B C 1
ATOM 2845 O O . GLY B 1 42 ? -7.492 187.25 77.625 1 35.53 42 GLY B O 1
ATOM 2846 N N . PRO B 1 43 ? -6.551 186.625 79.438 1 42.16 43 PRO B N 1
ATOM 2847 C CA . PRO B 1 43 ? -5.938 185.25 79.375 1 42.16 43 PRO B CA 1
ATOM 2848 C C . PRO B 1 43 ? -6.949 184.125 79.125 1 42.16 43 PRO B C 1
ATOM 2850 O O . PRO B 1 43 ? -6.582 183 79 1 42.16 43 PRO B O 1
ATOM 2853 N N . HIS B 1 44 ? -8.305 184.125 79.062 1 42.5 44 HIS B N 1
ATOM 2854 C CA . HIS B 1 44 ? -9.281 183 79.062 1 42.5 44 HIS B CA 1
ATOM 2855 C C . HIS B 1 44 ? -9.312 182.25 77.75 1 42.5 44 HIS B C 1
ATOM 2857 O O . HIS B 1 44 ? -10.055 181.375 77.562 1 42.5 44 HIS B O 1
ATOM 2863 N N . GLN B 1 45 ? -8.906 182.625 76.625 1 50.53 45 GLN B N 1
ATOM 2864 C CA . GLN B 1 45 ? -9.125 182.125 75.312 1 50.53 45 GLN B CA 1
ATOM 2865 C C . GLN B 1 45 ? -8.312 180.75 75.125 1 50.53 45 GLN B C 1
ATOM 2867 O O . GLN B 1 45 ? -8.633 180 74.312 1 50.53 45 GLN B O 1
ATOM 2872 N N . SER B 1 46 ? -7.32 180.5 76.062 1 56.84 46 SER B N 1
ATOM 2873 C CA . SER B 1 46 ? -6.355 179.5 75.812 1 56.84 46 SER B CA 1
ATOM 2874 C C . SER B 1 46 ? -6.918 178.125 76.125 1 56.84 46 SER B C 1
ATOM 2876 O O . SER B 1 46 ? -6.734 177.125 75.375 1 56.84 46 SER B O 1
ATOM 2878 N N . PHE B 1 47 ? -7.777 177.875 77.062 1 58.81 47 PHE B N 1
ATOM 2879 C CA . PHE B 1 47 ? -8.102 176.5 77.562 1 58.81 47 PHE B CA 1
ATOM 2880 C C . PHE B 1 47 ? -9.188 175.875 76.75 1 58.81 47 PHE B C 1
ATOM 2882 O O . PHE B 1 47 ? -9.172 174.625 76.562 1 58.81 47 PHE B O 1
ATOM 2889 N N . GLU B 1 48 ? -9.984 176.5 76.062 1 59.72 48 GLU B N 1
ATOM 2890 C CA . GLU B 1 48 ? -11.078 176 75.312 1 59.72 48 GLU B CA 1
ATOM 2891 C C . GLU B 1 48 ? -10.547 175.25 74.062 1 59.72 48 GLU B C 1
ATOM 2893 O O . GLU B 1 48 ? -11.016 174.25 73.688 1 59.72 48 GLU B O 1
ATOM 2898 N N . HIS B 1 49 ? -9.516 175.75 73.5 1 64.56 49 HIS B N 1
ATOM 2899 C CA . HIS B 1 49 ? -8.953 175.125 72.312 1 64.56 49 HIS B CA 1
ATOM 2900 C C . HIS B 1 49 ? -8.258 173.875 72.562 1 64.56 49 HIS B C 1
ATOM 2902 O O . HIS B 1 49 ? -8.398 172.875 71.812 1 64.56 49 HIS B O 1
ATOM 2908 N N . LYS B 1 50 ? -7.84 173.875 73.812 1 64.69 50 LYS B N 1
ATOM 2909 C CA . LYS B 1 50 ? -7.109 172.625 74.188 1 64.69 50 LYS B CA 1
ATOM 2910 C C . LYS B 1 50 ? -8.062 171.5 74.5 1 64.69 50 LYS B C 1
ATOM 2912 O O . LYS B 1 50 ? -7.801 170.375 74.125 1 64.69 50 LYS B O 1
ATOM 2917 N N . TYR B 1 51 ? -9.211 171.75 74.938 1 63.69 51 TYR B N 1
ATOM 2918 C CA . TYR B 1 51 ? -10.234 170.75 75.188 1 63.69 51 TYR B CA 1
ATOM 2919 C C . TYR B 1 51 ? -10.797 170.125 73.938 1 63.69 51 TYR B C 1
ATOM 2921 O O . TYR B 1 51 ? -10.953 168.875 73.812 1 63.69 51 TYR B O 1
ATOM 2929 N N . GLU B 1 52 ? -11.023 171 73.062 1 68.69 52 GLU B N 1
ATOM 2930 C CA . GLU B 1 52 ? -11.609 170.625 71.812 1 68.69 52 GLU B CA 1
ATOM 2931 C C . GLU B 1 52 ? -10.641 169.75 71 1 68.69 52 GLU B C 1
ATOM 2933 O O . GLU B 1 52 ? -11.047 168.75 70.438 1 68.69 52 GLU B O 1
ATOM 2938 N N . GLU B 1 53 ? -9.359 170 71.188 1 70.12 53 GLU B N 1
ATOM 2939 C CA . GLU B 1 53 ? -8.328 169.125 70.5 1 70.12 53 GLU B CA 1
ATOM 2940 C C . GLU B 1 53 ? -8.219 167.75 71.125 1 70.12 53 GLU B C 1
ATOM 2942 O O . GLU B 1 53 ? -8.102 166.75 70.375 1 70.12 53 GLU B O 1
ATOM 2947 N N . LEU B 1 54 ? -8.43 167.75 72.312 1 71.44 54 LEU B N 1
ATOM 2948 C CA . LEU B 1 54 ? -8.32 166.375 73 1 71.44 54 LEU B CA 1
ATOM 2949 C C . LEU B 1 54 ? -9.555 165.625 72.75 1 71.44 54 LEU B C 1
ATOM 2951 O O . LEU B 1 54 ? -9.445 164.375 72.625 1 71.44 54 LEU B O 1
ATOM 2955 N N . ARG B 1 55 ? -10.672 166.25 72.625 1 72.81 55 ARG B N 1
ATOM 2956 C CA . ARG B 1 55 ? -11.906 165.625 72.312 1 72.81 55 ARG B CA 1
ATOM 2957 C C . ARG B 1 55 ? -11.844 164.875 70.938 1 72.81 55 ARG B C 1
ATOM 2959 O O . ARG B 1 55 ? -12.266 163.75 70.75 1 72.81 55 ARG B O 1
ATOM 2966 N N . PHE B 1 56 ? -11.227 165.625 70.062 1 76.19 56 PHE B N 1
ATOM 2967 C CA . PHE B 1 56 ? -11.102 165.125 68.688 1 76.19 56 PHE B CA 1
ATOM 2968 C C . PHE B 1 56 ? -10.125 163.875 68.688 1 76.19 56 PHE B C 1
ATOM 2970 O O . PHE B 1 56 ? -10.375 162.875 68 1 76.19 56 PHE B O 1
ATOM 2977 N N . GLU B 1 57 ? -9.125 164 69.438 1 74.88 57 GLU B N 1
ATOM 2978 C CA . GLU B 1 57 ? -8.141 163 69.5 1 74.88 57 GLU B CA 1
ATOM 2979 C C . GLU B 1 57 ? -8.734 161.75 70.125 1 74.88 57 GLU B C 1
ATOM 2981 O O . GLU B 1 57 ? -8.469 160.625 69.688 1 74.88 57 GLU B O 1
ATOM 2986 N N . LEU B 1 58 ? -9.594 161.875 71 1 69.69 58 LEU B N 1
ATOM 2987 C CA . LEU B 1 58 ? -10.281 160.75 71.625 1 69.69 58 LEU B CA 1
ATOM 2988 C C . LEU B 1 58 ? -11.211 160.125 70.688 1 69.69 58 LEU B C 1
ATOM 2990 O O . LEU B 1 58 ? -11.266 158.875 70.625 1 69.69 58 LEU B O 1
ATOM 2994 N N . GLN B 1 59 ? -11.875 160.875 69.938 1 74.62 59 GLN B N 1
ATOM 2995 C CA . GLN B 1 59 ? -12.789 160.375 68.938 1 74.62 59 GLN B CA 1
ATOM 2996 C C . GLN B 1 59 ? -12.039 159.625 67.875 1 74.62 59 GLN B C 1
ATOM 2998 O O . GLN B 1 59 ? -12.492 158.5 67.438 1 74.62 59 GLN B O 1
ATOM 3003 N N . ARG B 1 60 ? -10.891 160 67.5 1 76.25 60 ARG B N 1
ATOM 3004 C CA . ARG B 1 60 ? -10.062 159.375 66.5 1 76.25 60 ARG B CA 1
ATOM 3005 C C . ARG B 1 60 ? -9.555 158 67.062 1 76.25 60 ARG B C 1
ATOM 3007 O O . ARG B 1 60 ? -9.617 157 66.312 1 76.25 60 ARG B O 1
ATOM 3014 N N . ILE B 1 61 ? -9.242 158 68.25 1 70.62 61 ILE B N 1
ATOM 3015 C CA . ILE B 1 61 ? -8.664 156.75 68.875 1 70.62 61 ILE B CA 1
ATOM 3016 C C . ILE B 1 61 ? -9.758 155.75 69.125 1 70.62 61 ILE B C 1
ATOM 3018 O O . ILE B 1 61 ? -9.547 154.5 68.875 1 70.62 61 ILE B O 1
ATOM 3022 N N . GLU B 1 62 ? -10.922 156.25 69.312 1 74.62 62 GLU B N 1
ATOM 3023 C CA . GLU B 1 62 ? -12.062 155.25 69.5 1 74.62 62 GLU B CA 1
ATOM 3024 C C . GLU B 1 62 ? -12.422 154.625 68.188 1 74.62 62 GLU B C 1
ATOM 3026 O O . GLU B 1 62 ? -12.727 153.375 68.125 1 74.62 62 GLU B O 1
ATOM 3031 N N . SER B 1 63 ? -12.227 155.375 67.188 1 77.38 63 SER B N 1
ATOM 3032 C CA . SER B 1 63 ? -12.492 154.875 65.812 1 77.38 63 SER B CA 1
ATOM 3033 C C . SER B 1 63 ? -11.438 153.75 65.438 1 77.38 63 SER B C 1
ATOM 3035 O O . SER B 1 63 ? -11.758 152.75 64.875 1 77.38 63 SER B O 1
ATOM 3037 N N . GLU B 1 64 ? -10.234 154 65.875 1 74.5 64 GLU B N 1
ATOM 3038 C CA . GLU B 1 64 ? -9.148 153 65.625 1 74.5 64 GLU B CA 1
ATOM 3039 C C . GLU B 1 64 ? -9.344 151.75 66.375 1 74.5 64 GLU B C 1
ATOM 3041 O O . GLU B 1 64 ? -9.094 150.625 65.875 1 74.5 64 GLU B O 1
ATOM 3046 N N . ILE B 1 65 ? -9.867 151.875 67.5 1 73.38 65 ILE B N 1
ATOM 3047 C CA . ILE B 1 65 ? -10.156 150.625 68.312 1 73.38 65 ILE B CA 1
ATOM 3048 C C . ILE B 1 65 ? -11.25 149.875 67.688 1 73.38 65 ILE B C 1
ATOM 3050 O O . ILE B 1 65 ? -11.148 148.625 67.625 1 73.38 65 ILE B O 1
ATOM 3054 N N . ASP B 1 66 ? -12.211 150.5 67.188 1 75.25 66 ASP B N 1
ATOM 3055 C CA . ASP B 1 66 ? -13.305 149.875 66.5 1 75.25 66 ASP B CA 1
ATOM 3056 C C . ASP B 1 66 ? -12.812 149.125 65.312 1 75.25 66 ASP B C 1
ATOM 3058 O O . ASP B 1 66 ? -13.203 147.875 65.062 1 75.25 66 ASP B O 1
ATOM 3062 N N . THR B 1 67 ? -11.906 149.625 64.625 1 76.44 67 THR B N 1
ATOM 3063 C CA . THR B 1 67 ? -11.344 149 63.438 1 76.44 67 THR B CA 1
ATOM 3064 C C . THR B 1 67 ? -10.484 147.875 63.781 1 76.44 67 THR B C 1
ATOM 3066 O O . THR B 1 67 ? -10.562 146.75 63.156 1 76.44 67 THR B O 1
ATOM 3069 N N . LEU B 1 68 ? -9.805 147.875 64.812 1 72.62 68 LEU B N 1
ATOM 3070 C CA . LEU B 1 68 ? -8.938 146.75 65.25 1 72.62 68 LEU B CA 1
ATOM 3071 C C . LEU B 1 68 ? -9.758 145.625 65.812 1 72.62 68 LEU B C 1
ATOM 3073 O O . LEU B 1 68 ? -9.43 144.5 65.562 1 72.62 68 LEU B O 1
ATOM 3077 N N . LYS B 1 69 ? -10.82 146 66.438 1 75.31 69 LYS B N 1
ATOM 3078 C CA . LYS B 1 69 ? -11.703 145 66.938 1 75.31 69 LYS B CA 1
ATOM 3079 C C . LYS B 1 69 ? -12.375 144.25 65.812 1 75.31 69 LYS B C 1
ATOM 3081 O O . LYS B 1 69 ? -12.5 143 65.875 1 75.31 69 LYS B O 1
ATOM 3086 N N . ALA B 1 70 ? -12.711 144.875 64.875 1 76.56 70 ALA B N 1
ATOM 3087 C CA . ALA B 1 70 ? -13.32 144.25 63.688 1 76.56 70 ALA B CA 1
ATOM 3088 C C . ALA B 1 70 ? -12.32 143.375 62.969 1 76.56 70 ALA B C 1
ATOM 3090 O O . ALA B 1 70 ? -12.656 142.25 62.562 1 76.56 70 ALA B O 1
ATOM 3091 N N . TYR B 1 71 ? -11.141 143.75 62.906 1 76.69 71 TYR B N 1
ATOM 3092 C CA . TYR B 1 71 ? -10.055 143 62.281 1 76.69 71 TYR B CA 1
ATOM 3093 C C . TYR B 1 71 ? -9.742 141.75 63.094 1 76.69 71 TYR B C 1
ATOM 3095 O O . TYR B 1 71 ? -9.562 140.625 62.531 1 76.69 71 TYR B O 1
ATOM 3103 N N . ASN B 1 72 ? -9.82 141.875 64.375 1 70.56 72 ASN B N 1
ATOM 3104 C CA . ASN B 1 72 ? -9.609 140.75 65.312 1 70.56 72 ASN B CA 1
ATOM 3105 C C . ASN B 1 72 ? -10.695 139.75 65.125 1 70.56 72 ASN B C 1
ATOM 3107 O O . ASN B 1 72 ? -10.406 138.5 65.125 1 70.56 72 ASN B O 1
ATOM 3111 N N . LYS B 1 73 ? -11.852 140.25 65 1 76.94 73 LYS B N 1
ATOM 3112 C CA . LYS B 1 73 ? -12.961 139.25 64.812 1 76.94 73 LYS B CA 1
ATOM 3113 C C . LYS B 1 73 ? -12.805 138.5 63.531 1 76.94 73 LYS B C 1
ATOM 3115 O O . LYS B 1 73 ? -13.039 137.25 63.531 1 76.94 73 LYS B O 1
ATOM 3120 N N . ASN B 1 74 ? -12.273 139.125 62.531 1 74.88 74 ASN B N 1
ATOM 3121 C CA . ASN B 1 74 ? -12.047 138.5 61.25 1 74.88 74 ASN B CA 1
ATOM 3122 C C . ASN B 1 74 ? -10.922 137.375 61.344 1 74.88 74 ASN B C 1
ATOM 3124 O O . ASN B 1 74 ? -11.023 136.375 60.781 1 74.88 74 ASN B O 1
ATOM 3128 N N . LEU B 1 75 ? -9.984 137.75 62.094 1 74.44 75 LEU B N 1
ATOM 3129 C CA . LEU B 1 75 ? -8.844 136.75 62.25 1 74.44 75 LEU B CA 1
ATOM 3130 C C . LEU B 1 75 ? -9.234 135.625 63.094 1 74.44 75 LEU B C 1
ATOM 3132 O O . LEU B 1 75 ? -8.797 134.5 62.781 1 74.44 75 LEU B O 1
ATOM 3136 N N . GLU B 1 76 ? -10.133 135.875 63.969 1 76.56 76 GLU B N 1
ATOM 3137 C CA . GLU B 1 76 ? -10.625 134.75 64.812 1 76.56 76 GLU B CA 1
ATOM 3138 C C . GLU B 1 76 ? -11.469 133.75 63.969 1 76.56 76 GLU B C 1
ATOM 3140 O O . GLU B 1 76 ? -11.344 132.5 64.125 1 76.56 76 GLU B O 1
ATOM 3145 N N . LEU B 1 77 ? -12.203 134.25 63.156 1 77.69 77 LEU B N 1
ATOM 3146 C CA . LEU B 1 77 ? -13.023 133.5 62.281 1 77.69 77 LEU B CA 1
ATOM 3147 C C . LEU B 1 77 ? -12.156 132.625 61.312 1 77.69 77 LEU B C 1
ATOM 3149 O O . LEU B 1 77 ? -12.422 131.5 61.094 1 77.69 77 LEU B O 1
ATOM 3153 N N . ASP B 1 78 ? -11.109 133.125 60.906 1 73.88 78 ASP B N 1
ATOM 3154 C CA . ASP B 1 78 ? -10.172 132.5 60 1 73.88 78 ASP B CA 1
ATOM 3155 C C . ASP B 1 78 ? -9.43 131.375 60.75 1 73.88 78 ASP B C 1
ATOM 3157 O O . ASP B 1 78 ? -9.234 130.25 60.188 1 73.88 78 ASP B O 1
ATOM 3161 N N . ASN B 1 79 ? -9.156 131.625 61.969 1 71.12 79 ASN B N 1
ATOM 3162 C CA . ASN B 1 79 ? -8.492 130.625 62.781 1 71.12 79 ASN B CA 1
ATOM 3163 C C . ASN B 1 79 ? -9.406 129.375 63.062 1 71.12 79 ASN B C 1
ATOM 3165 O O . ASN B 1 79 ? -8.953 128.25 63.062 1 71.12 79 ASN B O 1
ATOM 3169 N N . ALA B 1 80 ? -10.688 129.75 63.25 1 75.56 80 ALA B N 1
ATOM 3170 C CA . ALA B 1 80 ? -11.641 128.75 63.469 1 75.56 80 ALA B CA 1
ATOM 3171 C C . ALA B 1 80 ? -11.781 127.812 62.219 1 75.56 80 ALA B C 1
ATOM 3173 O O . ALA B 1 80 ? -11.828 126.625 62.344 1 75.56 80 ALA B O 1
ATOM 3174 N N . ARG B 1 81 ? -11.812 128.375 61.125 1 76.06 81 ARG B N 1
ATOM 3175 C CA . ARG B 1 81 ? -11.859 127.688 59.844 1 76.06 81 ARG B CA 1
ATOM 3176 C C . ARG B 1 81 ? -10.602 126.812 59.656 1 76.06 81 ARG B C 1
ATOM 3178 O O . ARG B 1 81 ? -10.68 125.688 59.188 1 76.06 81 ARG B O 1
ATOM 3185 N N . MET B 1 82 ? -9.609 127.25 60.156 1 74.56 82 MET B N 1
ATOM 3186 C CA . MET B 1 82 ? -8.312 126.562 60.031 1 74.56 82 MET B CA 1
ATOM 3187 C C . MET B 1 82 ? -8.258 125.312 60.906 1 74.56 82 MET B C 1
ATOM 3189 O O . MET B 1 82 ? -7.676 124.312 60.5 1 74.56 82 MET B O 1
ATOM 3193 N N . ALA B 1 83 ? -8.906 125.438 62.031 1 76.31 83 ALA B N 1
ATOM 3194 C CA . ALA B 1 83 ? -8.992 124.312 62.875 1 76.31 83 ALA B CA 1
ATOM 3195 C C . ALA B 1 83 ? -9.734 123.125 62.219 1 76.31 83 ALA B C 1
ATOM 3197 O O . ALA B 1 83 ? -9.328 122 62.312 1 76.31 83 ALA B O 1
ATOM 3198 N N . SER B 1 84 ? -10.688 123.5 61.406 1 80.38 84 SER B N 1
ATOM 3199 C CA . SER B 1 84 ? -11.461 122.5 60.656 1 80.38 84 SER B CA 1
ATOM 3200 C C . SER B 1 84 ? -10.625 121.875 59.562 1 80.38 84 SER B C 1
ATOM 3202 O O . SER B 1 84 ? -10.68 120.688 59.344 1 80.38 84 SER B O 1
ATOM 3204 N N . VAL B 1 85 ? -9.734 122.5 58.938 1 81.06 85 VAL B N 1
ATOM 3205 C CA . VAL B 1 85 ? -8.867 122.062 57.875 1 81.06 85 VAL B CA 1
ATOM 3206 C C . VAL B 1 85 ? -7.793 121.125 58.438 1 81.06 85 VAL B C 1
ATOM 3208 O O . VAL B 1 85 ? -7.473 120.125 57.844 1 81.06 85 VAL B O 1
ATOM 3211 N N . ALA B 1 86 ? -7.363 121.438 59.656 1 79 86 ALA B N 1
ATOM 3212 C CA . ALA B 1 86 ? -6.375 120.625 60.312 1 79 86 ALA B CA 1
ATOM 3213 C C . ALA B 1 86 ? -6.961 119.25 60.656 1 79 86 ALA B C 1
ATOM 3215 O O . ALA B 1 86 ? -6.297 118.188 60.5 1 79 86 ALA B O 1
ATOM 3216 N N . LEU B 1 87 ? -8.258 119.312 61.094 1 82 87 LEU B N 1
ATOM 3217 C CA . LEU B 1 87 ? -8.938 118.062 61.375 1 82 87 LEU B CA 1
ATOM 3218 C C . LEU B 1 87 ? -9.148 117.25 60.125 1 82 87 LEU B C 1
ATOM 3220 O O . LEU B 1 87 ? -8.977 116 60.125 1 82 87 LEU B O 1
ATOM 3224 N N . GLU B 1 88 ? -9.383 117.812 59.062 1 84 88 GLU B N 1
ATOM 3225 C CA . GLU B 1 88 ? -9.555 117.125 57.781 1 84 88 GLU B CA 1
ATOM 3226 C C . GLU B 1 88 ? -8.234 116.562 57.281 1 84 88 GLU B C 1
ATOM 3228 O O . GLU B 1 88 ? -8.203 115.438 56.719 1 84 88 GLU B O 1
ATOM 3233 N N . ASN B 1 89 ? -7.168 117.312 57.531 1 82.31 89 ASN B N 1
ATOM 3234 C CA . ASN B 1 89 ? -5.844 116.875 57.188 1 82.31 89 ASN B CA 1
ATOM 3235 C C . ASN B 1 89 ? -5.488 115.562 57.938 1 82.31 89 ASN B C 1
ATOM 3237 O O . ASN B 1 89 ? -4.934 114.625 57.344 1 82.31 89 ASN B O 1
ATOM 3241 N N . GLN B 1 90 ? -5.91 115.562 59.188 1 84.5 90 GLN B N 1
ATOM 3242 C CA . GLN B 1 90 ? -5.652 114.375 59.969 1 84.5 90 GLN B CA 1
ATOM 3243 C C . GLN B 1 90 ? -6.457 113.188 59.438 1 84.5 90 GLN B C 1
ATOM 3245 O O . GLN B 1 90 ? -5.93 112.125 59.312 1 84.5 90 GLN B O 1
ATOM 3250 N N . ARG B 1 91 ? -7.695 113.375 59.094 1 84.81 91 ARG B N 1
ATOM 3251 C CA . ARG B 1 91 ? -8.57 112.375 58.562 1 84.81 91 ARG B CA 1
ATOM 3252 C C . ARG B 1 91 ? -8.047 111.875 57.219 1 84.81 91 ARG B C 1
ATOM 3254 O O . ARG B 1 91 ? -7.988 110.625 57 1 84.81 91 ARG B O 1
ATOM 3261 N N . LEU B 1 92 ? -7.59 112.688 56.375 1 86.19 92 LEU B N 1
ATOM 3262 C CA . LEU B 1 92 ? -7.098 112.312 55.062 1 86.19 92 LEU B CA 1
ATOM 3263 C C . LEU B 1 92 ? -5.781 111.562 55.156 1 86.19 92 LEU B C 1
ATOM 3265 O O . LEU B 1 92 ? -5.559 110.562 54.406 1 86.19 92 LEU B O 1
ATOM 3269 N N . SER B 1 93 ? -5 112.062 56.125 1 85.69 93 SER B N 1
ATOM 3270 C CA . SER B 1 93 ? -3.744 111.312 56.344 1 85.69 93 SER B CA 1
ATOM 3271 C C . SER B 1 93 ? -3.998 109.875 56.781 1 85.69 93 SER B C 1
ATOM 3273 O O . SER B 1 93 ? -3.348 109 56.312 1 85.69 93 SER B O 1
ATOM 3275 N N . ALA B 1 94 ? -4.98 109.75 57.594 1 86.75 94 ALA B N 1
ATOM 3276 C CA . ALA B 1 94 ? -5.344 108.438 58.062 1 86.75 94 ALA B CA 1
ATOM 3277 C C . ALA B 1 94 ? -5.926 107.625 56.938 1 86.75 94 ALA B C 1
ATOM 3279 O O . ALA B 1 94 ? -5.629 106.438 56.812 1 86.75 94 ALA B O 1
ATOM 3280 N N . GLU B 1 95 ? -6.629 108.125 56.062 1 86.12 95 GLU B N 1
ATOM 3281 C CA . GLU B 1 95 ? -7.242 107.5 54.938 1 86.12 95 GLU B CA 1
ATOM 3282 C C . GLU B 1 95 ? -6.195 107.062 53.906 1 86.12 95 GLU B C 1
ATOM 3284 O O . GLU B 1 95 ? -6.25 105.938 53.375 1 86.12 95 GLU B O 1
ATOM 3289 N N . VAL B 1 96 ? -5.238 107.875 53.688 1 86.81 96 VAL B N 1
ATOM 3290 C CA . VAL B 1 96 ? -4.148 107.562 52.781 1 86.81 96 VAL B CA 1
ATOM 3291 C C . VAL B 1 96 ? -3.404 106.312 53.281 1 86.81 96 VAL B C 1
ATOM 3293 O O . VAL B 1 96 ? -3.115 105.438 52.5 1 86.81 96 VAL B O 1
ATOM 3296 N N . LYS B 1 97 ? -3.197 106.438 54.625 1 85.69 97 LYS B N 1
ATOM 3297 C CA . LYS B 1 97 ? -2.479 105.312 55.188 1 85.69 97 LYS B CA 1
ATOM 3298 C C . LYS B 1 97 ? -3.277 104.062 55.031 1 85.69 97 LYS B C 1
ATOM 3300 O O . LYS B 1 97 ? -2.729 103 54.656 1 85.69 97 LYS B O 1
ATOM 3305 N N . LYS B 1 98 ? -4.543 104.062 55.219 1 86.81 98 LYS B N 1
ATOM 3306 C CA . LYS B 1 98 ? -5.422 102.875 55.156 1 86.81 98 LYS B CA 1
ATOM 3307 C C . LYS B 1 98 ? -5.48 102.375 53.719 1 86.81 98 LYS B C 1
ATOM 3309 O O . LYS B 1 98 ? -5.32 101.125 53.5 1 86.81 98 LYS B O 1
ATOM 3314 N N . VAL B 1 99 ? -5.613 103.188 52.781 1 89.44 99 VAL B N 1
ATOM 3315 C CA . VAL B 1 99 ? -5.781 102.75 51.375 1 89.44 99 VAL B CA 1
ATOM 3316 C C . VAL B 1 99 ? -4.449 102.312 50.812 1 89.44 99 VAL B C 1
ATOM 3318 O O . VAL B 1 99 ? -4.41 101.312 50.062 1 89.44 99 VAL B O 1
ATOM 3321 N N . THR B 1 100 ? -3.389 102.875 51.312 1 87.69 100 THR B N 1
ATOM 3322 C CA . THR B 1 100 ? -2.068 102.438 50.875 1 87.69 100 THR B CA 1
ATOM 3323 C C . THR B 1 100 ? -1.778 101.062 51.375 1 87.69 100 THR B C 1
ATOM 3325 O O . THR B 1 100 ? -1.268 100.188 50.625 1 87.69 100 THR B O 1
ATOM 3328 N N . THR B 1 101 ? -2.166 100.75 52.562 1 88.31 101 THR B N 1
ATOM 3329 C CA . THR B 1 101 ? -1.981 99.438 53.125 1 88.31 101 THR B CA 1
ATOM 3330 C C . THR B 1 101 ? -2.834 98.438 52.375 1 88.31 101 THR B C 1
ATOM 3332 O O . THR B 1 101 ? -2.369 97.312 52.062 1 88.31 101 THR B O 1
ATOM 3335 N N . ALA B 1 102 ? -3.971 98.75 52.062 1 86.38 102 ALA B N 1
ATOM 3336 C CA . ALA B 1 102 ? -4.863 97.938 51.312 1 86.38 102 ALA B CA 1
ATOM 3337 C C . ALA B 1 102 ? -4.297 97.625 49.938 1 86.38 102 ALA B C 1
ATOM 3339 O O . ALA B 1 102 ? -4.352 96.5 49.438 1 86.38 102 ALA B O 1
ATOM 3340 N N . LEU B 1 103 ? -3.764 98.625 49.312 1 88.38 103 LEU B N 1
ATOM 3341 C CA . LEU B 1 103 ? -3.146 98.438 48 1 88.38 103 LEU B CA 1
ATOM 3342 C C . LEU B 1 103 ? -1.961 97.5 48.062 1 88.38 103 LEU B C 1
ATOM 3344 O O . LEU B 1 103 ? -1.82 96.625 47.219 1 88.38 103 LEU B O 1
ATOM 3348 N N . GLU B 1 104 ? -1.185 97.688 49.125 1 87.19 104 GLU B N 1
ATOM 3349 C CA . GLU B 1 104 ? -0.026 96.812 49.281 1 87.19 104 GLU B CA 1
ATOM 3350 C C . GLU B 1 104 ? -0.451 95.375 49.469 1 87.19 104 GLU B C 1
ATOM 3352 O O . GLU B 1 104 ? 0.148 94.5 48.875 1 87.19 104 GLU B O 1
ATOM 3357 N N . ARG B 1 105 ? -1.469 95.125 50.156 1 87.69 105 ARG B N 1
ATOM 3358 C CA . ARG B 1 105 ? -1.988 93.812 50.406 1 87.69 105 ARG B CA 1
ATOM 3359 C C . ARG B 1 105 ? -2.5 93.188 49.094 1 87.69 105 ARG B C 1
ATOM 3361 O O . ARG B 1 105 ? -2.24 92 48.812 1 87.69 105 ARG B O 1
ATOM 3368 N N . LYS B 1 106 ? -3.09 94 48.312 1 86.88 106 LYS B N 1
ATOM 3369 C CA . LYS B 1 106 ? -3.643 93.5 47.062 1 86.88 106 LYS B CA 1
ATOM 3370 C C . LYS B 1 106 ? -2.535 93.188 46.062 1 86.88 106 LYS B C 1
ATOM 3372 O O . LYS B 1 106 ? -2.637 92.25 45.281 1 86.88 106 LYS B O 1
ATOM 3377 N N . ILE B 1 107 ? -1.529 93.938 46.125 1 86.94 107 ILE B N 1
ATOM 3378 C CA . ILE B 1 107 ? -0.369 93.688 45.25 1 86.94 107 ILE B CA 1
ATOM 3379 C C . ILE B 1 107 ? 0.262 92.375 45.625 1 86.94 107 ILE B C 1
ATOM 3381 O O . ILE B 1 107 ? 0.58 91.562 44.75 1 86.94 107 ILE B O 1
ATOM 3385 N N . LEU B 1 108 ? 0.294 92.125 46.875 1 88.69 108 LEU B N 1
ATOM 3386 C CA . LEU B 1 108 ? 0.874 90.875 47.344 1 88.69 108 LEU B CA 1
ATOM 3387 C C . LEU B 1 108 ? -0.019 89.688 46.969 1 88.69 108 LEU B C 1
ATOM 3389 O O . LEU B 1 108 ? 0.472 88.625 46.531 1 88.69 108 LEU B O 1
ATOM 3393 N N . GLU B 1 109 ? -1.244 89.812 47.094 1 88.56 109 GLU B N 1
ATOM 3394 C CA . GLU B 1 109 ? -2.207 88.75 46.719 1 88.56 109 GLU B CA 1
ATOM 3395 C C . GLU B 1 109 ? -2.145 88.438 45.25 1 88.56 109 GLU B C 1
ATOM 3397 O O . GLU B 1 109 ? -2.154 87.312 44.844 1 88.56 109 GLU B O 1
ATOM 3402 N N . LEU B 1 110 ? -2.047 89.5 44.469 1 88.38 110 LEU B N 1
ATOM 3403 C CA . LEU B 1 110 ? -1.956 89.375 43 1 88.38 110 LEU B CA 1
ATOM 3404 C C . LEU B 1 110 ? -0.704 88.625 42.625 1 88.38 110 LEU B C 1
ATOM 3406 O O . LEU B 1 110 ? -0.76 87.688 41.75 1 88.38 110 LEU B O 1
ATOM 3410 N N . ALA B 1 111 ? 0.387 88.938 43.281 1 86.5 111 ALA B N 1
ATOM 3411 C CA . ALA B 1 111 ? 1.641 88.25 43 1 86.5 111 ALA B CA 1
ATOM 3412 C C . ALA B 1 111 ? 1.532 86.75 43.344 1 86.5 111 ALA B C 1
ATOM 3414 O O . ALA B 1 111 ? 1.992 85.938 42.562 1 86.5 111 ALA B O 1
ATOM 3415 N N . THR B 1 112 ? 0.865 86.438 44.406 1 87.94 112 THR B N 1
ATOM 3416 C CA . THR B 1 112 ? 0.695 85.062 44.844 1 87.94 112 THR B CA 1
ATOM 3417 C C . THR B 1 112 ? -0.193 84.312 43.875 1 87.94 112 THR B C 1
ATOM 3419 O O . THR B 1 112 ? 0.127 83.125 43.469 1 87.94 112 THR B O 1
ATOM 3422 N N . VAL B 1 113 ? -1.228 84.938 43.406 1 84.94 113 VAL B N 1
ATOM 3423 C CA . VAL B 1 113 ? -2.18 84.312 42.5 1 84.94 113 VAL B CA 1
ATOM 3424 C C . VAL B 1 113 ? -1.524 84.062 41.125 1 84.94 113 VAL B C 1
ATOM 3426 O O . VAL B 1 113 ? -1.698 83 40.531 1 84.94 113 VAL B O 1
ATOM 3429 N N . LYS B 1 114 ? -0.686 85 40.719 1 83.44 114 LYS B N 1
ATOM 3430 C CA . LYS B 1 114 ? 0.011 84.875 39.438 1 83.44 114 LYS B CA 1
ATOM 3431 C C . LYS B 1 114 ? 1.01 83.75 39.469 1 83.44 114 LYS B C 1
ATOM 3433 O O . LYS B 1 114 ? 1.117 82.938 38.531 1 83.44 114 LYS B O 1
ATOM 3438 N N . ALA B 1 115 ? 1.673 83.562 40.625 1 86.06 115 ALA B N 1
ATOM 3439 C CA . ALA B 1 115 ? 2.635 82.5 40.781 1 86.06 115 ALA B CA 1
ATOM 3440 C C . ALA B 1 115 ? 1.938 81.125 40.781 1 86.06 115 ALA B C 1
ATOM 3442 O O . ALA B 1 115 ? 2.398 80.188 40.125 1 86.06 115 ALA B O 1
ATOM 3443 N N . SER B 1 116 ? 0.824 81.062 41.406 1 83.44 116 SER B N 1
ATOM 3444 C CA . SER B 1 116 ? 0.047 79.812 41.469 1 83.44 116 SER B CA 1
ATOM 3445 C C . SER B 1 116 ? -0.53 79.5 40.125 1 83.44 116 SER B C 1
ATOM 3447 O O . SER B 1 116 ? -0.538 78.312 39.719 1 83.44 116 SER B O 1
ATOM 3449 N N . THR B 1 117 ? -0.903 80.5 39.406 1 81.56 117 THR B N 1
ATOM 3450 C CA . THR B 1 117 ? -1.462 80.312 38.062 1 81.56 117 THR B CA 1
ATOM 3451 C C . THR B 1 117 ? -0.397 79.75 37.094 1 81.56 117 THR B C 1
ATOM 3453 O O . THR B 1 117 ? -0.667 78.875 36.281 1 81.56 117 THR B O 1
ATOM 3456 N N . ALA B 1 118 ? 0.756 80.375 37.25 1 83.25 118 ALA B N 1
ATOM 3457 C CA . ALA B 1 118 ? 1.857 79.938 36.406 1 83.25 118 ALA B CA 1
ATOM 3458 C C . ALA B 1 118 ? 2.199 78.438 36.656 1 83.25 118 ALA B C 1
ATOM 3460 O O . ALA B 1 118 ? 2.414 77.688 35.719 1 83.25 118 ALA B O 1
ATOM 3461 N N . LYS B 1 119 ? 2.197 78.062 37.844 1 83.12 119 LYS B N 1
ATOM 3462 C CA . LYS B 1 119 ? 2.492 76.688 38.219 1 83.12 119 LYS B CA 1
ATOM 3463 C C . LYS B 1 119 ? 1.416 75.688 37.719 1 83.12 119 LYS B C 1
ATOM 3465 O O . LYS B 1 119 ? 1.727 74.625 37.188 1 83.12 119 LYS B O 1
ATOM 3470 N N . THR B 1 120 ? 0.229 76.125 37.812 1 79.62 120 THR B N 1
ATOM 3471 C CA . THR B 1 120 ? -0.894 75.312 37.344 1 79.62 120 THR B CA 1
ATOM 3472 C C . THR B 1 120 ? -0.865 75.125 35.844 1 79.62 120 THR B C 1
ATOM 3474 O O . THR B 1 120 ? -1.159 74.062 35.312 1 79.62 120 THR B O 1
ATOM 3477 N N . ALA B 1 121 ? -0.511 76.312 35.219 1 81.12 121 ALA B N 1
ATOM 3478 C CA . ALA B 1 121 ? -0.417 76.25 33.781 1 81.12 121 ALA B CA 1
ATOM 3479 C C . ALA B 1 121 ? 0.667 75.312 33.312 1 81.12 121 ALA B C 1
ATOM 3481 O O . ALA B 1 121 ? 0.472 74.562 32.344 1 81.12 121 ALA B O 1
ATOM 3482 N N . LEU B 1 122 ? 1.804 75.25 34 1 85.56 122 LEU B N 1
ATOM 3483 C CA . LEU B 1 122 ? 2.9 74.312 33.656 1 85.56 122 LEU B CA 1
ATOM 3484 C C . LEU B 1 122 ? 2.49 72.875 33.875 1 85.56 122 LEU B C 1
ATOM 3486 O O . LEU B 1 122 ? 2.779 72 33.031 1 85.56 122 LEU B O 1
ATOM 3490 N N . THR B 1 123 ? 1.803 72.562 34.844 1 81.19 123 THR B N 1
ATOM 3491 C CA . THR B 1 123 ? 1.327 71.188 35.156 1 81.19 123 THR B CA 1
ATOM 3492 C C . THR B 1 123 ? 0.318 70.75 34.125 1 81.19 123 THR B C 1
ATOM 3494 O O . THR B 1 123 ? 0.336 69.562 33.688 1 81.19 123 THR B O 1
ATOM 3497 N N . ALA B 1 124 ? -0.517 71.688 33.75 1 79.81 124 ALA B N 1
ATOM 3498 C CA . ALA B 1 124 ? -1.517 71.375 32.719 1 79.81 124 ALA B CA 1
ATOM 3499 C C . ALA B 1 124 ? -0.855 71.062 31.391 1 79.81 124 ALA B C 1
ATOM 3501 O O . ALA B 1 124 ? -1.286 70.188 30.672 1 79.81 124 ALA B O 1
ATOM 3502 N N . GLN B 1 125 ? 0.175 71.812 31.109 1 83.75 125 GLN B N 1
ATOM 3503 C CA . GLN B 1 125 ? 0.908 71.625 29.875 1 83.75 125 GLN B CA 1
ATOM 3504 C C . GLN B 1 125 ? 1.592 70.25 29.891 1 83.75 125 GLN B C 1
ATOM 3506 O O . GLN B 1 125 ? 1.562 69.5 28.891 1 83.75 125 GLN B O 1
ATOM 3511 N N . GLU B 1 126 ? 2.193 69.812 30.891 1 84.12 126 GLU B N 1
ATOM 3512 C CA . GLU B 1 126 ? 2.844 68.5 31.047 1 84.12 126 GLU B CA 1
ATOM 3513 C C . GLU B 1 126 ? 1.837 67.375 30.922 1 84.12 126 GLU B C 1
ATOM 3515 O O . GLU B 1 126 ? 2.107 66.375 30.266 1 84.12 126 GLU B O 1
ATOM 3520 N N . ALA B 1 127 ? 0.717 67.625 31.516 1 80.12 127 ALA B N 1
ATOM 3521 C CA . ALA B 1 127 ? -0.336 66.562 31.453 1 80.12 127 ALA B CA 1
ATOM 3522 C C . ALA B 1 127 ? -0.855 66.438 30.031 1 80.12 127 ALA B C 1
ATOM 3524 O O . ALA B 1 127 ? -1.12 65.312 29.594 1 80.12 127 ALA B O 1
ATOM 3525 N N . ALA B 1 128 ? -0.952 67.5 29.375 1 81.62 128 ALA B N 1
ATOM 3526 C CA . ALA B 1 128 ? -1.418 67.5 28 1 81.62 128 ALA B CA 1
ATOM 3527 C C . ALA B 1 128 ? -0.413 66.75 27.094 1 81.62 128 ALA B C 1
ATOM 3529 O O . ALA B 1 128 ? -0.799 66 26.219 1 81.62 128 ALA B O 1
ATOM 3530 N N . GLN B 1 129 ? 0.83 67 27.297 1 85.81 129 GLN B N 1
ATOM 3531 C CA . GLN B 1 129 ? 1.882 66.375 26.531 1 85.81 129 GLN B CA 1
ATOM 3532 C C . GLN B 1 129 ? 1.891 64.875 26.797 1 85.81 129 GLN B C 1
ATOM 3534 O O . GLN B 1 129 ? 2.016 64.062 25.875 1 85.81 129 GLN B O 1
ATOM 3539 N N . GLU B 1 130 ? 1.723 64.438 27.969 1 83.56 130 GLU B N 1
ATOM 3540 C CA . GLU B 1 130 ? 1.656 63 28.328 1 83.56 130 GLU B CA 1
ATOM 3541 C C . GLU B 1 130 ? 0.452 62.312 27.688 1 83.56 130 GLU B C 1
ATOM 3543 O O . GLU B 1 130 ? 0.56 61.188 27.203 1 83.56 130 GLU B O 1
ATOM 3548 N N . ALA B 1 131 ? -0.674 63.094 27.75 1 83 131 ALA B N 1
ATOM 3549 C CA . ALA B 1 131 ? -1.888 62.531 27.141 1 83 131 ALA B CA 1
ATOM 3550 C C . ALA B 1 131 ? -1.7 62.312 25.641 1 83 131 ALA B C 1
ATOM 3552 O O . ALA B 1 131 ? -2.141 61.312 25.094 1 83 131 ALA B O 1
ATOM 3553 N N . SER B 1 132 ? -1.011 63.344 25.094 1 86.88 132 SER B N 1
ATOM 3554 C CA . SER B 1 132 ? -0.745 63.219 23.672 1 86.88 132 SER B CA 1
ATOM 3555 C C . SER B 1 132 ? 0.172 62.031 23.375 1 86.88 132 SER B C 1
ATOM 3557 O O . SER B 1 132 ? -0.076 61.281 22.438 1 86.88 132 SER B O 1
ATOM 3559 N N . HIS B 1 133 ? 1.189 61.781 24.094 1 88.56 133 HIS B N 1
ATOM 3560 C CA . HIS B 1 133 ? 2.125 60.688 23.938 1 88.56 133 HIS B CA 1
ATOM 3561 C C . HIS B 1 133 ? 1.43 59.344 24.141 1 88.56 133 HIS B C 1
ATOM 3563 O O . HIS B 1 133 ? 1.637 58.406 23.375 1 88.56 133 HIS B O 1
ATOM 3569 N N . THR B 1 134 ? 0.562 59.25 25.109 1 89.69 134 THR B N 1
ATOM 3570 C CA . THR B 1 134 ? -0.141 58 25.438 1 89.69 134 THR B CA 1
ATOM 3571 C C . THR B 1 134 ? -1.146 57.656 24.344 1 89.69 134 THR B C 1
ATOM 3573 O O . THR B 1 134 ? -1.345 56.469 24.031 1 89.69 134 THR B O 1
ATOM 3576 N N . ARG B 1 135 ? -1.69 58.75 23.781 1 89.88 135 ARG B N 1
ATOM 3577 C CA . ARG B 1 135 ? -2.615 58.531 22.672 1 89.88 135 ARG B CA 1
ATOM 3578 C C . ARG B 1 135 ? -1.899 57.906 21.484 1 89.88 135 ARG B C 1
ATOM 3580 O O . ARG B 1 135 ? -2.43 56.969 20.844 1 89.88 135 ARG B O 1
ATOM 3587 N N . ILE B 1 136 ? -0.709 58.25 21.203 1 91.81 136 ILE B N 1
ATOM 3588 C CA . ILE B 1 136 ? 0.096 57.688 20.125 1 91.81 136 ILE B CA 1
ATOM 3589 C C . ILE B 1 136 ? 0.445 56.25 20.438 1 91.81 136 ILE B C 1
ATOM 3591 O O . ILE B 1 136 ? 0.373 55.375 19.562 1 91.81 136 ILE B O 1
ATOM 3595 N N . GLN B 1 137 ? 0.755 55.969 21.672 1 92 137 GLN B N 1
ATOM 3596 C CA . GLN B 1 137 ? 1.076 54.625 22.109 1 92 137 GLN B CA 1
ATOM 3597 C C . GLN B 1 137 ? -0.122 53.688 21.953 1 92 137 GLN B C 1
ATOM 3599 O O . GLN B 1 137 ? 0.03 52.531 21.516 1 92 137 GLN B O 1
ATOM 3604 N N . VAL B 1 138 ? -1.317 54.156 22.297 1 93.62 138 VAL B N 1
ATOM 3605 C CA . VAL B 1 138 ? -2.543 53.375 22.156 1 93.62 138 VAL B CA 1
ATOM 3606 C C . VAL B 1 138 ? -2.766 53.031 20.688 1 93.62 138 VAL B C 1
ATOM 3608 O O . VAL B 1 138 ? -3.07 51.875 20.359 1 93.62 138 VAL B O 1
ATOM 3611 N N . GLN B 1 139 ? -2.541 54.062 19.828 1 92.94 139 GLN B N 1
ATOM 3612 C CA . GLN B 1 139 ? -2.732 53.844 18.406 1 92.94 139 GLN B CA 1
ATOM 3613 C C . GLN B 1 139 ? -1.747 52.781 17.875 1 92.94 139 GLN B C 1
ATOM 3615 O O . GLN B 1 139 ? -2.129 51.875 17.125 1 92.94 139 GLN B O 1
ATOM 3620 N N . GLU B 1 140 ? -0.503 52.812 18.266 1 94.31 140 GLU B N 1
ATOM 3621 C CA . GLU B 1 140 ? 0.529 51.875 17.844 1 94.31 140 GLU B CA 1
ATOM 3622 C C . GLU B 1 140 ? 0.223 50.438 18.344 1 94.31 140 GLU B C 1
ATOM 3624 O O . GLU B 1 140 ? 0.36 49.469 17.594 1 94.31 140 GLU B O 1
ATOM 3629 N N . LEU B 1 141 ? -0.259 50.406 19.578 1 96.12 141 LEU B N 1
ATOM 3630 C CA . LEU B 1 141 ? -0.587 49.094 20.156 1 96.12 141 LEU B CA 1
ATOM 3631 C C . LEU B 1 141 ? -1.796 48.469 19.469 1 96.12 141 LEU B C 1
ATOM 3633 O O . LEU B 1 141 ? -1.85 47.25 19.266 1 96.12 141 LEU B O 1
ATOM 3637 N N . GLN B 1 142 ? -2.725 49.375 19.094 1 95.62 142 GLN B N 1
ATOM 3638 C CA . GLN B 1 142 ? -3.908 48.906 18.406 1 95.62 142 GLN B CA 1
ATOM 3639 C C . GLN B 1 142 ? -3.535 48.281 17.047 1 95.62 142 GLN B C 1
ATOM 3641 O O . GLN B 1 142 ? -4.047 47.25 16.672 1 95.62 142 GLN B O 1
ATOM 3646 N N . VAL B 1 143 ? -2.623 48.844 16.297 1 96.44 143 VAL B N 1
ATOM 3647 C CA . VAL B 1 143 ? -2.166 48.344 15 1 96.44 143 VAL B CA 1
ATOM 3648 C C . VAL B 1 143 ? -1.433 47.031 15.188 1 96.44 143 VAL B C 1
ATOM 3650 O O . VAL B 1 143 ? -1.676 46.062 14.445 1 96.44 143 VAL B O 1
ATOM 3653 N N . LYS B 1 144 ? -0.601 47 16.172 1 95.31 144 LYS B N 1
ATOM 3654 C CA . LYS B 1 144 ? 0.151 45.781 16.453 1 95.31 144 LYS B CA 1
ATOM 3655 C C . LYS B 1 144 ? -0.781 44.625 16.844 1 95.31 144 LYS B C 1
ATOM 3657 O O . LYS B 1 144 ? -0.576 43.469 16.438 1 95.31 144 LYS B O 1
ATOM 3662 N N . LEU B 1 145 ? -1.759 44.969 17.656 1 96.06 145 LEU B N 1
ATOM 3663 C CA . LEU B 1 145 ? -2.729 43.969 18.094 1 96.06 145 LEU B CA 1
ATOM 3664 C C . LEU B 1 145 ? -3.514 43.438 16.922 1 96.06 145 LEU B C 1
ATOM 3666 O O . LEU B 1 145 ? -3.684 42.219 16.797 1 96.06 145 LEU B O 1
ATOM 3670 N N . GLU B 1 146 ? -4.012 44.281 16.094 1 95.12 146 GLU B N 1
ATOM 3671 C CA . GLU B 1 146 ? -4.766 43.844 14.922 1 95.12 146 GLU B CA 1
ATOM 3672 C C . GLU B 1 146 ? -3.932 42.938 14.039 1 95.12 146 GLU B C 1
ATOM 3674 O O . GLU B 1 146 ? -4.426 41.906 13.562 1 95.12 146 GLU B O 1
ATOM 3679 N N . ALA B 1 147 ? -2.676 43.25 13.797 1 95.12 147 ALA B N 1
ATOM 3680 C CA . ALA B 1 147 ? -1.773 42.438 12.984 1 95.12 147 ALA B CA 1
ATOM 3681 C C . ALA B 1 147 ? -1.551 41.062 13.617 1 95.12 147 ALA B C 1
ATOM 3683 O O . ALA B 1 147 ? -1.572 40.031 12.93 1 95.12 147 ALA B O 1
ATOM 3684 N N . ALA B 1 148 ? -1.376 41.094 14.922 1 93.75 148 ALA B N 1
ATOM 3685 C CA . ALA B 1 148 ? -1.152 39.844 15.641 1 93.75 148 ALA B CA 1
ATOM 3686 C C . ALA B 1 148 ? -2.383 38.969 15.578 1 93.75 148 ALA B C 1
ATOM 3688 O O . ALA B 1 148 ? -2.264 37.75 15.391 1 93.75 148 ALA B O 1
ATOM 3689 N N . GLU B 1 149 ? -3.545 39.562 15.711 1 94.31 149 GLU B N 1
ATOM 3690 C CA . GLU B 1 149 ? -4.789 38.812 15.672 1 94.31 149 GLU B CA 1
ATOM 3691 C C . GLU B 1 149 ? -5.051 38.25 14.281 1 94.31 149 GLU B C 1
ATOM 3693 O O . GLU B 1 149 ? -5.5 37.094 14.133 1 94.31 149 GLU B O 1
ATOM 3698 N N . GLN B 1 150 ? -4.797 39.031 13.297 1 94.62 150 GLN B N 1
ATOM 3699 C CA . GLN B 1 150 ? -4.957 38.562 11.93 1 94.62 150 GLN B CA 1
ATOM 3700 C C . GLN B 1 150 ? -4.031 37.375 11.641 1 94.62 150 GLN B C 1
ATOM 3702 O O . GLN B 1 150 ? -4.453 36.375 11.047 1 94.62 150 GLN B O 1
ATOM 3707 N N . ASP B 1 151 ? -2.809 37.469 12.047 1 93.56 151 ASP B N 1
ATOM 3708 C CA . ASP B 1 151 ? -1.833 36.375 11.875 1 93.56 151 ASP B CA 1
ATOM 3709 C C . ASP B 1 151 ? -2.258 35.125 12.633 1 93.56 151 ASP B C 1
ATOM 3711 O O . ASP B 1 151 ? -2.199 34.031 12.102 1 93.56 151 ASP B O 1
ATOM 3715 N N . ARG B 1 152 ? -2.643 35.375 13.82 1 91 152 ARG B N 1
ATOM 3716 C CA . ARG B 1 152 ? -3.148 34.25 14.641 1 91 152 ARG B CA 1
ATOM 3717 C C . ARG B 1 152 ? -4.301 33.562 13.945 1 91 152 ARG B C 1
ATOM 3719 O O . ARG B 1 152 ? -4.305 32.312 13.844 1 91 152 ARG B O 1
ATOM 3726 N N . ASP B 1 153 ? -5.254 34.312 13.555 1 92.81 153 ASP B N 1
ATOM 3727 C CA . ASP B 1 153 ? -6.441 33.719 12.938 1 92.81 153 ASP B CA 1
ATOM 3728 C C . ASP B 1 153 ? -6.082 32.969 11.648 1 92.81 153 ASP B C 1
ATOM 3730 O O . ASP B 1 153 ? -6.656 31.938 11.344 1 92.81 153 ASP B O 1
ATOM 3734 N N . TRP B 1 154 ? -5.145 33.469 10.875 1 93.69 154 TRP B N 1
ATOM 3735 C CA . TRP B 1 154 ? -4.68 32.781 9.664 1 93.69 154 TRP B CA 1
ATOM 3736 C C . TRP B 1 154 ? -4.043 31.438 9.992 1 93.69 154 TRP B C 1
ATOM 3738 O O . TRP B 1 154 ? -4.387 30.422 9.391 1 93.69 154 TRP B O 1
ATOM 3748 N N . HIS B 1 155 ? -3.195 31.438 10.945 1 90.31 155 HIS B N 1
ATOM 3749 C CA . HIS B 1 155 ? -2.52 30.203 11.328 1 90.31 155 HIS B CA 1
ATOM 3750 C C . HIS B 1 155 ? -3.506 29.188 11.883 1 90.31 155 HIS B C 1
ATOM 3752 O O . HIS B 1 155 ? -3.367 27.984 11.641 1 90.31 155 HIS B O 1
ATOM 3758 N N . ARG B 1 156 ? -4.445 29.766 12.609 1 89.88 156 ARG B N 1
ATOM 3759 C CA . ARG B 1 156 ? -5.48 28.891 13.141 1 89.88 156 ARG B CA 1
ATOM 3760 C C . ARG B 1 156 ? -6.254 28.203 12.016 1 89.88 156 ARG B C 1
ATOM 3762 O O . ARG B 1 156 ? -6.473 27 12.055 1 89.88 156 ARG B O 1
ATOM 3769 N N . LYS B 1 157 ? -6.637 28.938 11.109 1 92 157 LYS B N 1
ATOM 3770 C CA . LYS B 1 157 ? -7.363 28.391 9.969 1 92 157 LYS B CA 1
ATOM 3771 C C . LYS B 1 157 ? -6.496 27.422 9.172 1 92 157 LYS B C 1
ATOM 3773 O O . LYS B 1 157 ? -6.945 26.328 8.812 1 92 157 LYS B O 1
ATOM 3778 N N . GLU B 1 158 ? -5.309 27.797 8.914 1 89.88 158 GLU B N 1
ATOM 3779 C CA . GLU B 1 158 ? -4.375 26.953 8.172 1 89.88 158 GLU B CA 1
ATOM 3780 C C . GLU B 1 158 ? -4.129 25.625 8.891 1 89.88 158 GLU B C 1
ATOM 3782 O O . GLU B 1 158 ? -4.055 24.578 8.258 1 89.88 158 GLU B O 1
ATOM 3787 N N . HIS B 1 159 ? -4.004 25.75 10.172 1 87.69 159 HIS B N 1
ATOM 3788 C CA . HIS B 1 159 ? -3.82 24.547 10.984 1 87.69 159 HIS B CA 1
ATOM 3789 C C . HIS B 1 159 ? -5.008 23.609 10.852 1 87.69 159 HIS B C 1
ATOM 3791 O O . HIS B 1 159 ? -4.832 22.406 10.648 1 87.69 159 HIS B O 1
ATOM 3797 N N . THR B 1 160 ? -6.141 24.219 10.953 1 88.88 160 THR B N 1
ATOM 3798 C CA . THR B 1 160 ? -7.352 23.406 10.852 1 88.88 160 THR B CA 1
ATOM 3799 C C . THR B 1 160 ? -7.449 22.75 9.484 1 88.88 160 THR B C 1
ATOM 3801 O O . THR B 1 160 ? -7.742 21.547 9.383 1 88.88 160 THR B O 1
ATOM 3804 N N . ASP B 1 161 ? -7.191 23.406 8.43 1 90.88 161 ASP B N 1
ATOM 3805 C CA . ASP B 1 161 ? -7.25 22.891 7.062 1 90.88 161 ASP B CA 1
ATOM 3806 C C . ASP B 1 161 ? -6.211 21.797 6.844 1 90.88 161 ASP B C 1
ATOM 3808 O O . ASP B 1 161 ? -6.512 20.75 6.25 1 90.88 161 ASP B O 1
ATOM 3812 N N . MET B 1 162 ? -5.07 22.062 7.375 1 88.25 162 MET B N 1
ATOM 3813 C CA . MET B 1 162 ? -3.988 21.094 7.234 1 88.25 162 MET B CA 1
ATOM 3814 C C . MET B 1 162 ? -4.305 19.812 8 1 88.25 162 MET B C 1
ATOM 3816 O O . MET B 1 162 ? -4.012 18.703 7.527 1 88.25 162 MET B O 1
ATOM 3820 N N . PHE B 1 163 ? -4.871 19.938 9.094 1 88.94 163 PHE B N 1
ATOM 3821 C CA . PHE B 1 163 ? -5.242 18.797 9.914 1 88.94 163 PHE B CA 1
ATOM 3822 C C . PHE B 1 163 ? -6.273 17.938 9.203 1 88.94 163 PHE B C 1
ATOM 3824 O O . PHE B 1 163 ? -6.145 16.703 9.164 1 88.94 163 PHE B O 1
ATOM 3831 N N . GLU B 1 164 ? -7.207 18.562 8.641 1 90.75 164 GLU B N 1
ATOM 3832 C CA . GLU B 1 164 ? -8.234 17.828 7.906 1 90.75 164 GLU B CA 1
ATOM 3833 C C . GLU B 1 164 ? -7.652 17.141 6.676 1 90.75 164 GLU B C 1
ATOM 3835 O O . GLU B 1 164 ? -7.965 15.977 6.402 1 90.75 164 GLU B O 1
ATOM 3840 N N . ALA B 1 165 ? -6.895 17.844 5.98 1 86.81 165 ALA B N 1
ATOM 3841 C CA . ALA B 1 165 ? -6.246 17.281 4.797 1 86.81 165 ALA B CA 1
ATOM 3842 C C . ALA B 1 165 ? -5.375 16.078 5.16 1 86.81 165 ALA B C 1
ATOM 3844 O O . ALA B 1 165 ? -5.371 15.078 4.453 1 86.81 165 ALA B O 1
ATOM 3845 N N . ARG B 1 166 ? -4.656 16.234 6.223 1 86 166 ARG B N 1
ATOM 3846 C CA . ARG B 1 166 ? -3.814 15.148 6.719 1 86 166 ARG B CA 1
ATOM 3847 C C . ARG B 1 166 ? -4.648 13.922 7.07 1 86 166 ARG B C 1
ATOM 3849 O O . ARG B 1 166 ? -4.293 12.797 6.715 1 86 166 ARG B O 1
ATOM 3856 N N . ASN B 1 167 ? -5.672 14.188 7.754 1 87.44 167 ASN B N 1
ATOM 3857 C CA . ASN B 1 167 ? -6.543 13.078 8.148 1 87.44 167 ASN B CA 1
ATOM 3858 C C . ASN B 1 167 ? -7.121 12.359 6.93 1 87.44 167 ASN B C 1
ATOM 3860 O O . ASN B 1 167 ? -7.168 11.133 6.898 1 87.44 167 ASN B O 1
ATOM 3864 N N . THR B 1 168 ? -7.523 13.094 6.047 1 89.56 168 THR B N 1
ATOM 3865 C CA . THR B 1 168 ? -8.07 12.531 4.816 1 89.56 168 THR B CA 1
ATOM 3866 C C . THR B 1 168 ? -7.004 11.719 4.078 1 89.56 168 THR B C 1
ATOM 3868 O O . THR B 1 168 ? -7.262 10.594 3.643 1 89.56 168 THR B O 1
ATOM 3871 N N . HIS B 1 169 ? -5.867 12.289 3.939 1 90.62 169 HIS B N 1
ATOM 3872 C CA . HIS B 1 169 ? -4.758 11.617 3.268 1 90.62 169 HIS B CA 1
ATOM 3873 C C . HIS B 1 169 ? -4.367 10.336 3.992 1 90.62 169 HIS B C 1
ATOM 3875 O O . HIS B 1 169 ? -4.129 9.305 3.357 1 90.62 169 HIS B O 1
ATOM 3881 N N . ASN B 1 170 ? -4.309 10.43 5.281 1 87.44 170 ASN B N 1
ATOM 3882 C CA . ASN B 1 170 ? -3.98 9.25 6.082 1 87.44 170 ASN B CA 1
ATOM 3883 C C . ASN B 1 170 ? -5 8.133 5.891 1 87.44 170 ASN B C 1
ATOM 3885 O O . ASN B 1 170 ? -4.633 6.965 5.766 1 87.44 170 ASN B O 1
ATOM 3889 N N . ALA B 1 171 ? -6.18 8.57 5.875 1 89.88 171 ALA B N 1
ATOM 3890 C CA . ALA B 1 171 ? -7.238 7.582 5.664 1 89.88 171 ALA B CA 1
ATOM 3891 C C . ALA B 1 171 ? -7.113 6.93 4.289 1 89.88 171 ALA B C 1
ATOM 3893 O O . ALA B 1 171 ? -7.254 5.715 4.156 1 89.88 171 ALA B O 1
ATOM 3894 N N . THR B 1 172 ? -6.828 7.676 3.291 1 90.5 172 THR B N 1
ATOM 3895 C CA . THR B 1 172 ? -6.668 7.184 1.927 1 90.5 172 THR B CA 1
ATOM 3896 C C . THR B 1 172 ? -5.453 6.262 1.825 1 90.5 172 THR B C 1
ATOM 3898 O O . THR B 1 172 ? -5.527 5.195 1.217 1 90.5 172 THR B O 1
ATOM 3901 N N . CYS B 1 173 ? -4.406 6.656 2.426 1 87.75 173 CYS B N 1
ATOM 3902 C CA . CYS B 1 173 ? -3.189 5.852 2.42 1 87.75 173 CYS B CA 1
ATOM 3903 C C . CYS B 1 173 ? -3.416 4.516 3.119 1 87.75 173 CYS B C 1
ATOM 3905 O O . CYS B 1 173 ? -2.99 3.471 2.623 1 87.75 173 CYS B O 1
ATOM 3907 N N . ALA B 1 174 ? -4.094 4.641 4.207 1 89.75 174 ALA B N 1
ATOM 3908 C CA . ALA B 1 174 ? -4.375 3.418 4.953 1 89.75 174 ALA B CA 1
ATOM 3909 C C . ALA B 1 174 ? -5.25 2.467 4.141 1 89.75 174 ALA B C 1
ATOM 3911 O O . ALA B 1 174 ? -4.992 1.263 4.09 1 89.75 174 ALA B O 1
ATOM 3912 N N . ALA B 1 175 ? -6.238 2.947 3.51 1 93.38 175 ALA B N 1
ATOM 3913 C CA . ALA B 1 175 ? -7.125 2.133 2.684 1 93.38 175 ALA B CA 1
ATOM 3914 C C . ALA B 1 175 ? -6.367 1.499 1.523 1 93.38 175 ALA B C 1
ATOM 3916 O O . ALA B 1 175 ? -6.539 0.313 1.234 1 93.38 175 ALA B O 1
ATOM 3917 N N . ASN B 1 176 ? -5.582 2.232 0.867 1 92.62 176 ASN B N 1
ATOM 3918 C CA . ASN B 1 176 ? -4.777 1.745 -0.25 1 92.62 176 ASN B CA 1
ATOM 3919 C C . ASN B 1 176 ? -3.791 0.67 0.196 1 92.62 176 ASN B C 1
ATOM 3921 O O . ASN B 1 176 ? -3.635 -0.352 -0.475 1 92.62 176 ASN B O 1
ATOM 3925 N N . THR B 1 177 ? -3.205 0.898 1.244 1 92.31 177 THR B N 1
ATOM 3926 C CA . THR B 1 177 ? -2.266 -0.071 1.797 1 92.31 177 THR B CA 1
ATOM 3927 C C . THR B 1 177 ? -2.971 -1.386 2.119 1 92.31 177 THR B C 1
ATOM 3929 O O . THR B 1 177 ? -2.463 -2.463 1.798 1 92.31 177 THR B O 1
ATOM 3932 N N . ASN B 1 178 ? -4.098 -1.274 2.707 1 94.44 178 ASN B N 1
ATOM 3933 C CA . ASN B 1 178 ? -4.863 -2.467 3.051 1 94.44 178 ASN B CA 1
ATOM 3934 C C . ASN B 1 178 ? -5.277 -3.246 1.805 1 94.44 178 ASN B C 1
ATOM 3936 O O . ASN B 1 178 ? -5.215 -4.477 1.786 1 94.44 178 ASN B O 1
ATOM 3940 N N . ARG B 1 179 ? -5.664 -2.553 0.809 1 96.25 179 ARG B N 1
ATOM 3941 C CA . ARG B 1 179 ? -6.043 -3.178 -0.454 1 96.25 179 ARG B CA 1
ATOM 3942 C C . ARG B 1 179 ? -4.863 -3.918 -1.075 1 96.25 179 ARG B C 1
ATOM 3944 O O . ARG B 1 179 ? -5.004 -5.059 -1.521 1 96.25 179 ARG B O 1
ATOM 3951 N N . LEU B 1 180 ? -3.76 -3.33 -1.072 1 96.06 180 LEU B N 1
ATOM 3952 C CA . LEU B 1 180 ? -2.559 -3.92 -1.652 1 96.06 180 LEU B CA 1
ATOM 3953 C C . LEU B 1 180 ? -2.104 -5.133 -0.844 1 96.06 180 LEU B C 1
ATOM 3955 O O . LEU B 1 180 ? -1.675 -6.137 -1.414 1 96.06 180 LEU B O 1
ATOM 3959 N N . LYS B 1 181 ? -2.271 -5.043 0.47 1 95.69 181 LYS B N 1
ATOM 3960 C CA . LYS B 1 181 ? -1.935 -6.176 1.327 1 95.69 181 LYS B CA 1
ATOM 3961 C C . LYS B 1 181 ? -2.83 -7.375 1.031 1 95.69 181 LYS B C 1
ATOM 3963 O O . LYS B 1 181 ? -2.346 -8.5 0.906 1 95.69 181 LYS B O 1
ATOM 3968 N N . LYS B 1 182 ? -4.035 -7.207 0.872 1 96.31 182 LYS B N 1
ATOM 3969 C CA . LYS B 1 182 ? -4.988 -8.273 0.562 1 96.31 182 LYS B CA 1
ATOM 3970 C C . LYS B 1 182 ? -4.688 -8.898 -0.797 1 96.31 182 LYS B C 1
ATOM 3972 O O . LYS B 1 182 ? -4.715 -10.125 -0.942 1 96.31 182 LYS B O 1
ATOM 3977 N N . SER B 1 183 ? -4.43 -8.016 -1.673 1 96.94 183 SER B N 1
ATOM 3978 C CA . SER B 1 183 ? -4.074 -8.492 -3.008 1 96.94 183 SER B CA 1
ATOM 3979 C C . SER B 1 183 ? -2.807 -9.336 -2.977 1 96.94 183 SER B C 1
ATOM 3981 O O . SER B 1 183 ? -2.74 -10.391 -3.613 1 96.94 183 SER B O 1
ATOM 3983 N N . ASN B 1 184 ? -1.874 -8.859 -2.254 1 96.56 184 ASN B N 1
ATOM 3984 C CA . ASN B 1 184 ? -0.623 -9.594 -2.1 1 96.56 184 ASN B CA 1
ATOM 3985 C C . ASN B 1 184 ? -0.845 -10.945 -1.424 1 96.56 184 ASN B C 1
ATOM 3987 O O . ASN B 1 184 ? -0.292 -11.961 -1.855 1 96.56 184 ASN B O 1
ATOM 3991 N N . ASP B 1 185 ? -1.642 -10.992 -0.45 1 96.19 185 ASP B N 1
ATOM 3992 C CA . ASP B 1 185 ? -1.948 -12.234 0.254 1 96.19 185 ASP B CA 1
ATOM 3993 C C . ASP B 1 185 ? -2.652 -13.227 -0.667 1 96.19 185 ASP B C 1
ATOM 3995 O O . ASP B 1 185 ? -2.328 -14.414 -0.667 1 96.19 185 ASP B O 1
ATOM 3999 N N . LYS B 1 186 ? -3.551 -12.789 -1.401 1 97.19 186 LYS B N 1
ATOM 4000 C CA . LYS B 1 186 ? -4.273 -13.625 -2.354 1 97.19 186 LYS B CA 1
ATOM 4001 C C . LYS B 1 186 ? -3.33 -14.195 -3.406 1 97.19 186 LYS B C 1
ATOM 4003 O O . LYS B 1 186 ? -3.4 -15.383 -3.732 1 97.19 186 LYS B O 1
ATOM 4008 N N . ALA B 1 187 ? -2.479 -13.359 -3.895 1 96.75 187 ALA B N 1
ATOM 4009 C CA . ALA B 1 187 ? -1.522 -13.781 -4.914 1 96.75 187 ALA B CA 1
ATOM 4010 C C . ALA B 1 187 ? -0.55 -14.82 -4.363 1 96.75 187 ALA B C 1
ATOM 4012 O O . ALA B 1 187 ? -0.233 -15.805 -5.035 1 96.75 187 ALA B O 1
ATOM 4013 N N . LYS B 1 188 ? -0.144 -14.672 -3.205 1 96.12 188 LYS B N 1
ATOM 4014 C CA . LYS B 1 188 ? 0.777 -15.609 -2.566 1 96.12 188 LYS B CA 1
ATOM 4015 C C . LYS B 1 188 ? 0.111 -16.953 -2.336 1 96.12 188 LYS B C 1
ATOM 4017 O O . LYS B 1 188 ? 0.719 -18 -2.57 1 96.12 188 LYS B O 1
ATOM 4022 N N . LYS B 1 189 ? -1.073 -16.859 -1.914 1 97.25 189 LYS B N 1
ATOM 4023 C CA . LYS B 1 189 ? -1.823 -18.094 -1.709 1 97.25 189 LYS B CA 1
ATOM 4024 C C . LYS B 1 189 ? -2.016 -18.859 -3.023 1 97.25 189 LYS B C 1
ATOM 4026 O O . LYS B 1 189 ? -1.862 -20.078 -3.074 1 97.25 189 LYS B O 1
ATOM 4031 N N . GLN B 1 190 ? -2.314 -18.156 -3.992 1 97.56 190 GLN B N 1
ATOM 4032 C CA . GLN B 1 190 ? -2.473 -18.734 -5.32 1 97.56 190 GLN B CA 1
ATOM 4033 C C . GLN B 1 190 ? -1.165 -19.359 -5.805 1 97.56 190 GLN B C 1
ATOM 4035 O O . GLN B 1 190 ? -1.165 -20.438 -6.383 1 97.56 190 GLN B O 1
ATOM 4040 N N . ASN B 1 191 ? -0.137 -18.641 -5.594 1 96.94 191 ASN B N 1
ATOM 4041 C CA . ASN B 1 191 ? 1.185 -19.156 -5.934 1 96.94 191 ASN B CA 1
ATOM 4042 C C . ASN B 1 191 ? 1.471 -20.484 -5.219 1 96.94 191 ASN B C 1
ATOM 4044 O O . ASN B 1 191 ? 1.971 -21.422 -5.828 1 96.94 191 ASN B O 1
ATOM 4048 N N . GLU B 1 192 ? 1.168 -20.5 -4.004 1 97 192 GLU B N 1
ATOM 4049 C CA . GLU B 1 192 ? 1.391 -21.703 -3.207 1 97 192 GLU B CA 1
ATOM 4050 C C . GLU B 1 192 ? 0.562 -22.875 -3.73 1 97 192 GLU B C 1
ATOM 4052 O O . GLU B 1 192 ? 1.065 -23.984 -3.855 1 97 192 GLU B O 1
ATOM 4057 N N . GLU B 1 193 ? -0.612 -22.609 -4.023 1 96.81 193 GLU B N 1
ATOM 4058 C CA . GLU B 1 193 ? -1.51 -23.656 -4.531 1 96.81 193 GLU B CA 1
ATOM 4059 C C . GLU B 1 193 ? -1.035 -24.172 -5.883 1 96.81 193 GLU B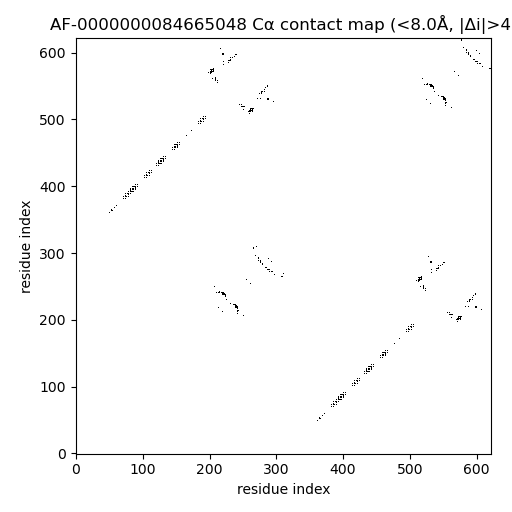 C 1
ATOM 4061 O O . GLU B 1 193 ? -0.993 -25.391 -6.098 1 96.81 193 GLU B O 1
ATOM 4066 N N . LEU B 1 194 ? -0.653 -23.312 -6.742 1 96.75 194 LEU B N 1
ATOM 4067 C CA . LEU B 1 194 ? -0.159 -23.688 -8.062 1 96.75 194 LEU B CA 1
ATOM 4068 C C . LEU B 1 194 ? 1.144 -24.484 -7.945 1 96.75 194 LEU B C 1
ATOM 4070 O O . LEU B 1 194 ? 1.331 -25.484 -8.633 1 96.75 194 LEU B O 1
ATOM 4074 N N . ALA B 1 195 ? 1.973 -23.969 -7.117 1 96.31 195 ALA B N 1
ATOM 4075 C CA . ALA B 1 195 ? 3.252 -24.641 -6.91 1 96.31 195 ALA B CA 1
ATOM 4076 C C . ALA B 1 195 ? 3.045 -26.062 -6.375 1 96.31 195 ALA B C 1
ATOM 4078 O O . ALA B 1 195 ? 3.703 -27 -6.828 1 96.31 195 ALA B O 1
ATOM 4079 N N . LYS B 1 196 ? 2.184 -26.203 -5.426 1 96.69 196 LYS B N 1
ATOM 4080 C CA . LYS B 1 196 ? 1.868 -27.516 -4.867 1 96.69 196 LYS B CA 1
ATOM 4081 C C . LYS B 1 196 ? 1.312 -28.438 -5.938 1 96.69 196 LYS B C 1
ATOM 4083 O O . LYS B 1 196 ? 1.718 -29.609 -6.027 1 96.69 196 LYS B O 1
ATOM 4088 N N . LYS B 1 197 ? 0.435 -27.891 -6.68 1 96.44 197 LYS B N 1
ATOM 4089 C CA . LYS B 1 197 ? -0.157 -28.688 -7.754 1 96.44 197 LYS B CA 1
ATOM 4090 C C . LYS B 1 197 ? 0.9 -29.109 -8.766 1 96.44 197 LYS B C 1
ATOM 4092 O O . LYS B 1 197 ? 0.95 -30.266 -9.172 1 96.44 197 LYS B O 1
ATOM 4097 N N . LEU B 1 198 ? 1.667 -28.203 -9.156 1 96.56 198 LEU B N 1
ATOM 4098 C CA . LEU B 1 198 ? 2.727 -28.5 -10.117 1 96.56 198 LEU B CA 1
ATOM 4099 C C . LEU B 1 198 ? 3.691 -29.531 -9.555 1 96.56 198 LEU B C 1
ATOM 4101 O O . LEU B 1 198 ? 4.059 -30.484 -10.25 1 96.56 198 LEU B O 1
ATOM 4105 N N . THR B 1 199 ? 4.082 -29.328 -8.344 1 96.5 199 THR B N 1
ATOM 4106 C CA . THR B 1 199 ? 4.98 -30.266 -7.688 1 96.5 199 THR B CA 1
ATOM 4107 C C . THR B 1 199 ? 4.375 -31.672 -7.684 1 96.5 199 THR B C 1
ATOM 4109 O O . THR B 1 199 ? 5.062 -32.656 -7.98 1 96.5 199 THR B O 1
ATOM 4112 N N . SER B 1 200 ? 3.152 -31.734 -7.398 1 96.5 200 SER B N 1
ATOM 4113 C CA . SER B 1 200 ? 2.457 -33 -7.359 1 96.5 200 SER B CA 1
ATOM 4114 C C . SER B 1 200 ? 2.434 -33.688 -8.734 1 96.5 200 SER B C 1
ATOM 4116 O O . SER B 1 200 ? 2.746 -34.875 -8.859 1 96.5 200 SER B O 1
ATOM 4118 N N . VAL B 1 201 ? 2.09 -32.938 -9.719 1 96.94 201 VAL B N 1
ATOM 4119 C CA . VAL B 1 201 ? 1.996 -33.469 -11.07 1 96.94 201 VAL B CA 1
ATOM 4120 C C . VAL B 1 201 ? 3.371 -33.938 -11.539 1 96.94 201 VAL B C 1
ATOM 4122 O O . VAL B 1 201 ? 3.5 -35.031 -12.102 1 96.94 201 VAL B O 1
ATOM 4125 N N . LEU B 1 202 ? 4.336 -33.219 -11.266 1 97 202 LEU B N 1
ATOM 4126 C CA . LEU B 1 202 ? 5.695 -33.562 -11.664 1 97 202 LEU B CA 1
ATOM 4127 C C . LEU B 1 202 ? 6.156 -34.812 -10.938 1 97 202 LEU B C 1
ATOM 4129 O O . LEU B 1 202 ? 6.824 -35.688 -11.523 1 97 202 LEU B O 1
ATOM 4133 N N . TYR B 1 203 ? 5.805 -34.906 -9.672 1 97.12 203 TYR B N 1
ATOM 4134 C CA . TYR B 1 203 ? 6.133 -36.094 -8.898 1 97.12 203 TYR B CA 1
ATOM 4135 C C . TYR B 1 203 ? 5.539 -37.344 -9.547 1 97.12 203 TYR B C 1
ATOM 4137 O O . TYR B 1 203 ? 6.25 -38.312 -9.797 1 97.12 203 TYR B O 1
ATOM 4145 N N . TYR B 1 204 ? 4.289 -37.25 -9.859 1 96.12 204 TYR B N 1
ATOM 4146 C CA . TYR B 1 204 ? 3.604 -38.406 -10.445 1 96.12 204 TYR B CA 1
ATOM 4147 C C . TYR B 1 204 ? 4.191 -38.75 -11.812 1 96.12 204 TYR B C 1
ATOM 4149 O O . TYR B 1 204 ? 4.344 -39.938 -12.148 1 96.12 204 TYR B O 1
ATOM 4157 N N . MET B 1 205 ? 4.547 -37.781 -12.523 1 96.56 205 MET B N 1
ATOM 4158 C CA . MET B 1 205 ? 5.129 -38.031 -13.844 1 96.56 205 MET B CA 1
ATOM 4159 C C . MET B 1 205 ? 6.465 -38.75 -13.719 1 96.56 205 MET B C 1
ATOM 4161 O O . MET B 1 205 ? 6.754 -39.656 -14.5 1 96.56 205 MET B O 1
ATOM 4165 N N . GLY B 1 206 ? 7.199 -38.344 -12.789 1 96.12 206 GLY B N 1
ATOM 4166 C CA . GLY B 1 206 ? 8.445 -39.031 -12.539 1 96.12 206 GLY B CA 1
ATOM 4167 C C . GLY B 1 206 ? 8.242 -40.531 -12.234 1 96.12 206 GLY B C 1
ATOM 4168 O O . GLY B 1 206 ? 8.969 -41.375 -12.758 1 96.12 206 GLY B O 1
ATOM 4169 N N . CYS B 1 207 ? 7.246 -40.812 -11.5 1 96.75 207 CYS B N 1
ATOM 4170 C CA . CYS B 1 207 ? 6.918 -42.188 -11.156 1 96.75 207 CYS B CA 1
ATOM 4171 C C . CYS B 1 207 ? 6.398 -42.938 -12.375 1 96.75 207 CYS B C 1
ATOM 4173 O O . CYS B 1 207 ? 6.777 -44.094 -12.609 1 96.75 207 CYS B O 1
ATOM 4175 N N . TYR B 1 208 ? 5.637 -42.25 -13.133 1 97.25 208 TYR B N 1
ATOM 4176 C CA . TYR B 1 208 ? 5 -42.906 -14.266 1 97.25 208 TYR B CA 1
ATOM 4177 C C . TYR B 1 208 ? 6.027 -43.25 -15.344 1 97.25 208 TYR B C 1
ATOM 4179 O O . TYR B 1 208 ? 5.906 -44.281 -16.016 1 97.25 208 TYR B O 1
ATOM 4187 N N . VAL B 1 209 ? 6.961 -42.375 -15.523 1 97.81 209 VAL B N 1
ATOM 4188 C CA . VAL B 1 209 ? 8.008 -42.719 -16.484 1 97.81 209 VAL B CA 1
ATOM 4189 C C . VAL B 1 209 ? 8.711 -44 -16.062 1 97.81 209 VAL B C 1
ATOM 4191 O O . VAL B 1 209 ? 9 -44.875 -16.891 1 97.81 209 VAL B O 1
ATOM 4194 N N . THR B 1 210 ? 8.969 -44.125 -14.805 1 96.75 210 THR B N 1
ATOM 4195 C CA . THR B 1 210 ? 9.578 -45.344 -14.289 1 96.75 210 THR B CA 1
ATOM 4196 C C . THR B 1 210 ? 8.664 -46.531 -14.531 1 96.75 210 THR B C 1
ATOM 4198 O O . THR B 1 210 ? 9.125 -47.594 -14.984 1 96.75 210 THR B O 1
ATOM 4201 N N . ASP B 1 211 ? 7.422 -46.344 -14.258 1 97.31 211 ASP B N 1
ATOM 4202 C CA . ASP B 1 211 ? 6.461 -47.406 -14.508 1 97.31 211 ASP B CA 1
ATOM 4203 C C . ASP B 1 211 ? 6.453 -47.812 -15.977 1 97.31 211 ASP B C 1
ATOM 4205 O O . ASP B 1 211 ? 6.43 -49 -16.297 1 97.31 211 ASP B O 1
ATOM 4209 N N . LEU B 1 212 ? 6.461 -46.844 -16.797 1 98.25 212 LEU B N 1
ATOM 4210 C CA . LEU B 1 212 ? 6.445 -47.125 -18.234 1 98.25 212 LEU B CA 1
ATOM 4211 C C . LEU B 1 212 ? 7.723 -47.844 -18.672 1 98.25 212 LEU B C 1
ATOM 4213 O O . LEU B 1 212 ? 7.691 -48.688 -19.531 1 98.25 212 LEU B O 1
ATOM 4217 N N . ASP B 1 213 ? 8.766 -47.469 -18.094 1 97.81 213 ASP B N 1
ATOM 4218 C CA . ASP B 1 213 ? 10.016 -48.156 -18.391 1 97.81 213 ASP B CA 1
ATOM 4219 C C . ASP B 1 213 ? 9.938 -49.625 -17.969 1 97.81 213 ASP B C 1
ATOM 4221 O O . ASP B 1 213 ? 10.398 -50.531 -18.703 1 97.81 213 ASP B O 1
ATOM 4225 N N . LEU B 1 214 ? 9.383 -49.875 -16.844 1 97.31 214 LEU B N 1
ATOM 4226 C CA . LEU B 1 214 ? 9.203 -51.219 -16.375 1 97.31 214 LEU B CA 1
ATOM 4227 C C . LEU B 1 214 ? 8.289 -52 -17.312 1 97.31 214 LEU B C 1
ATOM 4229 O O . LEU B 1 214 ? 8.531 -53.188 -17.594 1 97.31 214 LEU B O 1
ATOM 4233 N N . VAL B 1 215 ? 7.305 -51.344 -17.766 1 97.31 215 VAL B N 1
ATOM 4234 C CA . VAL B 1 215 ? 6.395 -51.969 -18.719 1 97.31 215 VAL B CA 1
ATOM 4235 C C . VAL B 1 215 ? 7.148 -52.312 -20 1 97.31 215 VAL B C 1
ATOM 4237 O O . VAL B 1 215 ? 7.035 -53.438 -20.516 1 97.31 215 VAL B O 1
ATOM 4240 N N . SER B 1 216 ? 7.871 -51.344 -20.5 1 96.44 216 SER B N 1
ATOM 4241 C CA . SER B 1 216 ? 8.609 -51.5 -21.75 1 96.44 216 SER B CA 1
ATOM 4242 C C . SER B 1 216 ? 9.578 -52.688 -21.688 1 96.44 216 SER B C 1
ATOM 4244 O O . SER B 1 216 ? 9.766 -53.406 -22.672 1 96.44 216 SER B O 1
ATOM 4246 N N . GLU B 1 217 ? 10.078 -52.875 -20.578 1 95.38 217 GLU B N 1
ATOM 4247 C CA . GLU B 1 217 ? 11.078 -53.906 -20.391 1 95.38 217 GLU B CA 1
ATOM 4248 C C . GLU B 1 217 ? 10.461 -55.188 -19.828 1 95.38 217 GLU B C 1
ATOM 4250 O O . GLU B 1 217 ? 11.172 -56.125 -19.516 1 95.38 217 GLU B O 1
ATOM 4255 N N . GLU B 1 218 ? 9.203 -55.188 -19.609 1 95.31 218 GLU B N 1
ATOM 4256 C CA . GLU B 1 218 ? 8.43 -56.344 -19.156 1 95.31 218 GLU B CA 1
ATOM 4257 C C . GLU B 1 218 ? 8.953 -56.875 -17.812 1 95.31 218 GLU B C 1
ATOM 4259 O O . GLU B 1 218 ? 9.148 -58.062 -17.641 1 95.31 218 GLU B O 1
ATOM 4264 N N . VAL B 1 219 ? 9.156 -55.938 -16.953 1 96.25 219 VAL B N 1
ATOM 4265 C CA . VAL B 1 219 ? 9.703 -56.281 -15.641 1 96.25 219 VAL B CA 1
ATOM 4266 C C . VAL B 1 219 ? 8.578 -56.719 -14.703 1 96.25 219 VAL B C 1
ATOM 4268 O O . VAL B 1 219 ? 7.516 -56.094 -14.672 1 96.25 219 VAL B O 1
ATOM 4271 N N . ARG B 1 220 ? 8.805 -57.781 -14.023 1 96.06 220 ARG B N 1
ATOM 4272 C CA . ARG B 1 220 ? 7.871 -58.219 -12.992 1 96.06 220 ARG B CA 1
ATOM 4273 C C . ARG B 1 220 ? 8.25 -57.688 -11.625 1 96.06 220 ARG B C 1
ATOM 4275 O O . ARG B 1 220 ? 9.352 -57.906 -11.133 1 96.06 220 ARG B O 1
ATOM 4282 N N . ILE B 1 221 ? 7.293 -56.906 -10.992 1 93.81 221 ILE B N 1
ATOM 4283 C CA . ILE B 1 221 ? 7.609 -56.219 -9.742 1 93.81 221 ILE B CA 1
ATOM 4284 C C . ILE B 1 221 ? 6.707 -56.75 -8.633 1 93.81 221 ILE B C 1
ATOM 4286 O O . ILE B 1 221 ? 5.664 -57.344 -8.898 1 93.81 221 ILE B O 1
ATOM 4290 N N . TYR B 1 222 ? 7.195 -56.5 -7.387 1 90.62 222 TYR B N 1
ATOM 4291 C CA . TYR B 1 222 ? 6.355 -56.781 -6.227 1 90.62 222 TYR B CA 1
ATOM 4292 C C . TYR B 1 222 ? 5.32 -55.656 -6.027 1 90.62 222 TYR B C 1
ATOM 4294 O O . TYR B 1 222 ? 5.633 -54.469 -6.168 1 90.62 222 TYR B O 1
ATOM 4302 N N . LYS B 1 223 ? 4.121 -56 -5.793 1 84 223 LYS B N 1
ATOM 4303 C CA . LYS B 1 223 ? 3.039 -55.031 -5.691 1 84 223 LYS B CA 1
ATOM 4304 C C . LYS B 1 223 ? 2.676 -54.75 -4.234 1 84 223 LYS B C 1
ATOM 4306 O O . LYS B 1 223 ? 1.687 -54.094 -3.951 1 84 223 LYS B O 1
ATOM 4311 N N . CYS B 1 224 ? 3.342 -55.344 -3.383 1 83.19 224 CYS B N 1
ATOM 4312 C CA . CYS B 1 224 ? 2.992 -55.188 -1.977 1 83.19 224 CYS B CA 1
ATOM 4313 C C . CYS B 1 224 ? 3.34 -53.781 -1.488 1 83.19 224 CYS B C 1
ATOM 4315 O O . CYS B 1 224 ? 4.289 -53.156 -1.978 1 83.19 224 CYS B O 1
ATOM 4317 N N . GLU B 1 225 ? 2.381 -53.344 -0.697 1 73.88 225 GLU B N 1
ATOM 4318 C CA . GLU B 1 225 ? 2.576 -52.031 -0.069 1 73.88 225 GLU B CA 1
ATOM 4319 C C . GLU B 1 225 ? 3.104 -52.188 1.354 1 73.88 225 GLU B C 1
ATOM 4321 O O . GLU B 1 225 ? 2.621 -53.031 2.119 1 73.88 225 GLU B O 1
ATOM 4326 N N . HIS B 1 226 ? 4.293 -51.75 1.496 1 73.75 226 HIS B N 1
ATOM 4327 C CA . HIS B 1 226 ? 4.816 -51.75 2.857 1 73.75 226 HIS B CA 1
ATOM 4328 C C . HIS B 1 226 ? 5.48 -50.406 3.174 1 73.75 226 HIS B C 1
ATOM 4330 O O . HIS B 1 226 ? 6.195 -49.844 2.338 1 73.75 226 HIS B O 1
ATOM 4336 N N . ASP B 1 227 ? 5.086 -49.938 4.32 1 65.31 227 ASP B N 1
ATOM 4337 C CA . ASP B 1 227 ? 5.68 -48.688 4.801 1 65.31 227 ASP B CA 1
ATOM 4338 C C . ASP B 1 227 ? 7.148 -48.875 5.176 1 65.31 227 ASP B C 1
ATOM 4340 O O . ASP B 1 227 ? 7.965 -47.969 5.016 1 65.31 227 ASP B O 1
ATOM 4344 N N . ASP B 1 228 ? 7.309 -50.094 5.629 1 72.62 228 ASP B N 1
ATOM 4345 C CA . ASP B 1 228 ? 8.648 -50.438 6.109 1 72.62 228 ASP B CA 1
ATOM 4346 C C . ASP B 1 228 ? 9.211 -51.656 5.383 1 72.62 228 ASP B C 1
ATOM 4348 O O . ASP B 1 228 ? 8.734 -52.781 5.574 1 72.62 228 ASP B O 1
ATOM 4352 N N . ILE B 1 229 ? 10.18 -51.344 4.406 1 79.62 229 ILE B N 1
ATOM 4353 C CA . ILE B 1 229 ? 10.734 -52.406 3.574 1 79.62 229 ILE B CA 1
ATOM 4354 C C . ILE B 1 229 ? 11.617 -53.312 4.422 1 79.62 229 ILE B C 1
ATOM 4356 O O . ILE B 1 229 ? 12.008 -54.406 3.984 1 79.62 229 ILE B O 1
ATOM 4360 N N . SER B 1 230 ? 11.812 -52.938 5.672 1 76.31 230 SER B N 1
ATOM 4361 C CA . SER B 1 230 ? 12.633 -53.75 6.551 1 76.31 230 SER B CA 1
ATOM 4362 C C . SER B 1 230 ? 11.82 -54.875 7.172 1 76.31 230 SER B C 1
ATOM 4364 O O . SER B 1 230 ? 12.383 -55.844 7.707 1 76.31 230 SER B O 1
ATOM 4366 N N . ASN B 1 231 ? 10.508 -54.781 7.074 1 77 231 ASN B N 1
ATOM 4367 C CA . ASN B 1 231 ? 9.672 -55.781 7.707 1 77 231 ASN B CA 1
ATOM 4368 C C . ASN B 1 231 ? 8.672 -56.375 6.719 1 77 231 ASN B C 1
ATOM 4370 O O . ASN B 1 231 ? 7.457 -56.25 6.902 1 77 231 ASN B O 1
ATOM 4374 N N . ILE B 1 232 ? 9.117 -57 5.711 1 79 232 ILE B N 1
ATOM 4375 C CA . ILE B 1 232 ? 8.25 -57.625 4.73 1 79 232 ILE B CA 1
ATOM 4376 C C . ILE B 1 232 ? 7.781 -58.969 5.266 1 79 232 ILE B C 1
ATOM 4378 O O . ILE B 1 232 ? 8.602 -59.812 5.648 1 79 232 ILE B O 1
ATOM 4382 N N . PRO B 1 233 ? 6.523 -59.031 5.383 1 74.44 233 PRO B N 1
ATOM 4383 C CA . PRO B 1 233 ? 6.047 -60.344 5.824 1 74.44 233 PRO B CA 1
ATOM 4384 C C . PRO B 1 233 ? 6.387 -61.469 4.84 1 74.44 233 PRO B C 1
ATOM 4386 O O . PRO B 1 233 ? 6.402 -61.25 3.625 1 74.44 233 PRO B O 1
ATOM 4389 N N . TYR B 1 234 ? 6.594 -62.688 5.312 1 71.56 234 TYR B N 1
ATOM 4390 C CA . TYR B 1 234 ? 7.055 -63.844 4.523 1 71.56 234 TYR B CA 1
ATOM 4391 C C . TYR B 1 234 ? 5.992 -64.25 3.521 1 71.56 234 TYR B C 1
ATOM 4393 O O . TYR B 1 234 ? 6.32 -64.75 2.424 1 71.56 234 TYR B O 1
ATOM 4401 N N . LYS B 1 235 ? 4.746 -63.938 3.723 1 70.19 235 LYS B N 1
ATOM 4402 C CA . LYS B 1 235 ? 3.711 -64.5 2.871 1 70.19 235 LYS B CA 1
ATOM 4403 C C . LYS B 1 235 ? 3.311 -63.531 1.762 1 70.19 235 LYS B C 1
ATOM 4405 O O . LYS B 1 235 ? 2.557 -63.906 0.856 1 70.19 235 LYS B O 1
ATOM 4410 N N . VAL B 1 236 ? 3.887 -62.5 1.796 1 66.38 236 VAL B N 1
ATOM 4411 C CA . VAL B 1 236 ? 3.43 -61.5 0.818 1 66.38 236 VAL B CA 1
ATOM 4412 C C . VAL B 1 236 ? 4.406 -61.438 -0.355 1 66.38 236 VAL B C 1
ATOM 4414 O O . VAL B 1 236 ? 5.461 -60.812 -0.266 1 66.38 236 VAL B O 1
ATOM 4417 N N . GLN B 1 237 ? 4.059 -62.25 -1.429 1 78.88 237 GLN B N 1
ATOM 4418 C CA . GLN B 1 237 ? 4.961 -62.344 -2.57 1 78.88 237 GLN B CA 1
ATOM 4419 C C . GLN B 1 237 ? 4.219 -62.094 -3.881 1 78.88 237 GLN B C 1
ATOM 4421 O O . GLN B 1 237 ? 4.574 -62.656 -4.918 1 78.88 237 GLN B O 1
ATOM 4426 N N . HIS B 1 238 ? 3.234 -61.281 -3.742 1 86.25 238 HIS B N 1
ATOM 4427 C CA . HIS B 1 238 ? 2.488 -61.062 -4.977 1 86.25 238 HIS B CA 1
ATOM 4428 C C . HIS B 1 238 ? 3.266 -60.156 -5.922 1 86.25 238 HIS B C 1
ATOM 4430 O O . HIS B 1 238 ? 3.865 -59.156 -5.484 1 86.25 238 HIS B O 1
ATOM 4436 N N . THR B 1 239 ? 3.391 -60.656 -7.164 1 91.62 239 THR B N 1
ATOM 4437 C CA . THR B 1 239 ? 4.102 -59.906 -8.195 1 91.62 239 THR B CA 1
ATOM 4438 C C . THR B 1 239 ? 3.176 -59.562 -9.359 1 91.62 239 THR B C 1
ATOM 4440 O O . THR B 1 239 ? 2.059 -60.094 -9.438 1 91.62 239 THR B O 1
ATOM 4443 N N . GLN B 1 240 ? 3.541 -58.531 -10.078 1 91.69 240 GLN B N 1
ATOM 4444 C CA . GLN B 1 240 ? 2.789 -58.156 -11.266 1 91.69 240 GLN B CA 1
ATOM 4445 C C . GLN B 1 240 ? 3.709 -57.562 -12.336 1 91.69 240 GLN B C 1
ATOM 4447 O O . GLN B 1 240 ? 4.777 -57.062 -12.023 1 91.69 240 GLN B O 1
ATOM 4452 N N . GLN B 1 241 ? 3.336 -57.938 -13.469 1 93.62 241 GLN B N 1
ATOM 4453 C CA . GLN B 1 241 ? 3.865 -57.188 -14.594 1 93.62 241 GLN B CA 1
ATOM 4454 C C . GLN B 1 241 ? 2.91 -56.062 -15 1 93.62 241 GLN B C 1
ATOM 4456 O O . GLN B 1 241 ? 1.759 -56.312 -15.352 1 93.62 241 GLN B O 1
ATOM 4461 N N . LYS B 1 242 ? 3.381 -54.844 -14.828 1 93.19 242 LYS B N 1
ATOM 4462 C CA . LYS B 1 242 ? 2.521 -53.719 -15.172 1 93.19 242 LYS B CA 1
ATOM 4463 C C . LYS B 1 242 ? 2.254 -53.656 -16.672 1 93.19 242 LYS B C 1
ATOM 4465 O O . LYS B 1 242 ? 3.102 -54.062 -17.484 1 93.19 242 LYS B O 1
ATOM 4470 N N . GLU B 1 243 ? 1.091 -53.219 -16.969 1 95.44 243 GLU B N 1
ATOM 4471 C CA . GLU B 1 243 ? 0.689 -53.031 -18.359 1 95.44 243 GLU B CA 1
ATOM 4472 C C . GLU B 1 243 ? 0.454 -51.562 -18.672 1 95.44 243 GLU B C 1
ATOM 4474 O O . GLU B 1 243 ? 0.228 -50.75 -17.781 1 95.44 243 GLU B O 1
ATOM 4479 N N . VAL B 1 244 ? 0.478 -51.312 -19.922 1 97.25 244 VAL B N 1
ATOM 4480 C CA . VAL B 1 244 ? 0.379 -49.906 -20.375 1 97.25 244 VAL B CA 1
ATOM 4481 C C . VAL B 1 244 ? -0.952 -49.312 -19.922 1 97.25 244 VAL B C 1
ATOM 4483 O O . VAL B 1 244 ? -1.002 -48.188 -19.469 1 97.25 244 VAL B O 1
ATOM 4486 N N . TRP B 1 245 ? -1.994 -50.094 -19.984 1 95.94 245 TRP B N 1
ATOM 4487 C CA . TRP B 1 245 ? -3.316 -49.562 -19.672 1 95.94 245 TRP B CA 1
ATOM 4488 C C . TRP B 1 245 ? -3.414 -49.188 -18.188 1 95.94 245 TRP B C 1
ATOM 4490 O O . TRP B 1 245 ? -4.168 -48.281 -17.812 1 95.94 245 TRP B O 1
ATOM 4500 N N . MET B 1 246 ? -2.66 -49.812 -17.344 1 95.69 246 MET B N 1
ATOM 4501 C CA . MET B 1 246 ? -2.668 -49.5 -15.922 1 95.69 246 MET B CA 1
ATOM 4502 C C . MET B 1 246 ? -2.102 -48.125 -15.656 1 95.69 246 MET B C 1
ATOM 4504 O O . MET B 1 246 ? -2.654 -47.344 -14.859 1 95.69 246 MET B O 1
ATOM 4508 N N . VAL B 1 247 ? -1.019 -47.875 -16.391 1 97.38 247 VAL B N 1
ATOM 4509 C CA . VAL B 1 247 ? -0.355 -46.594 -16.203 1 97.38 247 VAL B CA 1
ATOM 4510 C C . VAL B 1 247 ? -1.226 -45.5 -16.781 1 97.38 247 VAL B C 1
ATOM 4512 O O . VAL B 1 247 ? -1.443 -44.469 -16.125 1 97.38 247 VAL B O 1
ATOM 4515 N N . SER B 1 248 ? -1.706 -45.656 -18.016 1 97.75 248 SER B N 1
ATOM 4516 C CA . SER B 1 248 ? -2.557 -44.656 -18.641 1 97.75 248 SER B CA 1
ATOM 4517 C C . SER B 1 248 ? -3.801 -44.375 -17.797 1 97.75 248 SER B C 1
ATOM 4519 O O . SER B 1 248 ? -4.191 -43.219 -17.609 1 97.75 248 SER B O 1
ATOM 4521 N N . ASN B 1 249 ? -4.375 -45.406 -17.234 1 96.75 249 ASN B N 1
ATOM 4522 C CA . ASN B 1 249 ? -5.555 -45.25 -16.391 1 96.75 249 ASN B CA 1
ATOM 4523 C C . ASN B 1 249 ? -5.223 -44.5 -15.102 1 96.75 249 ASN B C 1
ATOM 4525 O O . ASN B 1 249 ? -6.027 -43.719 -14.617 1 96.75 249 ASN B O 1
ATOM 4529 N N . ASP B 1 250 ? -4.133 -44.719 -14.578 1 96.38 250 ASP B N 1
ATOM 4530 C CA . ASP B 1 250 ? -3.73 -44.062 -13.352 1 96.38 250 ASP B CA 1
ATOM 4531 C C . ASP B 1 250 ? -3.516 -42.562 -13.594 1 96.38 250 ASP B C 1
ATOM 4533 O O . ASP B 1 250 ? -3.939 -41.719 -12.789 1 96.38 250 ASP B O 1
ATOM 4537 N N . ILE B 1 251 ? -2.863 -42.281 -14.703 1 97.31 251 ILE B N 1
ATOM 4538 C CA . ILE B 1 251 ? -2.672 -40.875 -15.039 1 97.31 251 ILE B CA 1
ATOM 4539 C C . ILE B 1 251 ? -4.031 -40.188 -15.188 1 97.31 251 ILE B C 1
ATOM 4541 O O . ILE B 1 251 ? -4.254 -39.125 -14.633 1 97.31 251 ILE B O 1
ATOM 4545 N N . TYR B 1 252 ? -4.898 -40.812 -15.898 1 97.5 252 TYR B N 1
ATOM 4546 C CA . TYR B 1 252 ? -6.23 -40.25 -16.109 1 97.5 252 TYR B CA 1
ATOM 4547 C C . TYR B 1 252 ? -6.941 -40.031 -14.773 1 97.5 252 TYR B C 1
ATOM 4549 O O . TYR B 1 252 ? -7.523 -38.969 -14.531 1 97.5 252 TYR B O 1
ATOM 4557 N N . ARG B 1 253 ? -6.859 -40.969 -13.914 1 95.81 253 ARG B N 1
ATOM 4558 C CA . ARG B 1 253 ? -7.531 -40.875 -12.617 1 95.81 253 ARG B CA 1
ATOM 4559 C C . ARG B 1 253 ? -6.984 -39.75 -11.789 1 95.81 253 ARG B C 1
ATOM 4561 O O . ARG B 1 253 ? -7.742 -39.031 -11.109 1 95.81 253 ARG B O 1
ATOM 4568 N N . GLN B 1 254 ? -5.77 -39.5 -11.891 1 95.56 254 GLN B N 1
ATOM 4569 C CA . GLN B 1 254 ? -5.121 -38.469 -11.078 1 95.56 254 GLN B CA 1
ATOM 4570 C C . GLN B 1 254 ? -5.469 -37.094 -11.586 1 95.56 254 GLN B C 1
ATOM 4572 O O . GLN B 1 254 ? -5.543 -36.125 -10.805 1 95.56 254 GLN B O 1
ATOM 4577 N N . LEU B 1 255 ? -5.781 -37.062 -12.883 1 96.44 255 LEU B N 1
ATOM 4578 C CA . LEU B 1 255 ? -5.836 -35.719 -13.453 1 96.44 255 LEU B CA 1
ATOM 4579 C C . LEU B 1 255 ? -7.215 -35.438 -14.047 1 96.44 255 LEU B C 1
ATOM 4581 O O . LEU B 1 255 ? -7.449 -34.344 -14.602 1 96.44 255 LEU B O 1
ATOM 4585 N N . LYS B 1 256 ? -8.094 -36.312 -13.867 1 95 256 LYS B N 1
ATOM 4586 C CA . LYS B 1 256 ? -9.398 -36.219 -14.508 1 95 256 LYS B CA 1
ATOM 4587 C C . LYS B 1 256 ? -10.148 -34.969 -14.062 1 95 256 LYS B C 1
ATOM 4589 O O . LYS B 1 256 ? -11.039 -34.5 -14.758 1 95 256 LYS B O 1
ATOM 4594 N N . ASP B 1 257 ? -9.781 -34.406 -12.875 1 94.06 257 ASP B N 1
ATOM 4595 C CA . ASP B 1 257 ? -10.477 -33.219 -12.359 1 94.06 257 ASP B CA 1
ATOM 4596 C C . ASP B 1 257 ? -9.789 -31.938 -12.812 1 94.06 257 ASP B C 1
ATOM 4598 O O . ASP B 1 257 ? -10.258 -30.828 -12.508 1 94.06 257 ASP B O 1
ATOM 4602 N N . GLU B 1 258 ? -8.844 -32.094 -13.555 1 95.25 258 GLU B N 1
ATOM 4603 C CA . GLU B 1 258 ? -8.141 -30.922 -14.086 1 95.25 258 GLU B CA 1
ATOM 4604 C C . GLU B 1 258 ? -8.641 -30.562 -15.477 1 95.25 258 GLU B C 1
ATOM 4606 O O . GLU B 1 258 ? -8.484 -31.344 -16.422 1 95.25 258 GLU B O 1
ATOM 4611 N N . GLU B 1 259 ? -9.094 -29.375 -15.594 1 93.81 259 GLU B N 1
ATOM 4612 C CA . GLU B 1 259 ? -9.719 -28.938 -16.844 1 93.81 259 GLU B CA 1
ATOM 4613 C C . GLU B 1 259 ? -8.719 -28.938 -17.984 1 93.81 259 GLU B C 1
ATOM 4615 O O . GLU B 1 259 ? -9.031 -29.391 -19.094 1 93.81 259 GLU B O 1
ATOM 4620 N N . GLY B 1 260 ? -7.523 -28.438 -17.688 1 94.56 260 GLY B N 1
ATOM 4621 C CA . GLY B 1 260 ? -6.5 -28.406 -18.719 1 94.56 260 GLY B CA 1
ATOM 4622 C C . GLY B 1 260 ? -6.152 -29.781 -19.266 1 94.56 260 GLY B C 1
ATOM 4623 O O . GLY B 1 260 ? -5.953 -29.953 -20.469 1 94.56 260 GLY B O 1
ATOM 4624 N N . PHE B 1 261 ? -6.113 -30.797 -18.469 1 97 261 PHE B N 1
ATOM 4625 C CA . PHE B 1 261 ? -5.844 -32.188 -18.844 1 97 261 PHE B CA 1
ATOM 4626 C C . PHE B 1 261 ? -6.969 -32.719 -19.703 1 97 261 PHE B C 1
ATOM 4628 O O . PHE B 1 261 ? -6.719 -33.281 -20.781 1 97 261 PHE B O 1
ATOM 4635 N N . LEU B 1 262 ? -8.18 -32.531 -19.281 1 96.12 262 LEU B N 1
ATOM 4636 C CA . LEU B 1 262 ? -9.328 -33.094 -19.969 1 96.12 262 LEU B CA 1
ATOM 4637 C C . LEU B 1 262 ? -9.461 -32.5 -21.375 1 96.12 262 LEU B C 1
ATOM 4639 O O . LEU B 1 262 ? -9.766 -33.25 -22.328 1 96.12 262 LEU B O 1
ATOM 4643 N N . ASN B 1 263 ? -9.281 -31.219 -21.453 1 95.69 263 ASN B N 1
ATOM 4644 C CA . ASN B 1 263 ? -9.336 -30.578 -22.75 1 95.69 263 ASN B CA 1
ATOM 4645 C C . ASN B 1 263 ? -8.297 -31.156 -23.703 1 95.69 263 ASN B C 1
ATOM 4647 O O . ASN B 1 263 ? -8.594 -31.422 -24.875 1 95.69 263 ASN B O 1
ATOM 4651 N N . ALA B 1 264 ? -7.109 -31.297 -23.172 1 96.81 264 ALA B N 1
ATOM 4652 C CA . ALA B 1 264 ? -6.031 -31.859 -23.984 1 96.81 264 ALA B CA 1
ATOM 4653 C C . ALA B 1 264 ? -6.32 -33.312 -24.359 1 96.81 264 ALA B C 1
ATOM 4655 O O . ALA B 1 264 ? -6.066 -33.719 -25.5 1 96.81 264 ALA B O 1
ATOM 4656 N N . TYR B 1 265 ? -6.848 -34.062 -23.438 1 96.88 265 TYR B N 1
ATOM 4657 C CA . TYR B 1 265 ? -7.254 -35.438 -23.625 1 96.88 265 TYR B CA 1
ATOM 4658 C C . TYR B 1 265 ? -8.242 -35.562 -24.766 1 96.88 265 TYR B C 1
ATOM 4660 O O . TYR B 1 265 ? -8.039 -36.375 -25.688 1 96.88 265 TYR B O 1
ATOM 4668 N N . MET B 1 266 ? -9.195 -34.719 -24.766 1 95.56 266 MET B N 1
ATOM 4669 C CA . MET B 1 266 ? -10.227 -34.719 -25.797 1 95.56 266 MET B CA 1
ATOM 4670 C C . MET B 1 266 ? -9.664 -34.25 -27.125 1 95.56 266 MET B C 1
ATOM 4672 O O . MET B 1 266 ? -9.969 -34.812 -28.172 1 95.56 266 MET B O 1
ATOM 4676 N N . TYR B 1 267 ? -8.961 -33.25 -27.031 1 95.25 267 TYR B N 1
ATOM 4677 C CA . TYR B 1 267 ? -8.352 -32.688 -28.25 1 95.25 267 TYR B CA 1
ATOM 4678 C C . TYR B 1 267 ? -7.48 -33.719 -28.938 1 95.25 267 TYR B C 1
ATOM 4680 O O . TYR B 1 267 ? -7.57 -33.906 -30.156 1 95.25 267 TYR B O 1
ATOM 4688 N N . ALA B 1 268 ? -6.617 -34.375 -28.188 1 95.44 268 ALA B N 1
ATOM 4689 C CA . ALA B 1 268 ? -5.703 -35.375 -28.75 1 95.44 268 ALA B CA 1
ATOM 4690 C C . ALA B 1 268 ? -6.469 -36.5 -29.453 1 95.44 268 ALA B C 1
ATOM 4692 O O . ALA B 1 268 ? -6.102 -36.906 -30.562 1 95.44 268 ALA B O 1
ATOM 4693 N N . ARG B 1 269 ? -7.453 -36.906 -28.875 1 95.62 269 ARG B N 1
ATOM 4694 C CA . ARG B 1 269 ? -8.266 -38 -29.422 1 95.62 269 ARG B CA 1
ATOM 4695 C C . ARG B 1 269 ? -8.953 -37.562 -30.719 1 95.62 269 ARG B C 1
ATOM 4697 O O . ARG B 1 269 ? -8.906 -38.281 -31.719 1 95.62 269 ARG B O 1
ATOM 4704 N N . GLN B 1 270 ? -9.531 -36.375 -30.672 1 94.75 270 GLN B N 1
ATOM 4705 C CA . GLN B 1 270 ? -10.203 -35.875 -31.859 1 94.75 270 GLN B CA 1
ATOM 4706 C C . GLN B 1 270 ? -9.211 -35.625 -33 1 94.75 270 GLN B C 1
ATOM 4708 O O . GLN B 1 270 ? -9.516 -35.906 -34.156 1 94.75 270 GLN B O 1
ATOM 4713 N N . ASN B 1 271 ? -8.156 -35.125 -32.656 1 93.06 271 ASN B N 1
ATOM 4714 C CA . ASN B 1 271 ? -7.145 -34.844 -33.656 1 93.06 271 ASN B CA 1
ATOM 4715 C C . ASN B 1 271 ? -6.688 -36.094 -34.375 1 93.06 271 ASN B C 1
ATOM 4717 O O . ASN B 1 271 ? -6.488 -36.062 -35.594 1 93.06 271 ASN B O 1
ATOM 4721 N N . ILE B 1 272 ? -6.465 -37.156 -33.656 1 93.75 272 ILE B N 1
ATOM 4722 C CA . ILE B 1 272 ? -6.062 -38.438 -34.281 1 93.75 272 ILE B CA 1
ATOM 4723 C C . ILE B 1 272 ? -7.148 -38.906 -35.219 1 93.75 272 ILE B C 1
ATOM 4725 O O . ILE B 1 272 ? -6.852 -39.344 -36.344 1 93.75 272 ILE B O 1
ATOM 4729 N N . LEU B 1 273 ? -8.352 -38.812 -34.812 1 94.69 273 LEU B N 1
ATOM 4730 C CA . LEU B 1 273 ? -9.469 -39.25 -35.656 1 94.69 273 LEU B CA 1
ATOM 4731 C C . LEU B 1 273 ? -9.547 -38.406 -36.938 1 94.69 273 LEU B C 1
ATOM 4733 O O . LEU B 1 273 ? -9.672 -38.969 -38.031 1 94.69 273 LEU B O 1
ATOM 4737 N N . ASP B 1 274 ? -9.492 -37.125 -36.781 1 93.06 274 ASP B N 1
ATOM 4738 C CA . ASP B 1 274 ? -9.57 -36.219 -37.938 1 93.06 274 ASP B CA 1
ATOM 4739 C C . ASP B 1 274 ? -8.414 -36.469 -38.906 1 93.06 274 ASP B C 1
ATOM 4741 O O . ASP B 1 274 ? -8.609 -36.469 -40.125 1 93.06 274 ASP B O 1
ATOM 4745 N N . HIS B 1 275 ? -7.297 -36.656 -38.312 1 92.88 275 HIS B N 1
ATOM 4746 C CA . HIS B 1 275 ? -6.117 -36.938 -39.125 1 92.88 275 HIS B CA 1
ATOM 4747 C C . HIS B 1 275 ? -6.293 -38.219 -39.938 1 92.88 275 HIS B C 1
ATOM 4749 O O . HIS B 1 275 ? -6.02 -38.219 -41.156 1 92.88 275 HIS B O 1
ATOM 4755 N N . HIS B 1 276 ? -6.699 -39.25 -39.344 1 94 276 HIS B N 1
ATOM 4756 C CA . HIS B 1 276 ? -6.906 -40.531 -40 1 94 276 HIS B CA 1
ATOM 4757 C C . HIS B 1 276 ? -8.016 -40.438 -41.062 1 94 276 HIS B C 1
ATOM 4759 O O . HIS B 1 276 ? -7.898 -41 -42.156 1 94 276 HIS B O 1
ATOM 4765 N N . ARG B 1 277 ? -9.047 -39.688 -40.75 1 93.19 277 ARG B N 1
ATOM 4766 C CA . ARG B 1 277 ? -10.117 -39.469 -41.719 1 93.19 277 ARG B CA 1
ATOM 4767 C C . ARG B 1 277 ? -9.594 -38.75 -42.938 1 93.19 277 ARG B C 1
ATOM 4769 O O . ARG B 1 277 ? -10 -39.062 -44.062 1 93.19 277 ARG B O 1
ATOM 4776 N N . ALA B 1 278 ? -8.812 -37.812 -42.719 1 91.81 278 ALA B N 1
ATOM 4777 C CA . ALA B 1 278 ? -8.242 -37.062 -43.844 1 91.81 278 ALA B CA 1
ATOM 4778 C C . ALA B 1 278 ? -7.438 -37.969 -44.75 1 91.81 278 ALA B C 1
ATOM 4780 O O . ALA B 1 278 ? -7.52 -37.875 -46 1 91.81 278 ALA B O 1
ATOM 4781 N N . HIS B 1 279 ? -6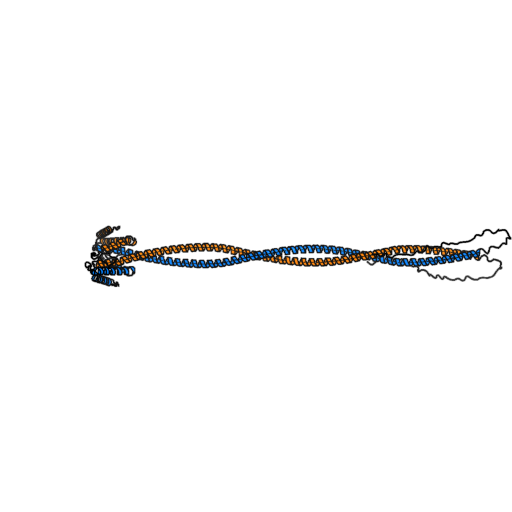.672 -38.812 -44.188 1 92.56 279 HIS B N 1
ATOM 4782 C CA . HIS B 1 279 ? -5.914 -39.781 -44.969 1 92.56 279 HIS B CA 1
ATOM 4783 C C . HIS B 1 279 ? -6.844 -40.75 -45.688 1 92.56 279 HIS B C 1
ATOM 4785 O O . HIS B 1 279 ? -6.609 -41.094 -46.875 1 92.56 279 HIS B O 1
ATOM 4791 N N . GLU B 1 280 ? -7.891 -41.188 -45.031 1 92 280 GLU B N 1
ATOM 4792 C CA . GLU B 1 280 ? -8.859 -42.094 -45.656 1 92 280 GLU B CA 1
ATOM 4793 C C . GLU B 1 280 ? -9.547 -41.406 -46.844 1 92 280 GLU B C 1
ATOM 4795 O O . GLU B 1 280 ? -9.812 -42.062 -47.875 1 92 280 GLU B O 1
ATOM 4800 N N . LYS B 1 281 ? -9.789 -40.188 -46.75 1 90.69 281 LYS B N 1
ATOM 4801 C CA . LYS B 1 281 ? -10.461 -39.438 -47.812 1 90.69 281 LYS B CA 1
ATOM 4802 C C . LYS B 1 281 ? -9.641 -39.438 -49.094 1 90.69 281 LYS B C 1
ATOM 4804 O O . LYS B 1 281 ? -10.203 -39.375 -50.188 1 90.69 281 LYS B O 1
ATOM 4809 N N . ILE B 1 282 ? -8.391 -39.5 -48.938 1 89.5 282 ILE B N 1
ATOM 4810 C CA . ILE B 1 282 ? -7.562 -39.406 -50.156 1 89.5 282 ILE B CA 1
ATOM 4811 C C . ILE B 1 282 ? -7.043 -40.781 -50.531 1 89.5 282 ILE B C 1
ATOM 4813 O O . ILE B 1 282 ? -6.094 -40.938 -51.312 1 89.5 282 ILE B O 1
ATOM 4817 N N . GLY B 1 283 ? -7.469 -41.875 -49.812 1 88.56 283 GLY B N 1
ATOM 4818 C CA . GLY B 1 283 ? -7.234 -43.25 -50.219 1 88.56 283 GLY B CA 1
ATOM 4819 C C . GLY B 1 283 ? -6.043 -43.875 -49.531 1 88.56 283 GLY B C 1
ATOM 4820 O O . GLY B 1 283 ? -5.453 -44.844 -50.062 1 88.56 283 GLY B O 1
ATOM 4821 N N . HIS B 1 284 ? -5.605 -43.312 -48.469 1 88.94 284 HIS B N 1
ATOM 4822 C CA . HIS B 1 284 ? -4.539 -43.938 -47.688 1 88.94 284 HIS B CA 1
ATOM 4823 C C . HIS B 1 284 ? -5.102 -44.969 -46.719 1 88.94 284 HIS B C 1
ATOM 4825 O O . HIS B 1 284 ? -5.98 -44.625 -45.906 1 88.94 284 HIS B O 1
ATOM 4831 N N . TRP B 1 285 ? -4.523 -46.188 -46.719 1 87.31 285 TRP B N 1
ATOM 4832 C CA . TRP B 1 285 ? -5.137 -47.219 -45.906 1 87.31 285 TRP B CA 1
ATOM 4833 C C . TRP B 1 285 ? -4.078 -48 -45.125 1 87.31 285 TRP B C 1
ATOM 4835 O O . TRP B 1 285 ? -4.316 -49.125 -44.719 1 87.31 285 TRP B O 1
ATOM 4845 N N . LYS B 1 286 ? -2.953 -47.375 -44.969 1 89.44 286 LYS B N 1
ATOM 4846 C CA . LYS B 1 286 ? -1.869 -48.094 -44.312 1 89.44 286 LYS B CA 1
ATOM 4847 C C . LYS B 1 286 ? -2.021 -48.031 -42.812 1 89.44 286 LYS B C 1
ATOM 4849 O O . LYS B 1 286 ? -1.448 -48.844 -42.062 1 89.44 286 LYS B O 1
ATOM 4854 N N . GLY B 1 287 ? -2.787 -47.062 -42.344 1 91.81 287 GLY B N 1
ATOM 4855 C CA . GLY B 1 287 ? -3.096 -46.969 -40.906 1 91.81 287 GLY B CA 1
ATOM 4856 C C . GLY B 1 287 ? -4.438 -47.594 -40.562 1 91.81 287 GLY B C 1
ATOM 4857 O O . GLY B 1 287 ? -5.234 -47.906 -41.438 1 91.81 287 GLY B O 1
ATOM 4858 N N . ASP B 1 288 ? -4.574 -47.781 -39.344 1 95 288 ASP B N 1
ATOM 4859 C CA . ASP B 1 288 ? -5.887 -48.281 -38.906 1 95 288 ASP B CA 1
ATOM 4860 C C . ASP B 1 288 ? -6.98 -47.281 -39.25 1 95 288 ASP B C 1
ATOM 4862 O O . ASP B 1 288 ? -6.73 -46.062 -39.312 1 95 288 ASP B O 1
ATOM 4866 N N . SER B 1 289 ? -8.117 -47.844 -39.5 1 95.38 289 SER B N 1
ATOM 4867 C CA . SER B 1 289 ? -9.203 -46.969 -39.938 1 95.38 289 SER B CA 1
ATOM 4868 C C . SER B 1 289 ? -9.68 -46.094 -38.812 1 95.38 289 SER B C 1
ATOM 4870 O O . SER B 1 289 ? -9.656 -46.5 -37.625 1 95.38 289 SER B O 1
ATOM 4872 N N . SER B 1 290 ? -10.203 -44.875 -39.25 1 95.56 290 SER B N 1
ATOM 4873 C CA . SER B 1 290 ? -10.734 -43.938 -38.25 1 95.56 290 SER B CA 1
ATOM 4874 C C . SER B 1 290 ? -11.898 -44.531 -37.5 1 95.56 290 SER B C 1
ATOM 4876 O O . SER B 1 290 ? -12.062 -44.312 -36.312 1 95.56 290 SER B O 1
ATOM 4878 N N . LYS B 1 291 ? -12.625 -45.375 -38.094 1 95.88 291 LYS B N 1
ATOM 4879 C CA . LYS B 1 291 ? -13.766 -46.031 -37.438 1 95.88 291 LYS B CA 1
ATOM 4880 C C . LYS B 1 291 ? -13.312 -47 -36.375 1 95.88 291 LYS B C 1
ATOM 4882 O O . LYS B 1 291 ? -13.891 -47.031 -35.281 1 95.88 291 LYS B O 1
ATOM 4887 N N . GLN B 1 292 ? -12.32 -47.75 -36.656 1 96.62 292 GLN B N 1
ATOM 4888 C CA . GLN B 1 292 ? -11.773 -48.688 -35.688 1 96.62 292 GLN B CA 1
ATOM 4889 C C . GLN B 1 292 ? -11.141 -47.969 -34.5 1 96.62 292 GLN B C 1
ATOM 4891 O O . GLN B 1 292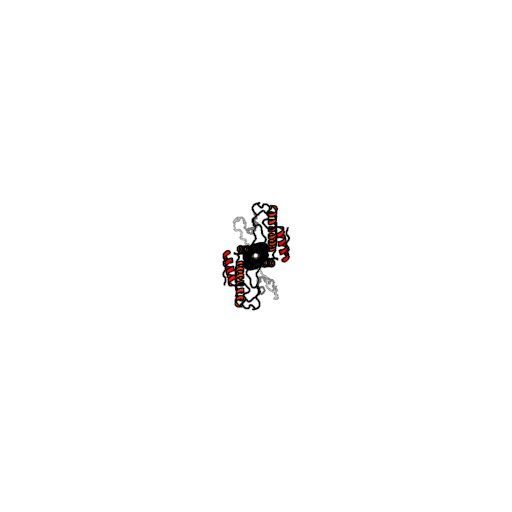 ? -11.336 -48.375 -33.344 1 96.62 292 GLN B O 1
ATOM 4896 N N . ILE B 1 293 ? -10.453 -46.938 -34.844 1 96.94 293 ILE B N 1
ATOM 4897 C CA . ILE B 1 293 ? -9.797 -46.156 -33.781 1 96.94 293 ILE B CA 1
ATOM 4898 C C . ILE B 1 293 ? -10.852 -45.531 -32.844 1 96.94 293 ILE B C 1
ATOM 4900 O O . ILE B 1 293 ? -10.719 -45.594 -31.641 1 96.94 293 ILE B O 1
ATOM 4904 N N . LYS B 1 294 ? -11.82 -44.938 -33.469 1 96.69 294 LYS B N 1
ATOM 4905 C CA . LYS B 1 294 ? -12.898 -44.344 -32.688 1 96.69 294 LYS B CA 1
ATOM 4906 C C . LYS B 1 294 ? -13.547 -45.375 -31.766 1 96.69 294 LYS B C 1
ATOM 4908 O O . LYS B 1 294 ? -13.812 -45.094 -30.594 1 96.69 294 LYS B O 1
ATOM 4913 N N . TRP B 1 295 ? -13.789 -46.5 -32.312 1 96.56 295 TRP B N 1
ATOM 4914 C CA . TRP B 1 295 ? -14.391 -47.594 -31.516 1 96.56 295 TRP B CA 1
ATOM 4915 C C . TRP B 1 295 ? -13.5 -47.969 -30.344 1 96.56 295 TRP B C 1
ATOM 4917 O O . TRP B 1 295 ? -13.977 -48.125 -29.219 1 96.56 295 TRP B O 1
ATOM 4927 N N . LEU B 1 296 ? -12.297 -48.094 -30.547 1 96.25 296 LEU B N 1
ATOM 4928 C CA . LEU B 1 296 ? -11.336 -48.469 -29.516 1 96.25 296 LEU B CA 1
ATOM 4929 C C . LEU B 1 296 ? -11.281 -47.406 -28.422 1 96.25 296 LEU B C 1
ATOM 4931 O O . LEU B 1 296 ? -11.32 -47.719 -27.234 1 96.25 296 LEU B O 1
ATOM 4935 N N . LEU B 1 297 ? -11.195 -46.156 -28.891 1 96.25 297 LEU B N 1
ATOM 4936 C CA . LEU B 1 297 ? -11.109 -45.062 -27.922 1 96.25 297 LEU B CA 1
ATOM 4937 C C . LEU B 1 297 ? -12.383 -44.969 -27.094 1 96.25 297 LEU B C 1
ATOM 4939 O O . LEU B 1 297 ? -12.328 -44.719 -25.891 1 96.25 297 LEU B O 1
ATOM 4943 N N . LYS B 1 298 ? -13.469 -45.188 -27.688 1 95.94 298 LYS B N 1
ATOM 4944 C CA . LYS B 1 298 ? -14.742 -45.156 -26.984 1 95.94 298 LYS B CA 1
ATOM 4945 C C . LYS B 1 298 ? -14.789 -46.25 -25.922 1 95.94 298 LYS B C 1
ATOM 4947 O O . LYS B 1 298 ? -15.312 -46.031 -24.828 1 95.94 298 LYS B O 1
ATOM 4952 N N . ASN B 1 299 ? -14.32 -47.375 -26.219 1 95.88 299 ASN B N 1
ATOM 4953 C CA . ASN B 1 299 ? -14.305 -48.469 -25.281 1 95.88 299 ASN B CA 1
ATOM 4954 C C . ASN B 1 299 ? -13.398 -48.188 -24.094 1 95.88 299 ASN B C 1
ATOM 4956 O O . ASN B 1 299 ? -13.742 -48.5 -22.953 1 95.88 299 ASN B O 1
ATOM 4960 N N . VAL B 1 300 ? -12.258 -47.656 -24.406 1 96.75 300 VAL B N 1
ATOM 4961 C CA . VAL B 1 300 ? -11.32 -47.312 -23.344 1 96.75 300 VAL B CA 1
ATOM 4962 C C . VAL B 1 300 ? -11.953 -46.25 -22.422 1 96.75 300 VAL B C 1
ATOM 4964 O O . VAL B 1 300 ? -11.875 -46.375 -21.203 1 96.75 300 VAL B O 1
ATOM 4967 N N . ASP B 1 301 ? -12.594 -45.312 -23.031 1 96.31 301 ASP B N 1
ATOM 4968 C CA . ASP B 1 301 ? -13.25 -44.25 -22.281 1 96.31 301 ASP B CA 1
ATOM 4969 C C . ASP B 1 301 ? -14.375 -44.812 -21.406 1 96.31 301 ASP B C 1
ATOM 4971 O O . ASP B 1 301 ? -14.562 -44.375 -20.266 1 96.31 301 ASP B O 1
ATOM 4975 N N . LYS B 1 302 ? -15.047 -45.688 -21.938 1 94.69 302 LYS B N 1
ATOM 4976 C CA . LYS B 1 302 ? -16.125 -46.312 -21.188 1 94.69 302 LYS B CA 1
ATOM 4977 C C . LYS B 1 302 ? -15.594 -47.031 -19.953 1 94.69 302 LYS B C 1
ATOM 4979 O O . LYS B 1 302 ? -16.172 -46.906 -18.859 1 94.69 302 LYS B O 1
ATOM 4984 N N . LYS B 1 303 ? -14.508 -47.656 -20.094 1 94.12 303 LYS B N 1
ATOM 4985 C CA . LYS B 1 303 ? -13.898 -48.375 -18.969 1 94.12 303 LYS B CA 1
ATOM 4986 C C . LYS B 1 303 ? -13.453 -47.406 -17.875 1 94.12 303 LYS B C 1
ATOM 4988 O O . LYS B 1 303 ? -13.484 -47.75 -16.688 1 94.12 303 LYS B O 1
ATOM 4993 N N . ARG B 1 304 ? -13.117 -46.125 -18.312 1 93.5 304 ARG B N 1
ATOM 4994 C CA . ARG B 1 304 ? -12.648 -45.125 -17.359 1 93.5 304 ARG B CA 1
ATOM 4995 C C . ARG B 1 304 ? -13.797 -44.25 -16.891 1 93.5 304 ARG B C 1
ATOM 4997 O O . ARG B 1 304 ? -13.602 -43.344 -16.094 1 93.5 304 ARG B O 1
ATOM 5004 N N . SER B 1 305 ? -14.898 -44.438 -17.422 1 92 305 SER B N 1
ATOM 5005 C CA . SER B 1 305 ? -16.047 -43.562 -17.172 1 92 305 SER B CA 1
ATOM 5006 C C . SER B 1 305 ? -15.742 -42.125 -17.578 1 92 305 SER B C 1
ATOM 5008 O O . SER B 1 305 ? -16.094 -41.188 -16.875 1 92 305 SER B O 1
ATOM 5010 N N . ALA B 1 306 ? -14.945 -42.125 -18.625 1 91.44 306 ALA B N 1
ATOM 5011 C CA . ALA B 1 306 ? -14.664 -40.812 -19.188 1 91.44 306 ALA B CA 1
ATOM 5012 C C . ALA B 1 306 ? -15.797 -40.344 -20.094 1 91.44 306 ALA B C 1
ATOM 5014 O O . ALA B 1 306 ? -16.344 -41.125 -20.859 1 91.44 306 ALA B O 1
ATOM 5015 N N . VAL B 1 307 ? -16.172 -39.094 -19.922 1 85.69 307 VAL B N 1
ATOM 5016 C CA . VAL B 1 307 ? -17.219 -38.531 -20.781 1 85.69 307 VAL B CA 1
ATOM 5017 C C . VAL B 1 307 ? -16.578 -37.812 -21.953 1 85.69 307 VAL B C 1
ATOM 5019 O O . VAL B 1 307 ? -16.109 -36.656 -21.828 1 85.69 307 VAL B O 1
ATOM 5022 N N . THR B 1 308 ? -16.469 -38.469 -22.984 1 88.12 308 THR B N 1
ATOM 5023 C CA . THR B 1 308 ? -15.859 -37.938 -24.188 1 88.12 308 THR B CA 1
ATOM 5024 C C . THR B 1 308 ? -16.859 -37.938 -25.344 1 88.12 308 THR B C 1
ATOM 5026 O O . THR B 1 308 ? -17.703 -38.812 -25.438 1 88.12 308 THR B O 1
ATOM 5029 N N . THR B 1 309 ? -16.828 -36.812 -26.125 1 87.69 309 THR B N 1
ATOM 5030 C CA . THR B 1 309 ? -17.641 -36.719 -27.328 1 87.69 309 THR B CA 1
ATOM 5031 C C . THR B 1 309 ? -16.75 -36.656 -28.578 1 87.69 309 THR B C 1
ATOM 5033 O O . THR B 1 309 ? -15.766 -35.906 -28.594 1 87.69 309 THR B O 1
ATOM 5036 N N . TYR B 1 310 ? -17.016 -37.562 -29.438 1 90.19 310 TYR B N 1
ATOM 5037 C CA . TYR B 1 310 ? -16.266 -37.625 -30.688 1 90.19 310 TYR B CA 1
ATOM 5038 C C . TYR B 1 310 ? -17.141 -37.094 -31.844 1 90.19 310 TYR B C 1
ATOM 5040 O O . TYR B 1 310 ? -18.328 -37.406 -31.906 1 90.19 310 TYR B O 1
ATOM 5048 N N . GLU B 1 311 ? -16.547 -36.219 -32.688 1 83.06 311 GLU B N 1
ATOM 5049 C CA . GLU B 1 311 ? -17.266 -35.781 -33.906 1 83.06 311 GLU B CA 1
ATOM 5050 C C . GLU B 1 311 ? -17.078 -36.781 -35.031 1 83.06 311 GLU B C 1
ATOM 5052 O O . GLU B 1 311 ? -16.062 -37.469 -35.094 1 83.06 311 GLU B O 1
#

pLDDT: mean 78.91, std 23.89, range [17.67, 98.25]

Sequence (622 aa):
MGDATNSPEWSRRIQELMDGTVISHDAQPLNGAVKDSTHTKGPHQSFEHKYEELRFELQRIESEI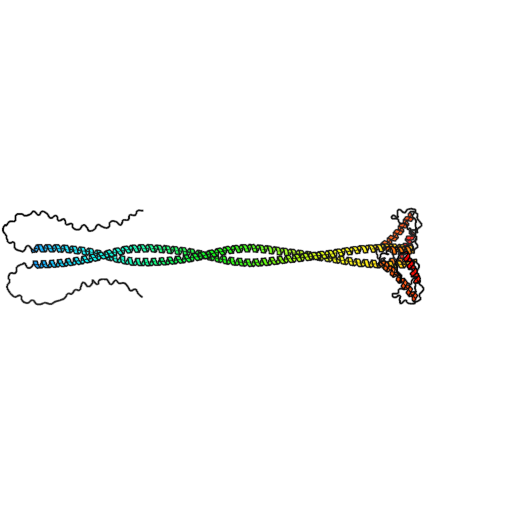DTLKAYNKNLELDNARMASVALENQRLSAEVKKVTTALERKILELATVKASTAKTALTAQEAAQEASHTRIQVQELQVKLEAAEQDRDWHRKEHTDMFEARNTHNATCAANTNRLKKSNDKAKKQNEELAKKLTSVLYYMGCYVTDLDLVSEEVRIYKCEHDDISNIPYKVQHTQQKEVWMVSNDIYRQLKDEEGFLNAYMYARQNILDHHRAHEKIGHWKGDSSKQIKWLLKNVDKKRSAVTTYEMGDATNSPEWSRRIQELMDGTVISHDAQPLNGAVKDSTHTKGPHQSFEHKYEELRFELQRIESEIDTLKAYNKNLELDNARMASVALENQRLSAEVKKVTTALERKILELATVKASTAKTALTAQEAAQEASHTRIQVQELQVKLEAAEQDRDWHRKEHTDMFEARNTHNATCAANTNRLKKSNDKAKKQNEELAKKLTSVLYYMGCYVTDLDLVSEEVRIYKCEHDDISNIPYKVQHTQQKEVWMVSNDIYRQLKDEEGFLNAYMYARQNILDHHRAHEKIGHWKGDSSKQIKWLLKNVDKKRSAVTTYE

Secondary structure (DSSP, 8-state):
-------------TT---------------------------STTHHHHHHHHHHHHHHHHHHHHHHHHHHHHHHHHHHHHHHHHHHHHHHHHHHHHHHHHHHHHHHHHHHHHHHHHHHHHHHHHHHHHHHHHHHHHHHHHHHHHHHHHHHHHHHHHHHHHHHHHHHHHHHHHHHHHHHHHHHHHHHHHHHHHHHHHHHHHHHHHHHHHHHHHHHHTT-EEE----S-TTS--TT---EEE--HHHHHHHHHHHHTT-HHHHHHHHHHHHHHHHHHHHHHHTT--SSPPHHHHHHHHHHHHHHHT------/-------------TTTT-------------------------STTHHHHHHHHHHHHHHHHHHHHHHHHHHHHHHHHHHHHHHHHHHHHHHHHHHHHHHHHHHHHHHHHHHHHHHHHHHHHHHHHHHHHHHHHHHHHHHHHHHHHHHHHHHHHHHHHHHHHHHHHHHHHHHHHHHHHHHHHHHHHHHHHHHHHHHHHHHHHHHHHHHHHHHHHHHHTT-EEE----S-TT---TT---EEE--HHHHHHHHHHHHTT-HHHHHHHHHHHHHHHHHHHHHHHTT--SSPPHHHHHHHHHHHHHHHT------

Foldseek 3Di:
DDCPDDPDDPDPDDPVPDPPPPPDDDPPDDPDDDDPDPPCPDDPPPVPVVVVVVVVVVVVVVVVVVVVVVVVVVVVVVVVVVVVVVVVVVVVVVVCVVVVVVVVVVVVVVVVVVVVVVVVVVVVVVVVVVVVVVVVVVVVVVVVVVVVVVVVVVVVVVVVVVVVVVVVVVVVVVVVVVVVVVVVVVVVVVVVVVVVVVVVLVVLVVVLVVLVVQLVVQPKAQPDDDPDPVDDDPPRRDIDRDHPLVSVLVNCVVCVPPPVVLVVVQVVLQVVLVVQVVCVVVPHDPDPHSVVSVVVVVVSCVVSVHDYDHD/DDDDDDDPPPPDPVPPPDPCPPDDDDDPDDDDPDDDDDDDDDDPPPVVVVVVVVVVVVVVVVVVVVVVVVVVVVVVVVVVVVVVVVVVVVVVVVVVVVVVVVVVVVVVVVVVVVVVVVVVVVVVVVVVVVVVVVVVVVVVVVVVVVVVVVVVVVVVVVVVVVVVVVVVVVVVVVVVVVVVVVVVVVVVVVVVVVVVVVVVLVVLVVVLVVLVVQLVVQHKAQPDDDPDPPDDDPPRRDIDRDHPLVSVLVNCVVCVPPPVVLVVVQVVLQVVLVVQVVCVVVPHDPDPHSVVSVVVVVVSCVVSVHDYDHD

Solvent-accessible surface area (backbone atoms only — not comparable to full-atom values): 34290 Å² total; per-residue (Å²): 140,76,87,72,75,63,93,69,82,81,82,89,66,80,71,83,60,86,79,74,64,84,66,83,80,76,75,72,71,73,76,85,75,71,81,68,84,76,76,78,77,76,88,75,75,64,63,61,60,54,52,55,54,51,53,53,52,48,53,54,50,52,52,51,43,52,51,42,50,52,52,37,53,51,26,51,53,44,36,54,54,27,52,54,33,46,54,49,31,54,51,33,52,50,47,34,53,52,38,47,52,51,33,53,51,41,52,52,50,36,54,52,50,52,54,52,31,52,53,36,46,53,53,23,51,53,28,44,52,50,31,52,53,40,50,53,50,39,53,53,43,48,55,52,31,52,53,31,44,53,52,26,53,51,37,50,49,50,39,52,51,48,50,51,51,48,52,51,49,50,52,50,50,51,53,53,45,51,51,43,49,52,51,35,50,52,35,48,52,49,36,49,53,47,49,52,49,41,46,50,53,29,30,52,48,15,36,46,38,50,53,37,49,36,32,61,66,66,41,38,38,68,69,72,86,62,94,48,64,88,66,66,60,90,82,70,68,56,57,42,64,62,49,56,60,58,54,34,48,49,53,45,66,75,37,62,87,34,65,55,22,45,53,26,32,51,47,44,52,49,50,52,40,53,48,38,43,40,38,46,74,76,69,51,73,81,34,56,52,38,67,57,49,51,52,52,51,49,53,54,29,56,76,67,69,49,92,78,85,80,131,137,79,89,76,70,88,70,82,71,72,80,77,79,72,68,85,66,76,84,68,86,72,80,91,78,90,76,84,77,77,79,78,80,65,86,82,89,85,81,81,89,75,85,77,76,62,64,60,58,53,52,55,52,50,52,51,52,49,53,53,52,53,52,51,43,52,53,41,51,52,52,37,53,52,27,50,53,45,36,54,54,26,54,54,32,45,53,47,32,51,52,33,51,53,46,34,53,52,38,46,52,51,30,52,52,42,53,51,50,36,54,52,49,52,54,52,31,52,52,36,45,51,53,23,50,53,30,42,52,50,31,53,53,39,51,52,50,38,55,54,43,50,55,53,32,52,52,31,44,53,51,24,52,49,37,50,51,50,39,52,52,50,51,51,51,48,51,50,49,50,52,51,50,51,52,52,45,52,51,42,49,52,52,36,51,51,36,48,51,51,36,50,52,48,50,51,52,41,46,50,52,29,30,51,49,15,35,46,38,50,50,36,49,36,33,60,66,66,42,39,36,68,68,74,86,63,97,49,64,88,66,69,60,91,81,71,67,57,57,44,65,62,49,56,59,59,53,34,49,50,54,45,66,75,37,63,86,34,65,53,22,45,52,25,33,50,47,43,52,47,49,53,40,52,47,38,43,40,40,45,74,76,69,50,72,80,34,56,50,37,67,58,51,51,52,51,52,50,52,54,30,56,76,68,69,49,91,76,87,81,134